Protein AF-0000000080770589 (afdb_homodimer)

Foldseek 3Di:
DPDDPVVVVPVVDPVVPPDPVPPPDPPPVPPVVVVCVCPPPCVVVLLVCLLLLLLLLLLLQLLCCVLVVDRLQPLVVLVVQLVVCVVVVVVLSNVLSVLSNVLLQLLLVVLVVQLVVCVVVVQQQSLLVLLLVLLVLLVVLLVCSVPVPPPVDDSHPVSSSSSNSSSSNSQNSSCVSVVNLGGSRCLVVLVVVLVVLVCLVVVCVPDPPPPDDCPPSPVVSNVSSVSSNVSSVNSNVCSNVQCVVVNSNSSNVSSVSSNVSSCVSSVVRVVVVVVVVVVVVVVVVVVVVVVVD/DPDPVVVVVVVVVVVVPPVPVPPVPPCVVPPVVVVCVVPVVQVVVLLVCLLLLLLLLLLLQLLLCVLPVDRLQPLVVLVVQLVVCVVVVVVLSNVLSVLSNVLLQLLLVVLVVQLVVCVVVVQQQSLLVLLLVLLVLLVVLLVCSVPVPPPVDDSHPVSSSSSSSSSSSSQNSSCVSVVNLGGSRCLVVLVVVLVVLVCLVVVCVPDPPPPDDCPPSPVVSNVSSVSSNVSSVNSNVCSNVQCVVPNSNSSNVSSVSSNVSSCVSSVVRVVVVVVVVVVVVVVVVVVVVVVVD

Secondary structure (DSSP, 8-state):
---THHHHHHSS-TTTTS-------S-TTHHHHHHHHTTSSTTHHHHHHHHHHHHHHHHHHHHHHHHHSS-SS-HHHHHHHHHHHHHTT-HHHHHHHHHHHHHHHHHHHHHHHHHHHHHHTT-TTHHHHHHHHHHHHHHHHHHHHHHS---TTSSS-HHHHHHHHHHHHHHHHHHHHTTTS--SS-HHHHHHHHHHHHHHHHHHHH---TTS------HHHHHHHHHHHHHHHHHHHHHHHHHHHHGGGGHHHHHHHHHHHHHHHHHHHHHHHHHHHHHHHHHHHHHHHHHT-/---THHHHHHHHHHHHHH-------TTGGGHHHHHTTS-SHHHHHHHHHHHHHHHHHHHHHHHHHHHHSS-SS-HHHHHHHHHHHHHHT-HHHHHHHHHHHHHHHHHHHHHHHHHHHHHHTT-TTHHHHHHHHHHHHHHHHHHHHHHS---TTSSS-HHHHHHHHHHHHHHHHHHHHTTTS--SS-HHHHHHHHHHHHHHHHHHHH---TTS------HHHHHHHHHHHHHHHHHHHHHHHHHHHHGGGGHHHHHHHHHHHHHHHHHHHHHHHHHHHHHHHHHHHHHHHHH--

Sequence (586 aa):
MPSAHAAAQYRQRRQQAAVSFVRFPMARHFHITRLLDRGRFNDRVLRQLGWAMAFIAGAINAGGFLAVHRYTSHVSGIVSGMADAWATGEIRLALSLLVMLCCFVGGAMHSTWLILWARRQRLRGGYGVSMMEEALLLLVFGLLGAGLSLHKGLFTPPTVMLLCFIMGMHNTIVTKLSGGLLRSTHMTGIATDLGIELAKMSYYNRQANPRVAAVRSNRKKFRVYALILLAFFLGGVVGALGFKHLGFGFTLPLALFLFLLGLRPAWYDVKLRWRWWRGRWSSRRARVVAQSGMPSAHAAAQYRQRRQQAAVSFVRFPMARHFHITRLLDRGRFNDRVLRQLGWAMAFIAGAINAGGFLAVHRYTSHVSGIVSGMADAWATGEIRLALSLLVMLCCFVGGAMHSTWLILWARRQRLRGGYGVSMMEEALLLLVFGLLGAGLSLHKGLFTPPTVMLLCFIMGMHNTIVTKLSGGLLRSTHMTGIATDLGIELAKMSYYNRQANPRVAAVRSNRKKFRVYALILLAFFLGGVVGALGFKHLGFGFTLPLALFLFLLGLRPAWYDVKLRWRWWRGRWSSRRARVVAQSG

pLDDT: mean 73.55, std 21.78, range [24.86, 97.31]

Structure (mmCIF, N/CA/C/O backbone):
data_AF-0000000080770589-model_v1
#
loop_
_entity.id
_entity.type
_entity.pdbx_description
1 polymer 'DUF1275 domain-containing protein'
#
loop_
_atom_site.group_PDB
_atom_site.id
_atom_site.type_symbol
_atom_site.label_atom_id
_atom_site.label_alt_id
_atom_site.label_comp_id
_atom_site.label_asym_id
_atom_site.label_entity_id
_atom_site.label_seq_id
_atom_site.pdbx_PDB_ins_code
_atom_site.Cartn_x
_atom_site.Cartn_y
_atom_site.Cartn_z
_atom_site.occupancy
_atom_site.B_iso_or_equiv
_atom_site.auth_seq_id
_atom_site.auth_comp_id
_atom_site.auth_asym_id
_atom_site.auth_atom_id
_atom_site.pdbx_PDB_model_num
ATOM 1 N N . MET A 1 1 ? -11.719 58.125 66.688 1 29.97 1 MET A N 1
ATOM 2 C CA . MET A 1 1 ? -12.531 57.094 66.062 1 29.97 1 MET A CA 1
ATOM 3 C C . MET A 1 1 ? -12.117 56.844 64.625 1 29.97 1 MET A C 1
ATOM 5 O O . MET A 1 1 ? -12.156 57.781 63.812 1 29.97 1 MET A O 1
ATOM 9 N N . PRO A 1 2 ? -11.008 56.125 64.375 1 43.25 2 PRO A N 1
ATOM 10 C CA . PRO A 1 2 ? -10.188 55.719 63.25 1 43.25 2 PRO A CA 1
ATOM 11 C C . PRO A 1 2 ? -11.016 55.156 62.094 1 43.25 2 PRO A C 1
ATOM 13 O O . PRO A 1 2 ? -11.719 54.156 62.25 1 43.25 2 PRO A O 1
ATOM 16 N N . SER A 1 3 ? -11.602 56.125 61.219 1 36 3 SER A N 1
ATOM 17 C CA . SER A 1 3 ? -12.789 55.906 60.406 1 36 3 SER A CA 1
ATOM 18 C C . SER A 1 3 ? -12.656 54.656 59.562 1 36 3 SER A C 1
ATOM 20 O O . SER A 1 3 ? -11.547 54.156 59.344 1 36 3 SER A O 1
ATOM 22 N N . ALA A 1 4 ? -13.812 54.156 58.969 1 47.97 4 ALA A N 1
ATOM 23 C CA . ALA A 1 4 ? -14.57 53.188 58.156 1 47.97 4 ALA A CA 1
ATOM 24 C C . ALA A 1 4 ? -13.891 52.938 56.812 1 47.97 4 ALA A C 1
ATOM 26 O O . ALA A 1 4 ? -13.977 51.844 56.281 1 47.97 4 ALA A O 1
ATOM 27 N N . HIS A 1 5 ? -13.406 54.062 56.156 1 42.09 5 HIS A N 1
ATOM 28 C CA . HIS A 1 5 ? -13.172 54.031 54.719 1 42.09 5 HIS A CA 1
ATOM 29 C C . HIS A 1 5 ? -11.922 53.25 54.375 1 42.09 5 HIS A C 1
ATOM 31 O O . HIS A 1 5 ? -11.641 53 53.219 1 42.09 5 HIS A O 1
ATOM 37 N N . ALA A 1 6 ? -10.953 53.031 55.312 1 49.88 6 ALA A N 1
ATOM 38 C CA . ALA A 1 6 ? -9.742 52.25 55.125 1 49.88 6 ALA A CA 1
ATOM 39 C C . ALA A 1 6 ? -10.086 50.781 54.844 1 49.88 6 ALA A C 1
ATOM 41 O O . ALA A 1 6 ? -9.375 50.094 54.094 1 49.88 6 ALA A O 1
ATOM 42 N N . ALA A 1 7 ? -11.18 50.438 55.562 1 47.59 7 ALA A N 1
ATOM 43 C CA . ALA A 1 7 ? -11.516 49.031 55.562 1 47.59 7 ALA A CA 1
ATOM 44 C C . ALA A 1 7 ? -12.125 48.625 54.219 1 47.59 7 ALA A C 1
ATOM 46 O O . ALA A 1 7 ? -12.18 47.438 53.875 1 47.59 7 ALA A O 1
ATOM 47 N N . ALA A 1 8 ? -12.82 49.688 53.562 1 44.75 8 ALA A N 1
ATOM 48 C CA . ALA A 1 8 ? -13.547 49.406 52.312 1 44.75 8 ALA A CA 1
ATOM 49 C C . ALA A 1 8 ? -12.602 48.906 51.25 1 44.75 8 ALA A C 1
ATOM 51 O O . ALA A 1 8 ? -12.898 47.938 50.562 1 44.75 8 ALA A O 1
ATOM 52 N N . GLN A 1 9 ? -11.562 49.844 50.875 1 39.09 9 GLN A N 1
ATOM 53 C CA . GLN A 1 9 ? -10.758 49.594 49.688 1 39.09 9 GLN A CA 1
ATOM 54 C C . GLN A 1 9 ? -9.719 48.5 49.938 1 39.09 9 GLN A C 1
ATOM 56 O O . GLN A 1 9 ? -9.039 48.062 49.031 1 39.09 9 GLN A O 1
ATOM 61 N N . TYR A 1 10 ? -9.445 48.219 51.25 1 41.12 10 TYR A N 1
ATOM 62 C CA . TYR A 1 10 ? -8.562 47.062 51.406 1 41.12 10 TYR A CA 1
ATOM 63 C C . TYR A 1 10 ? -9.203 45.812 50.844 1 41.12 10 TYR A C 1
ATOM 65 O O . TYR A 1 10 ? -8.5 44.906 50.344 1 41.12 10 TYR A O 1
ATOM 73 N N . ARG A 1 11 ? -10.586 45.781 51.188 1 37.44 11 ARG A N 1
ATOM 74 C CA . ARG A 1 11 ? -11.273 44.594 50.719 1 37.44 11 ARG A CA 1
ATOM 75 C C . ARG A 1 11 ? -11.375 44.562 49.188 1 37.44 11 ARG A C 1
ATOM 77 O O . ARG A 1 11 ? -11.836 43.594 48.594 1 37.44 11 ARG A O 1
ATOM 84 N N . GLN A 1 12 ? -11.492 46 48.594 1 35.59 12 GLN A N 1
ATOM 85 C CA . GLN A 1 12 ? -11.461 46.062 47.125 1 35.59 12 GLN A CA 1
ATOM 86 C C . GLN A 1 12 ? -10.164 45.438 46.594 1 35.59 12 GLN A C 1
ATOM 88 O O . GLN A 1 12 ? -9.086 46.031 46.75 1 35.59 12 GLN A O 1
ATOM 93 N N . ARG A 1 13 ? -9.625 44.25 47.094 1 29.89 13 ARG A N 1
ATOM 94 C CA . ARG A 1 13 ? -8.734 43.125 47.281 1 29.89 13 ARG A CA 1
ATOM 95 C C . ARG A 1 13 ? -7.926 42.812 46.031 1 29.89 13 ARG A C 1
ATOM 97 O O . ARG A 1 13 ? -8.32 43.188 44.938 1 29.89 13 ARG A O 1
ATOM 104 N N . ARG A 1 14 ? -7.234 41.531 46.188 1 30.58 14 ARG A N 1
ATOM 105 C CA . ARG A 1 14 ? -6.637 40.219 45.875 1 30.58 14 ARG A CA 1
ATOM 106 C C . ARG A 1 14 ? -7.316 39.594 44.656 1 30.58 14 ARG A C 1
ATOM 108 O O . ARG A 1 14 ? -6.875 38.531 44.188 1 30.58 14 ARG A O 1
ATOM 115 N N . GLN A 1 15 ? -8.703 40.062 44.438 1 32.06 15 GLN A N 1
ATOM 116 C CA . GLN A 1 15 ? -9.383 39.406 43.344 1 32.06 15 GLN A CA 1
ATOM 117 C C . GLN A 1 15 ? -8.734 39.75 42 1 32.06 15 GLN A C 1
ATOM 119 O O . GLN A 1 15 ? -8.789 38.938 41.062 1 32.06 15 GLN A O 1
ATOM 124 N N . GLN A 1 16 ? -8.516 41.062 41.812 1 31.14 16 GLN A N 1
ATOM 125 C CA . GLN A 1 16 ? -8.047 41.406 40.469 1 31.14 16 GLN A CA 1
ATOM 126 C C . GLN A 1 16 ? -6.676 40.812 40.188 1 31.14 16 GLN A C 1
ATOM 128 O O . GLN A 1 16 ? -6.137 40.938 39.094 1 31.14 16 GLN A O 1
ATOM 133 N N . ALA A 1 17 ? -5.852 40.594 41.219 1 30.53 17 ALA A N 1
ATOM 134 C CA . ALA A 1 17 ? -4.477 40.156 40.969 1 30.53 17 ALA A CA 1
ATOM 135 C C . ALA A 1 17 ? -4.438 38.812 40.219 1 30.53 17 ALA A C 1
ATOM 137 O O . ALA A 1 17 ? -3.365 38.344 39.812 1 30.53 17 ALA A O 1
ATOM 138 N N . ALA A 1 18 ? -5.426 37.938 40.531 1 26.84 18 ALA A N 1
ATOM 139 C CA . ALA A 1 18 ? -5.133 36.531 40.281 1 26.84 18 ALA A CA 1
ATOM 140 C C . ALA A 1 18 ? -4.949 36.281 38.781 1 26.84 18 ALA A C 1
ATOM 142 O O . ALA A 1 18 ? -4.07 35.5 38.375 1 26.84 18 ALA A O 1
ATOM 143 N N . VAL A 1 19 ? -5.988 36.375 37.969 1 27.5 19 VAL A N 1
ATOM 144 C CA . VAL A 1 19 ? -5.949 35.531 36.812 1 27.5 19 VAL A CA 1
ATOM 145 C C . VAL A 1 19 ? -5.012 36.125 35.75 1 27.5 19 VAL A C 1
ATOM 147 O O . VAL A 1 19 ? -5.418 36.969 34.969 1 27.5 19 VAL A O 1
ATOM 150 N N . SER A 1 20 ? -3.881 36.75 36.125 1 24.86 20 SER A N 1
ATOM 151 C CA . SER A 1 20 ? -2.984 37.125 35.031 1 24.86 20 SER A CA 1
ATOM 152 C C . SER A 1 20 ? -2.654 35.938 34.156 1 24.86 20 SER A C 1
ATOM 154 O O . SER A 1 20 ? -1.942 35.031 34.562 1 24.86 20 SER A O 1
ATOM 156 N N . PHE A 1 21 ? -3.625 35.406 33.25 1 26.61 21 PHE A N 1
ATOM 157 C CA . PHE A 1 21 ? -3.301 34.406 32.25 1 26.61 21 PHE A CA 1
ATOM 158 C C . PHE A 1 21 ? -2.008 34.75 31.531 1 26.61 21 PHE A C 1
ATOM 160 O O . PHE A 1 21 ? -1.944 35.75 30.812 1 26.61 21 PHE A O 1
ATOM 167 N N . VAL A 1 22 ? -0.823 34.562 32.125 1 26.31 22 VAL A N 1
ATOM 168 C CA . VAL A 1 22 ? 0.482 34.625 31.484 1 26.31 22 VAL A CA 1
ATOM 169 C C . VAL A 1 22 ? 0.39 34.031 30.078 1 26.31 22 VAL A C 1
ATOM 171 O O . VAL A 1 22 ? 0.052 32.875 29.906 1 26.31 22 VAL A O 1
ATOM 174 N N . ARG A 1 23 ? 0.164 34.812 29.031 1 25.95 23 ARG A N 1
ATOM 175 C CA . ARG A 1 23 ? 0.313 34.531 27.609 1 25.95 23 ARG A CA 1
ATOM 176 C C . ARG A 1 23 ? 1.648 33.844 27.312 1 25.95 23 ARG A C 1
ATOM 178 O O . ARG A 1 23 ? 2.705 34.469 27.438 1 25.95 23 ARG A O 1
ATOM 185 N N . PHE A 1 24 ? 1.818 32.594 27.703 1 26.81 24 PHE A N 1
ATOM 186 C CA . PHE A 1 24 ? 2.984 31.844 27.266 1 26.81 24 PHE A CA 1
ATOM 187 C C . PHE A 1 24 ? 3.236 32.062 25.766 1 26.81 24 PHE A C 1
ATOM 189 O O . PHE A 1 24 ? 2.34 31.859 24.953 1 26.81 24 PHE A O 1
ATOM 196 N N . PRO A 1 25 ? 4.191 32.812 25.25 1 29.06 25 PRO A N 1
ATOM 197 C CA . PRO A 1 25 ? 4.555 33.156 23.875 1 29.06 25 PRO A CA 1
ATOM 198 C C . PRO A 1 25 ? 4.672 31.906 22.984 1 29.06 25 PRO A C 1
ATOM 200 O O . PRO A 1 25 ? 5.008 30.828 23.469 1 29.06 25 PRO A O 1
ATOM 203 N N . MET A 1 26 ? 4.02 31.797 21.797 1 28.89 26 MET A N 1
ATOM 204 C CA . MET A 1 26 ? 4.008 30.891 20.656 1 28.89 26 MET A CA 1
ATOM 205 C C . MET A 1 26 ? 5.422 30.641 20.141 1 28.89 26 MET A C 1
ATOM 207 O O . MET A 1 26 ? 5.793 31.141 19.078 1 28.89 26 MET A O 1
ATOM 211 N N . ALA A 1 27 ? 6.562 30.719 20.766 1 28.89 27 ALA A N 1
ATOM 212 C CA . ALA A 1 27 ? 7.965 30.531 20.391 1 28.89 27 ALA A CA 1
ATOM 213 C C . ALA A 1 27 ? 8.195 29.172 19.766 1 28.89 27 ALA A C 1
ATOM 215 O O . ALA A 1 27 ? 9.008 29.031 18.844 1 28.89 27 ALA A O 1
ATOM 216 N N . ARG A 1 28 ? 7.836 28.125 20.406 1 30.5 28 ARG A N 1
ATOM 217 C CA . ARG A 1 28 ? 8.523 26.875 20.109 1 30.5 28 ARG A CA 1
ATOM 218 C C . ARG A 1 28 ? 8.039 26.266 18.797 1 30.5 28 ARG A C 1
ATOM 220 O O . ARG A 1 28 ? 8.328 25.109 18.5 1 30.5 28 ARG A O 1
ATOM 227 N N . HIS A 1 29 ? 7.02 26.953 18.141 1 30.78 29 HIS A N 1
ATOM 228 C CA . HIS A 1 29 ? 6.656 26.406 16.844 1 30.78 29 HIS A CA 1
ATOM 229 C C . HIS A 1 29 ? 7.754 26.656 15.812 1 30.78 29 HIS A C 1
ATOM 231 O O . HIS A 1 29 ? 7.609 26.281 14.641 1 30.78 29 HIS A O 1
ATOM 237 N N . PHE A 1 30 ? 8.695 27.562 16.094 1 28.81 30 PHE A N 1
ATOM 238 C CA . PHE A 1 30 ? 9.672 28.016 15.102 1 28.81 30 PHE A CA 1
ATOM 239 C C . PHE A 1 30 ? 10.609 26.875 14.719 1 28.81 30 PHE A C 1
ATOM 241 O O . PHE A 1 30 ? 11.062 26.781 13.57 1 28.81 30 PHE A O 1
ATOM 248 N N . HIS A 1 31 ? 11.062 26.109 15.727 1 29.73 31 HIS A N 1
ATOM 249 C CA . HIS A 1 31 ? 12.258 25.328 15.422 1 29.73 31 HIS A CA 1
ATOM 250 C C . HIS A 1 31 ? 11.938 24.172 14.469 1 29.73 31 HIS A C 1
ATOM 252 O O . HIS A 1 31 ? 12.797 23.75 13.703 1 29.73 31 HIS A O 1
ATOM 258 N N . ILE A 1 32 ? 10.688 23.641 14.695 1 29.53 32 ILE A N 1
ATOM 259 C CA . ILE A 1 32 ? 10.469 22.484 13.82 1 29.53 32 ILE A CA 1
ATOM 260 C C . ILE A 1 32 ? 10.367 22.953 12.367 1 29.53 32 ILE A C 1
ATOM 262 O O . ILE A 1 32 ? 10.703 22.203 11.453 1 29.53 32 ILE A O 1
ATOM 266 N N . THR A 1 33 ? 9.859 24.297 12.219 1 29.78 33 THR A N 1
ATOM 267 C CA . THR A 1 33 ? 9.758 24.859 10.883 1 29.78 33 THR A CA 1
ATOM 268 C C . THR A 1 33 ? 11.148 25.109 10.297 1 29.78 33 THR A C 1
ATOM 270 O O . THR A 1 33 ? 11.305 25.172 9.07 1 29.78 33 THR A O 1
ATOM 273 N N . ARG A 1 34 ? 11.961 25.656 11.211 1 29.7 34 ARG A N 1
ATOM 274 C CA . ARG A 1 34 ? 13.258 26 10.633 1 29.7 34 ARG A CA 1
ATOM 275 C C . ARG A 1 34 ? 13.93 24.766 10.031 1 29.7 34 ARG A C 1
ATOM 277 O O . ARG A 1 34 ? 14.664 24.875 9.047 1 29.7 34 ARG A O 1
ATOM 284 N N . LEU A 1 35 ? 13.828 23.719 10.906 1 30.52 35 LEU A N 1
ATOM 285 C CA . LEU A 1 35 ? 14.453 22.547 10.305 1 30.52 35 LEU A CA 1
ATOM 286 C C . LEU A 1 35 ? 13.727 22.141 9.031 1 30.52 35 LEU A C 1
ATOM 288 O O . LEU A 1 35 ? 14.312 21.5 8.148 1 30.52 35 LEU A O 1
ATOM 292 N N . LEU A 1 36 ? 12.344 22.531 9.055 1 30.88 36 LEU A N 1
ATOM 293 C CA . LEU A 1 36 ? 11.688 22.531 7.754 1 30.88 36 LEU A CA 1
ATOM 294 C C . LEU A 1 36 ? 12.188 23.672 6.887 1 30.88 36 LEU A C 1
ATOM 296 O O . LEU A 1 36 ? 11.906 23.734 5.688 1 30.88 36 LEU A O 1
ATOM 300 N N . ASP A 1 37 ? 12.359 24.922 7.531 1 32.12 37 ASP A N 1
ATOM 301 C CA . ASP A 1 37 ? 12.867 26.031 6.738 1 32.12 37 ASP A CA 1
ATOM 302 C C . ASP A 1 37 ? 14.102 25.609 5.938 1 32.12 37 ASP A C 1
ATOM 304 O O . ASP A 1 37 ? 14.477 26.281 4.977 1 32.12 37 ASP A O 1
ATOM 308 N N . ARG A 1 38 ? 15.133 25.188 6.785 1 38.19 38 ARG A N 1
ATOM 309 C CA . ARG A 1 38 ? 16.062 24.453 5.93 1 38.19 38 ARG A CA 1
ATOM 310 C C . ARG A 1 38 ? 15.32 23.516 4.977 1 38.19 38 ARG A C 1
ATOM 312 O O . ARG A 1 38 ? 15.625 22.328 4.902 1 38.19 38 ARG A O 1
ATOM 319 N N . GLY A 1 39 ? 13.961 23.703 4.465 1 34.25 39 GLY A N 1
ATOM 320 C CA . GLY A 1 39 ? 12.602 23.797 3.969 1 34.25 39 GLY A CA 1
ATOM 321 C C . GLY A 1 39 ? 12.469 23.406 2.512 1 34.25 39 GLY A C 1
ATOM 322 O O . GLY A 1 39 ? 11.664 22.531 2.176 1 34.25 39 GLY A O 1
ATOM 323 N N . ARG A 1 40 ? 12.492 24.578 1.72 1 37.53 40 ARG A N 1
ATOM 324 C CA . ARG A 1 40 ? 12.492 24.656 0.262 1 37.53 40 ARG A CA 1
ATOM 325 C C . ARG A 1 40 ? 13.43 23.625 -0.344 1 37.53 40 ARG A C 1
ATOM 327 O O . ARG A 1 40 ? 13.438 23.422 -1.56 1 37.53 40 ARG A O 1
ATOM 334 N N . PHE A 1 41 ? 14.539 23.781 0.177 1 41.53 41 PHE A N 1
ATOM 335 C CA . PHE A 1 41 ? 15.492 22.781 -0.282 1 41.53 41 PHE A CA 1
ATOM 336 C C . PHE A 1 41 ? 14.766 21.516 -0.717 1 41.53 41 PHE A C 1
ATOM 338 O O . PHE A 1 41 ? 14.492 21.312 -1.903 1 41.53 41 PHE A O 1
ATOM 345 N N . ASN A 1 42 ? 14.82 20.078 0.006 1 50.53 42 ASN A N 1
ATOM 346 C CA . ASN A 1 42 ? 15.125 18.812 -0.647 1 50.53 42 ASN A CA 1
ATOM 347 C C . ASN A 1 42 ? 13.875 18.172 -1.237 1 50.53 42 ASN A C 1
ATOM 349 O O . ASN A 1 42 ? 13.328 17.219 -0.668 1 50.53 42 ASN A O 1
ATOM 353 N N . ASP A 1 43 ? 13.094 19.094 -1.399 1 62.38 43 ASP A N 1
ATOM 354 C CA . ASP A 1 43 ? 12 18.484 -2.145 1 62.38 43 ASP A CA 1
ATOM 355 C C . ASP A 1 43 ? 12.508 17.828 -3.428 1 62.38 43 ASP A C 1
ATOM 357 O O . ASP A 1 43 ? 12.078 16.734 -3.783 1 62.38 43 ASP A O 1
ATOM 361 N N . ARG A 1 44 ? 13.297 18.844 -4.211 1 72.25 44 ARG A N 1
ATOM 362 C CA . ARG A 1 44 ? 13.859 18.25 -5.426 1 72.25 44 ARG A CA 1
ATOM 363 C C . ARG A 1 44 ? 14.68 17.016 -5.105 1 72.25 44 ARG A C 1
ATOM 365 O O . ARG A 1 44 ? 14.578 16 -5.801 1 72.25 44 ARG A O 1
ATOM 372 N N . VAL A 1 45 ? 15.539 17.156 -4.016 1 71.38 45 VAL A N 1
ATOM 373 C CA . VAL A 1 45 ? 16.359 16.031 -3.619 1 71.38 45 VAL A CA 1
ATOM 374 C C . VAL A 1 45 ? 15.477 14.875 -3.146 1 71.38 45 VAL A C 1
ATOM 376 O O . VAL A 1 45 ? 15.734 13.711 -3.473 1 71.38 45 VAL A O 1
ATOM 379 N N . LEU A 1 46 ? 14.453 15.289 -2.521 1 75.12 46 LEU A N 1
ATOM 380 C CA . LEU A 1 46 ? 13.516 14.273 -2.051 1 75.12 46 LEU A CA 1
ATOM 381 C C . LEU A 1 46 ? 12.797 13.609 -3.223 1 75.12 46 LEU A C 1
ATOM 383 O O . LEU A 1 46 ? 12.594 12.391 -3.219 1 75.12 46 LEU A O 1
ATOM 387 N N . ARG A 1 47 ? 12.508 14.445 -4.164 1 78.62 47 ARG A N 1
ATOM 388 C CA . ARG A 1 47 ? 11.852 13.898 -5.348 1 78.62 47 ARG A CA 1
ATOM 389 C C . ARG A 1 47 ? 12.805 12.992 -6.129 1 78.62 47 ARG A C 1
ATOM 391 O O . ARG A 1 47 ? 12.406 11.922 -6.586 1 78.62 47 ARG A O 1
ATOM 398 N N . GLN A 1 48 ? 14.055 13.453 -6.273 1 81.5 48 GLN A N 1
ATOM 399 C CA . GLN A 1 48 ? 15.055 12.664 -6.992 1 81.5 48 GLN A CA 1
ATOM 400 C C . GLN A 1 48 ? 15.359 11.359 -6.266 1 81.5 48 GLN A C 1
ATOM 402 O O . GLN A 1 48 ? 15.492 10.312 -6.895 1 81.5 48 GLN A O 1
ATOM 407 N N . LEU A 1 49 ? 15.438 11.477 -4.988 1 81.81 49 LEU A N 1
ATOM 408 C CA . LEU A 1 49 ? 15.664 10.273 -4.199 1 81.81 49 LEU A CA 1
ATOM 409 C C . LEU A 1 49 ? 14.453 9.344 -4.25 1 81.81 49 LEU A C 1
ATOM 411 O O . LEU A 1 49 ? 14.602 8.125 -4.328 1 81.81 49 LEU A O 1
ATOM 415 N N . GLY A 1 50 ? 13.391 10.008 -4.227 1 84.69 50 GLY A N 1
ATOM 416 C CA . GLY A 1 50 ? 12.164 9.227 -4.309 1 84.69 50 GLY A CA 1
ATOM 417 C C . GLY A 1 50 ? 12.07 8.398 -5.578 1 84.69 50 GLY A C 1
ATOM 418 O O . GLY A 1 50 ? 11.773 7.203 -5.527 1 84.69 50 GLY A O 1
ATOM 419 N N . TRP A 1 51 ? 12.32 9.047 -6.754 1 88.06 51 TRP A N 1
ATOM 420 C CA . TRP A 1 51 ? 12.188 8.297 -8 1 88.06 51 TRP A CA 1
ATOM 421 C C . TRP A 1 51 ? 13.328 7.297 -8.156 1 88.06 51 TRP A C 1
ATOM 423 O O . TRP A 1 51 ? 13.133 6.199 -8.68 1 88.06 51 TRP A O 1
ATOM 433 N N . ALA A 1 52 ? 14.578 7.633 -7.625 1 91.25 52 ALA A N 1
ATOM 434 C CA . ALA A 1 52 ? 15.695 6.688 -7.688 1 91.25 52 ALA A CA 1
ATOM 435 C C . ALA A 1 52 ? 15.414 5.453 -6.836 1 91.25 52 ALA A C 1
ATOM 437 O O . ALA A 1 52 ? 15.656 4.324 -7.266 1 91.25 52 ALA A O 1
ATOM 438 N N . MET A 1 53 ? 14.891 5.754 -5.703 1 92.38 53 MET A N 1
ATOM 439 C CA . MET A 1 53 ? 14.594 4.652 -4.789 1 92.38 53 MET A CA 1
ATOM 440 C C . MET A 1 53 ? 13.445 3.799 -5.316 1 92.38 53 MET A C 1
ATOM 442 O O . MET A 1 53 ? 13.453 2.576 -5.164 1 92.38 53 MET A O 1
ATOM 446 N N . ALA A 1 54 ? 12.477 4.438 -5.902 1 93.25 54 ALA A N 1
ATOM 447 C CA . ALA A 1 54 ? 11.391 3.688 -6.527 1 93.25 54 ALA A CA 1
ATOM 448 C C . ALA A 1 54 ? 11.906 2.824 -7.672 1 93.25 54 ALA A C 1
ATOM 450 O O . ALA A 1 54 ? 11.469 1.686 -7.848 1 93.25 54 ALA A O 1
ATOM 451 N N . PHE A 1 55 ? 12.797 3.432 -8.516 1 95 55 PHE A N 1
ATOM 452 C CA . PHE A 1 55 ? 13.43 2.697 -9.602 1 95 55 PHE A CA 1
ATOM 453 C C . PHE A 1 55 ? 14.148 1.462 -9.078 1 95 55 PHE A C 1
ATOM 455 O O . PHE A 1 55 ? 13.977 0.364 -9.609 1 95 55 PHE A O 1
ATOM 462 N N . ILE A 1 56 ? 14.93 1.593 -8.016 1 94.44 56 ILE A N 1
ATOM 463 C CA . ILE A 1 56 ? 15.688 0.492 -7.422 1 94.44 56 ILE A CA 1
ATOM 464 C C . ILE A 1 56 ? 14.719 -0.545 -6.848 1 94.44 56 ILE A C 1
ATOM 466 O O . ILE A 1 56 ? 14.938 -1.75 -6.988 1 94.44 56 ILE A O 1
ATOM 470 N N . ALA A 1 57 ? 13.68 -0.085 -6.18 1 93.44 57 ALA A N 1
ATOM 471 C CA . ALA A 1 57 ? 12.68 -0.998 -5.633 1 93.44 57 ALA A CA 1
ATOM 472 C C . ALA A 1 57 ? 12.055 -1.847 -6.738 1 93.44 57 ALA A C 1
ATOM 474 O O . ALA A 1 57 ? 11.914 -3.064 -6.59 1 93.44 57 ALA A O 1
ATOM 475 N N . GLY A 1 58 ? 11.664 -1.181 -7.816 1 93.62 58 GLY A N 1
ATOM 476 C CA . GLY A 1 58 ? 11.125 -1.915 -8.945 1 93.62 58 GLY A CA 1
ATOM 477 C C . GLY A 1 58 ? 12.094 -2.934 -9.516 1 93.62 58 GLY A C 1
ATOM 478 O O . GLY A 1 58 ? 11.703 -4.051 -9.859 1 93.62 58 GLY A O 1
ATOM 479 N N . ALA A 1 59 ? 13.336 -2.549 -9.648 1 94.25 59 ALA A N 1
ATOM 480 C CA . ALA A 1 59 ? 14.367 -3.434 -10.195 1 94.25 59 ALA A CA 1
ATOM 481 C C . ALA A 1 59 ? 14.586 -4.645 -9.289 1 94.25 59 ALA A C 1
ATOM 483 O O . ALA A 1 59 ? 14.633 -5.781 -9.758 1 94.25 59 ALA A O 1
ATOM 484 N N . ILE A 1 60 ? 14.688 -4.434 -7.98 1 91 60 ILE A N 1
ATOM 485 C CA . ILE A 1 60 ? 14.914 -5.512 -7.023 1 91 60 ILE A CA 1
ATOM 486 C C . ILE A 1 60 ? 13.703 -6.445 -7.004 1 91 60 ILE A C 1
ATOM 488 O O . ILE A 1 60 ? 13.859 -7.668 -6.988 1 91 60 ILE A O 1
ATOM 492 N N . ASN A 1 61 ? 12.57 -5.84 -7.027 1 88.81 61 ASN A N 1
ATOM 493 C CA . ASN A 1 61 ? 11.344 -6.633 -7.012 1 88.81 61 ASN A CA 1
ATOM 494 C C . ASN A 1 61 ? 11.242 -7.539 -8.234 1 88.81 61 ASN A C 1
ATOM 496 O O . ASN A 1 61 ? 10.93 -8.727 -8.109 1 88.81 61 ASN A O 1
ATOM 500 N N . ALA A 1 62 ? 11.375 -7.039 -9.406 1 84.44 62 ALA A N 1
ATOM 501 C CA . ALA A 1 62 ? 11.312 -7.812 -10.641 1 84.44 62 ALA A CA 1
ATOM 502 C C . ALA A 1 62 ? 12.398 -8.883 -10.672 1 84.44 62 ALA A C 1
ATOM 504 O O . ALA A 1 62 ? 12.156 -10.008 -11.125 1 84.44 62 ALA A O 1
ATOM 505 N N . GLY A 1 63 ? 13.602 -8.555 -10.227 1 77.44 63 GLY A N 1
ATOM 506 C CA . GLY A 1 63 ? 14.688 -9.516 -10.164 1 77.44 63 GLY A CA 1
ATOM 507 C C . GLY A 1 63 ? 14.43 -10.648 -9.18 1 77.44 63 GLY A C 1
ATOM 508 O O . GLY A 1 63 ? 14.727 -11.812 -9.477 1 77.44 63 GLY A O 1
ATOM 509 N N . GLY A 1 64 ? 13.883 -10.242 -7.988 1 74.38 64 GLY A N 1
ATOM 510 C CA . GLY A 1 64 ? 13.523 -11.289 -7.043 1 74.38 64 GLY A CA 1
ATOM 511 C C . GLY A 1 64 ? 12.523 -12.281 -7.605 1 74.38 64 GLY A C 1
ATOM 512 O O . GLY A 1 64 ? 12.656 -13.492 -7.395 1 74.38 64 GLY A O 1
ATOM 513 N N . PHE A 1 65 ? 11.602 -11.766 -8.32 1 74.12 65 PHE A N 1
ATOM 514 C CA . PHE A 1 65 ? 10.594 -12.633 -8.914 1 74.12 65 PHE A CA 1
ATOM 515 C C . PHE A 1 65 ? 11.227 -13.617 -9.883 1 74.12 65 PHE A C 1
ATOM 517 O O . PHE A 1 65 ? 10.875 -14.797 -9.906 1 74.12 65 PHE A O 1
ATOM 524 N N . LEU A 1 66 ? 12.109 -13.117 -10.805 1 68.5 66 LEU A N 1
ATOM 525 C CA . LEU A 1 66 ? 12.758 -13.992 -11.773 1 68.5 66 LEU A CA 1
ATOM 526 C C . LEU A 1 66 ? 13.672 -14.992 -11.078 1 68.5 66 LEU A C 1
ATOM 528 O O . LEU A 1 66 ? 13.758 -16.156 -11.492 1 68.5 66 LEU A O 1
ATOM 532 N N . ALA A 1 67 ? 14.273 -14.578 -9.953 1 67.31 67 ALA A N 1
ATOM 533 C CA . ALA A 1 67 ? 15.273 -15.422 -9.305 1 67.31 67 ALA A CA 1
ATOM 534 C C . ALA A 1 67 ? 14.617 -16.422 -8.352 1 67.31 67 ALA A C 1
ATOM 536 O O . ALA A 1 67 ? 15.047 -17.562 -8.25 1 67.31 67 ALA A O 1
ATOM 537 N N . VAL A 1 68 ? 13.492 -15.93 -7.73 1 67.44 68 VAL A N 1
ATOM 538 C CA . VAL A 1 68 ? 12.945 -16.812 -6.707 1 67.44 68 VAL A CA 1
ATOM 539 C C . VAL A 1 68 ? 11.43 -16.938 -6.895 1 67.44 68 VAL A C 1
ATOM 541 O O . VAL A 1 68 ? 10.75 -17.531 -6.062 1 67.44 68 VAL A O 1
ATOM 544 N N . HIS A 1 69 ? 10.883 -16.391 -7.98 1 66.81 69 HIS A N 1
ATOM 545 C CA . HIS A 1 69 ? 9.516 -16.562 -8.453 1 66.81 69 HIS A CA 1
ATOM 546 C C . HIS A 1 69 ? 8.508 -16.031 -7.43 1 66.81 69 HIS A C 1
ATOM 548 O O . HIS A 1 69 ? 7.453 -16.625 -7.223 1 66.81 69 HIS A O 1
ATOM 554 N N . ARG A 1 70 ? 9.039 -15.023 -6.676 1 69.75 70 ARG A N 1
ATOM 555 C CA . ARG A 1 70 ? 8.156 -14.398 -5.695 1 69.75 70 ARG A CA 1
ATOM 556 C C . ARG A 1 70 ? 8.391 -12.891 -5.625 1 69.75 70 ARG A C 1
ATOM 558 O O . ARG A 1 70 ? 9.531 -12.43 -5.664 1 69.75 70 ARG A O 1
ATOM 565 N N . TYR A 1 71 ? 7.254 -12.156 -5.684 1 72.12 71 TYR A N 1
ATOM 566 C CA . TYR A 1 71 ? 7.379 -10.734 -5.395 1 72.12 71 TYR A CA 1
ATOM 567 C C . TYR A 1 71 ? 7.535 -10.492 -3.898 1 72.12 71 TYR A C 1
ATOM 569 O O . TYR A 1 71 ? 6.711 -10.945 -3.102 1 72.12 71 TYR A O 1
ATOM 577 N N . THR A 1 72 ? 8.695 -9.789 -3.543 1 74.44 72 THR A N 1
ATOM 578 C CA . THR A 1 72 ? 9.07 -9.703 -2.135 1 74.44 72 THR A CA 1
ATOM 579 C C . THR A 1 72 ? 8.695 -8.344 -1.56 1 74.44 72 THR A C 1
ATOM 581 O O . THR A 1 72 ? 8.742 -8.141 -0.344 1 74.44 72 THR A O 1
ATOM 584 N N . SER A 1 73 ? 8.305 -7.441 -2.43 1 77.06 73 SER A N 1
ATOM 585 C CA . SER A 1 73 ? 8.008 -6.102 -1.926 1 77.06 73 SER A CA 1
ATOM 586 C C . SER A 1 73 ? 6.508 -5.887 -1.774 1 77.06 73 SER A C 1
ATOM 588 O O . SER A 1 73 ? 6.074 -4.906 -1.165 1 77.06 73 SER A O 1
ATOM 590 N N . HIS A 1 74 ? 5.746 -6.754 -2.355 1 82.88 74 HIS A N 1
ATOM 591 C CA . HIS A 1 74 ? 4.301 -6.555 -2.35 1 82.88 74 HIS A CA 1
ATOM 592 C C . HIS A 1 74 ? 3.65 -7.258 -1.164 1 82.88 74 HIS A C 1
ATOM 594 O O . HIS A 1 74 ? 3.197 -8.398 -1.287 1 82.88 74 HIS A O 1
ATOM 600 N N . VAL A 1 75 ? 3.621 -6.574 -0.006 1 87.5 75 VAL A N 1
ATOM 601 C CA . VAL A 1 75 ? 3.121 -7.152 1.235 1 87.5 75 VAL A CA 1
ATOM 602 C C . VAL A 1 75 ? 1.627 -7.441 1.107 1 87.5 75 VAL A C 1
ATOM 604 O O . VAL A 1 75 ? 1.129 -8.43 1.652 1 87.5 75 VAL A O 1
ATOM 607 N N . SER A 1 76 ? 0.913 -6.605 0.349 1 87.06 76 SER A N 1
ATOM 608 C CA . SER A 1 76 ? -0.497 -6.891 0.106 1 87.06 76 SER A CA 1
ATOM 609 C C . SER A 1 76 ? -0.677 -8.25 -0.56 1 87.06 76 SER A C 1
ATOM 611 O O . SER A 1 76 ? -1.566 -9.016 -0.186 1 87.06 76 SER A O 1
ATOM 613 N N . GLY A 1 77 ? 0.169 -8.539 -1.552 1 85.56 77 GLY A N 1
ATOM 614 C CA . GLY A 1 77 ? 0.143 -9.844 -2.195 1 85.56 77 GLY A CA 1
ATOM 615 C C . GLY A 1 77 ? 0.522 -10.977 -1.263 1 85.56 77 GLY A C 1
ATOM 616 O O . GLY A 1 77 ? -0.065 -12.062 -1.322 1 85.56 77 GLY A O 1
ATOM 617 N N . ILE A 1 78 ? 1.52 -10.789 -0.339 1 89 78 ILE A N 1
ATOM 618 C CA . ILE A 1 78 ? 1.96 -11.797 0.619 1 89 78 ILE A CA 1
ATOM 619 C C . ILE A 1 78 ? 0.813 -12.148 1.565 1 89 78 ILE A C 1
ATOM 621 O O . ILE A 1 78 ? 0.511 -13.32 1.777 1 89 78 ILE A O 1
ATOM 625 N N . VAL A 1 79 ? 0.172 -11.133 2.033 1 91.19 79 VAL A N 1
ATOM 626 C CA . VAL A 1 79 ? -0.896 -11.344 3.004 1 91.19 79 VAL A CA 1
ATOM 627 C C . VAL A 1 79 ? -2.1 -11.984 2.32 1 91.19 79 VAL A C 1
ATOM 629 O O . VAL A 1 79 ? -2.74 -12.875 2.885 1 91.19 79 VAL A O 1
ATOM 632 N N . SER A 1 80 ? -2.449 -11.516 1.104 1 89.38 80 SER A N 1
ATOM 633 C CA . SER A 1 80 ? -3.541 -12.133 0.357 1 89.38 80 SER A CA 1
ATOM 634 C C . SER A 1 80 ? -3.232 -13.594 0.033 1 89.38 80 SER A C 1
ATOM 636 O O . SER A 1 80 ? -4.109 -14.453 0.137 1 89.38 80 SER A O 1
ATOM 638 N N . GLY A 1 81 ? -1.963 -13.844 -0.416 1 88.81 81 GLY A N 1
ATOM 639 C CA . GLY A 1 81 ? -1.55 -15.219 -0.646 1 88.81 81 GLY A CA 1
ATOM 640 C C . GLY A 1 81 ? -1.622 -16.078 0.602 1 88.81 81 GLY A C 1
ATOM 641 O O . GLY A 1 81 ? -1.976 -17.25 0.53 1 88.81 81 GLY A O 1
ATOM 642 N N . MET A 1 82 ? -1.197 -15.484 1.7 1 91.75 82 MET A N 1
ATOM 643 C CA . MET A 1 82 ? -1.283 -16.172 2.984 1 91.75 82 MET A CA 1
ATOM 644 C C . MET A 1 82 ? -2.723 -16.562 3.293 1 91.75 82 MET A C 1
ATOM 646 O O . MET A 1 82 ? -2.982 -17.688 3.725 1 91.75 82 MET A O 1
ATOM 650 N N . ALA A 1 83 ? -3.635 -15.625 3.152 1 92 83 ALA A N 1
ATOM 651 C CA . ALA A 1 83 ? -5.051 -15.883 3.393 1 92 83 ALA A CA 1
ATOM 652 C C . ALA A 1 83 ? -5.57 -17 2.482 1 92 83 ALA A C 1
ATOM 654 O O . ALA A 1 83 ? -6.289 -17.891 2.934 1 92 83 ALA A O 1
ATOM 655 N N . ASP A 1 84 ? -5.227 -16.938 1.162 1 88.69 84 ASP A N 1
ATOM 656 C CA . ASP A 1 84 ? -5.629 -17.953 0.198 1 88.69 84 ASP A CA 1
ATOM 657 C C . ASP A 1 84 ? -5.082 -19.328 0.592 1 88.69 84 ASP A C 1
ATOM 659 O O . ASP A 1 84 ? -5.809 -20.328 0.568 1 88.69 84 ASP A O 1
ATOM 663 N N . ALA A 1 85 ? -3.746 -19.406 0.912 1 89.88 85 ALA A N 1
ATOM 664 C CA . ALA A 1 85 ? -3.1 -20.656 1.292 1 89.88 85 ALA A CA 1
ATOM 665 C C . ALA A 1 85 ? -3.727 -21.234 2.557 1 89.88 85 ALA A C 1
ATOM 667 O O . ALA A 1 85 ? -3.938 -22.453 2.652 1 89.88 85 ALA A O 1
ATOM 668 N N . TRP A 1 86 ? -4.027 -20.312 3.465 1 91.81 86 TRP A N 1
ATOM 669 C CA . TRP A 1 86 ? -4.668 -20.75 4.699 1 91.81 86 TRP A CA 1
ATOM 670 C C . TRP A 1 86 ? -6.059 -21.297 4.422 1 91.81 86 TRP A C 1
ATOM 672 O O . TRP A 1 86 ? -6.418 -22.375 4.93 1 91.81 86 TRP A O 1
ATOM 682 N N . ALA A 1 87 ? -6.836 -20.719 3.695 1 90.12 87 ALA A N 1
ATOM 683 C CA . ALA A 1 87 ? -8.203 -21.125 3.367 1 90.12 87 ALA A CA 1
ATOM 684 C C . ALA A 1 87 ? -8.211 -22.438 2.58 1 90.12 87 ALA A C 1
ATOM 686 O O . ALA A 1 87 ? -9.141 -23.234 2.703 1 90.12 87 ALA A O 1
ATOM 687 N N . THR A 1 88 ? -7.203 -22.719 1.663 1 88.31 88 THR A N 1
ATOM 688 C CA . THR A 1 88 ? -7.168 -23.891 0.812 1 88.31 88 THR A CA 1
ATOM 689 C C . THR A 1 88 ? -6.406 -25.031 1.495 1 88.31 88 THR A C 1
ATOM 691 O O . THR A 1 88 ? -6.254 -26.109 0.927 1 88.31 88 THR A O 1
ATOM 694 N N . GLY A 1 89 ? -5.91 -24.75 2.689 1 91.56 89 GLY A N 1
ATOM 695 C CA . GLY A 1 89 ? -5.277 -25.812 3.467 1 91.56 89 GLY A CA 1
ATOM 696 C C . GLY A 1 89 ? -3.797 -25.953 3.176 1 91.56 89 GLY A C 1
ATOM 697 O O . GLY A 1 89 ? -3.174 -26.938 3.594 1 91.56 89 GLY A O 1
ATOM 698 N N . GLU A 1 90 ? -3.279 -25.109 2.373 1 92.56 90 GLU A N 1
ATOM 699 C CA . GLU A 1 90 ? -1.845 -25.125 2.104 1 92.56 90 GLU A CA 1
ATOM 700 C C . GLU A 1 90 ? -1.067 -24.438 3.223 1 92.56 90 GLU A C 1
ATOM 702 O O . GLU A 1 90 ? -0.448 -23.391 3.004 1 92.56 90 GLU A O 1
ATOM 707 N N . ILE A 1 91 ? -0.929 -25.125 4.293 1 91.69 91 ILE A N 1
ATOM 708 C CA . ILE A 1 91 ? -0.405 -24.562 5.527 1 91.69 91 ILE A CA 1
ATOM 709 C C . ILE A 1 91 ? 1.075 -24.219 5.355 1 91.69 91 ILE A C 1
ATOM 711 O O . ILE A 1 91 ? 1.548 -23.203 5.848 1 91.69 91 ILE A O 1
ATOM 715 N N . ARG A 1 92 ? 1.778 -25.078 4.699 1 90.81 92 ARG A N 1
ATOM 716 C CA . ARG A 1 92 ? 3.201 -24.828 4.488 1 90.81 92 ARG A CA 1
ATOM 717 C C . ARG A 1 92 ? 3.42 -23.531 3.727 1 90.81 92 ARG A C 1
ATOM 719 O O . ARG A 1 92 ? 4.285 -22.734 4.086 1 90.81 92 ARG A O 1
ATOM 726 N N . LEU A 1 93 ? 2.658 -23.359 2.73 1 88.81 93 LEU A N 1
ATOM 727 C CA . LEU A 1 93 ? 2.74 -22.125 1.959 1 88.81 93 LEU A CA 1
ATOM 728 C C . LEU A 1 93 ? 2.336 -20.922 2.809 1 88.81 93 LEU A C 1
ATOM 730 O O . LEU A 1 93 ? 2.99 -19.875 2.766 1 88.81 93 LEU A O 1
ATOM 734 N N . ALA A 1 94 ? 1.185 -21.062 3.553 1 92.25 94 ALA A N 1
ATOM 735 C CA . ALA A 1 94 ? 0.731 -19.984 4.43 1 92.25 94 ALA A CA 1
ATOM 736 C C . ALA A 1 94 ? 1.829 -19.578 5.41 1 92.25 94 ALA A C 1
ATOM 738 O O . ALA A 1 94 ? 2.045 -18.391 5.645 1 92.25 94 ALA A O 1
ATOM 739 N N . LEU A 1 95 ? 2.609 -20.547 5.965 1 92 95 LEU A N 1
ATOM 740 C CA . LEU A 1 95 ? 3.676 -20.281 6.922 1 92 95 LEU A CA 1
ATOM 741 C C . LEU A 1 95 ? 4.867 -19.625 6.242 1 92 95 LEU A C 1
ATOM 743 O O . LEU A 1 95 ? 5.527 -18.766 6.828 1 92 95 LEU A O 1
ATOM 747 N N . SER A 1 96 ? 5.098 -20.062 5.07 1 91.31 96 SER A N 1
ATOM 748 C CA . SER A 1 96 ? 6.18 -19.438 4.312 1 91.31 96 SER A CA 1
ATOM 749 C C . SER A 1 96 ? 5.898 -17.953 4.066 1 91.31 96 SER A C 1
ATOM 751 O O . SER A 1 96 ? 6.789 -17.125 4.215 1 91.31 96 SER A O 1
ATOM 753 N N . LEU A 1 97 ? 4.73 -17.656 3.691 1 92.12 97 LEU A N 1
ATOM 754 C CA . LEU A 1 97 ? 4.328 -16.281 3.447 1 92.12 97 LEU A CA 1
ATOM 755 C C . LEU A 1 97 ? 4.352 -15.469 4.742 1 92.12 97 LEU A C 1
ATOM 757 O O . LEU A 1 97 ? 4.676 -14.281 4.73 1 92.12 97 LEU A O 1
ATOM 761 N N . LEU A 1 98 ? 3.957 -16.156 5.875 1 93.88 98 LEU A N 1
ATOM 762 C CA . LEU A 1 98 ? 4.062 -15.5 7.176 1 93.88 98 LEU A CA 1
ATOM 763 C C . LEU A 1 98 ? 5.512 -15.141 7.488 1 93.88 98 LEU A C 1
ATOM 765 O O . LEU A 1 98 ? 5.789 -14.055 8 1 93.88 98 LEU A O 1
ATOM 769 N N . VAL A 1 99 ? 6.434 -16.031 7.191 1 94 99 VAL A N 1
ATOM 770 C CA . VAL A 1 99 ? 7.852 -15.773 7.414 1 94 99 VAL A CA 1
ATOM 771 C C . VAL A 1 99 ? 8.305 -14.594 6.562 1 94 99 VAL A C 1
ATOM 773 O O . VAL A 1 99 ? 9.062 -13.734 7.031 1 94 99 VAL A O 1
ATOM 776 N N . MET A 1 100 ? 7.828 -14.539 5.34 1 93.25 100 MET A N 1
ATOM 777 C CA . MET A 1 100 ? 8.156 -13.422 4.457 1 93.25 100 MET A CA 1
ATOM 778 C C . MET A 1 100 ? 7.68 -12.102 5.051 1 93.25 100 MET A C 1
ATOM 780 O O . MET A 1 100 ? 8.422 -11.117 5.07 1 93.25 100 MET A O 1
ATOM 784 N N . LEU A 1 101 ? 6.477 -12.133 5.527 1 95.25 101 LEU A N 1
ATOM 785 C CA . LEU A 1 101 ? 5.91 -10.953 6.156 1 95.25 101 LEU A CA 1
ATOM 786 C C . LEU A 1 101 ? 6.742 -10.523 7.359 1 95.25 101 LEU A C 1
ATOM 788 O O . LEU A 1 101 ? 7.062 -9.344 7.512 1 95.25 101 LEU A O 1
ATOM 792 N N . CYS A 1 102 ? 7.109 -11.5 8.219 1 96.56 102 CYS A N 1
ATOM 793 C CA . CYS A 1 102 ? 7.902 -11.219 9.414 1 96.56 102 CYS A CA 1
ATOM 794 C C . CYS A 1 102 ? 9.273 -10.664 9.039 1 96.56 102 CYS A C 1
ATOM 796 O O . CYS A 1 102 ? 9.789 -9.766 9.719 1 96.56 102 CYS A O 1
ATOM 798 N N . CYS A 1 103 ? 9.844 -11.172 7.98 1 96.19 103 CYS A N 1
ATOM 799 C CA . CYS A 1 103 ? 11.141 -10.664 7.527 1 96.19 103 CYS A CA 1
ATOM 800 C C . CYS A 1 103 ? 11.016 -9.234 7.023 1 96.19 103 CYS A C 1
ATOM 802 O O . CYS A 1 103 ? 11.875 -8.391 7.309 1 96.19 103 CYS A O 1
ATOM 804 N N . PHE A 1 104 ? 10.023 -8.961 6.293 1 96 104 PHE A N 1
ATOM 805 C CA . PHE A 1 104 ? 9.773 -7.602 5.828 1 96 104 PHE A CA 1
ATOM 806 C C . PHE A 1 104 ? 9.625 -6.645 7.008 1 96 104 PHE A C 1
ATOM 808 O O . PHE A 1 104 ? 10.281 -5.602 7.051 1 96 104 PHE A O 1
ATOM 815 N N . VAL A 1 105 ? 8.805 -7.012 7.984 1 97.12 105 VAL A N 1
ATOM 816 C CA . VAL A 1 105 ? 8.594 -6.199 9.172 1 97.12 105 VAL A CA 1
ATOM 817 C C . VAL A 1 105 ? 9.898 -6.055 9.945 1 97.12 105 VAL A C 1
ATOM 819 O O . VAL A 1 105 ? 10.211 -4.977 10.461 1 97.12 105 VAL A O 1
ATOM 822 N N . GLY A 1 106 ? 10.594 -7.168 10.047 1 97.31 106 GLY A N 1
ATOM 823 C CA . GLY A 1 106 ? 11.898 -7.125 10.695 1 97.31 106 GLY A CA 1
ATOM 824 C C . GLY A 1 106 ? 12.859 -6.16 10.031 1 97.31 106 GLY A C 1
ATOM 825 O O . GLY A 1 106 ? 13.625 -5.477 10.711 1 97.31 106 GLY A O 1
ATOM 826 N N . GLY A 1 107 ? 12.836 -6.156 8.688 1 97.06 107 GLY A N 1
ATOM 827 C CA . GLY A 1 107 ? 13.664 -5.199 7.969 1 97.06 107 GLY A CA 1
ATOM 828 C C . GLY A 1 107 ? 13.273 -3.758 8.227 1 97.06 107 GLY A C 1
ATOM 829 O O . GLY A 1 107 ? 14.133 -2.895 8.398 1 97.06 107 GLY A O 1
ATOM 830 N N . ALA A 1 108 ? 12.047 -3.504 8.211 1 95.69 108 ALA A N 1
ATOM 831 C CA . ALA A 1 108 ? 11.539 -2.166 8.523 1 95.69 108 ALA A CA 1
ATOM 832 C C . ALA A 1 108 ? 11.938 -1.748 9.938 1 95.69 108 ALA A C 1
ATOM 834 O O . ALA A 1 108 ? 12.367 -0.612 10.156 1 95.69 108 ALA A O 1
ATOM 835 N N . MET A 1 109 ? 11.734 -2.727 10.922 1 95.5 109 MET A N 1
ATOM 836 C CA . MET A 1 109 ? 12.125 -2.473 12.305 1 95.5 109 MET A CA 1
ATOM 837 C C . MET A 1 109 ? 13.609 -2.17 12.406 1 95.5 109 MET A C 1
ATOM 839 O O . MET A 1 109 ? 14.016 -1.206 13.062 1 95.5 109 MET A O 1
ATOM 843 N N . HIS A 1 110 ? 14.422 -2.918 11.711 1 96.12 110 HIS A N 1
ATOM 844 C CA . HIS A 1 110 ? 15.875 -2.781 11.758 1 96.12 110 HIS A CA 1
ATOM 845 C C . HIS A 1 110 ? 16.328 -1.442 11.18 1 96.12 110 HIS A C 1
ATOM 847 O O . HIS A 1 110 ? 17.141 -0.747 11.773 1 96.12 110 HIS A O 1
ATOM 853 N N . SER A 1 111 ? 15.789 -1.117 10.055 1 95.56 111 SER A N 1
ATOM 854 C CA . SER A 1 111 ? 16.141 0.153 9.438 1 95.56 111 SER A CA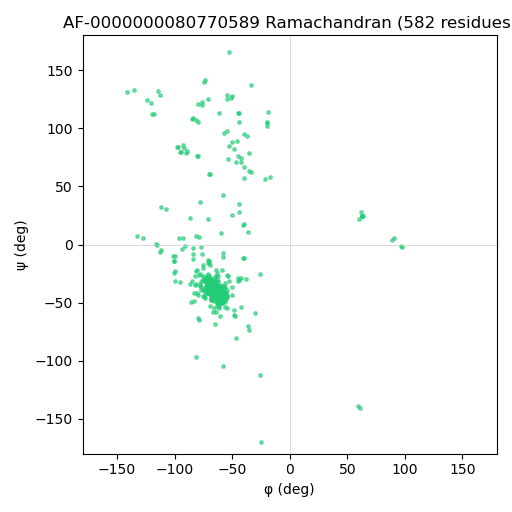 1
ATOM 855 C C . SER A 1 111 ? 15.773 1.331 10.328 1 95.56 111 SER A C 1
ATOM 857 O O . SER A 1 111 ? 16.547 2.281 10.469 1 95.56 111 SER A O 1
ATOM 859 N N . THR A 1 112 ? 14.641 1.254 10.898 1 92.94 112 THR A N 1
ATOM 860 C CA . THR A 1 112 ? 14.227 2.301 11.82 1 92.94 112 THR A CA 1
ATOM 861 C C . THR A 1 112 ? 15.172 2.375 13.016 1 92.94 112 THR A C 1
ATOM 863 O O . THR A 1 112 ? 15.57 3.467 13.43 1 92.94 112 THR A O 1
ATOM 866 N N . TRP A 1 113 ? 15.445 1.21 13.578 1 91.75 113 TRP A N 1
ATOM 867 C CA . TRP A 1 113 ? 16.391 1.149 14.688 1 91.75 113 TRP A CA 1
ATOM 868 C C . TRP A 1 113 ? 17.719 1.795 14.305 1 91.75 113 TRP A C 1
ATOM 870 O O . TRP A 1 113 ? 18.281 2.57 15.078 1 91.75 113 TRP A O 1
ATOM 880 N N . LEU A 1 114 ? 18.234 1.529 13.133 1 91 114 LEU A N 1
ATOM 881 C CA . LEU A 1 114 ? 19.5 2.066 12.664 1 91 114 LEU A CA 1
ATOM 882 C C . LEU A 1 114 ? 19.422 3.578 12.484 1 91 114 LEU A C 1
ATOM 884 O O . LEU A 1 114 ? 20.359 4.301 12.859 1 91 114 LEU A O 1
ATOM 888 N N . ILE A 1 115 ? 18.359 4.047 11.945 1 88.44 115 ILE A N 1
ATOM 889 C CA . ILE A 1 115 ? 18.188 5.48 11.727 1 88.44 115 ILE A CA 1
ATOM 890 C C . ILE A 1 115 ? 18.094 6.203 13.07 1 88.44 115 ILE A C 1
ATOM 892 O O . ILE A 1 115 ? 18.703 7.266 13.25 1 88.44 115 ILE A O 1
ATOM 896 N N . LEU A 1 116 ? 17.422 5.582 13.984 1 84.81 116 LEU A N 1
ATOM 897 C CA . LEU A 1 116 ? 17.312 6.16 15.328 1 84.81 116 LEU A CA 1
ATOM 898 C C . LEU A 1 116 ? 18.672 6.141 16.031 1 84.81 116 LEU A C 1
ATOM 900 O O . LEU A 1 116 ? 19.031 7.102 16.719 1 84.81 116 LEU A O 1
ATOM 904 N N . TRP A 1 117 ? 19.25 5.051 15.945 1 84.44 117 TRP A N 1
ATOM 905 C CA . TRP A 1 117 ? 20.578 4.922 16.531 1 84.44 117 TRP A CA 1
ATOM 906 C C . TRP A 1 117 ? 21.531 5.957 15.938 1 84.44 117 TRP A C 1
ATOM 908 O O . TRP A 1 117 ? 22.281 6.605 16.672 1 84.44 117 TRP A O 1
ATOM 918 N N . ALA A 1 118 ? 21.562 6.102 14.602 1 81.5 118 ALA A N 1
ATOM 919 C CA . ALA A 1 118 ? 22.438 7.078 13.945 1 81.5 118 ALA A CA 1
ATOM 920 C C . ALA A 1 118 ? 22.094 8.5 14.383 1 81.5 118 ALA A C 1
ATOM 922 O O . ALA A 1 118 ? 22.969 9.336 14.562 1 81.5 118 ALA A O 1
ATOM 923 N N . ARG A 1 119 ? 20.812 8.742 14.57 1 76.38 119 ARG A N 1
ATOM 924 C CA . ARG A 1 119 ? 20.391 10.047 15.055 1 76.38 119 ARG A CA 1
ATOM 925 C C . ARG A 1 119 ? 20.891 10.312 16.469 1 76.38 119 ARG A C 1
ATOM 927 O O . ARG A 1 119 ? 21.297 11.43 16.781 1 76.38 119 ARG A O 1
ATOM 934 N N . ARG A 1 120 ? 20.891 9.328 17.203 1 76.19 120 ARG A N 1
ATOM 935 C CA . ARG A 1 120 ? 21.391 9.453 18.562 1 76.19 120 ARG A CA 1
ATOM 936 C C . ARG A 1 120 ? 22.891 9.727 18.578 1 76.19 120 ARG A C 1
ATOM 938 O O . ARG A 1 120 ? 23.391 10.422 19.469 1 76.19 120 ARG A O 1
ATOM 945 N N . GLN A 1 121 ? 23.469 9.141 17.75 1 75.19 121 GLN A N 1
ATOM 946 C CA . GLN A 1 121 ? 24.906 9.359 17.672 1 75.19 121 GLN A CA 1
ATOM 947 C C . GLN A 1 121 ? 25.234 10.672 16.969 1 75.19 121 GLN A C 1
ATOM 949 O O . GLN A 1 121 ? 26.406 10.984 16.719 1 75.19 121 GLN A O 1
ATOM 954 N N . ARG A 1 122 ? 24.219 11.492 16.641 1 63.69 122 ARG A N 1
ATOM 955 C CA . ARG A 1 122 ? 24.328 12.805 16 1 63.69 122 ARG A CA 1
ATOM 956 C C . ARG A 1 122 ? 24.922 12.68 14.602 1 63.69 122 ARG A C 1
ATOM 958 O O . ARG A 1 122 ? 25.656 13.555 14.156 1 63.69 122 ARG A O 1
ATOM 965 N N . LEU A 1 123 ? 24.688 11.469 14.18 1 63.28 123 LEU A N 1
ATOM 966 C CA . LEU A 1 123 ? 25.094 11.312 12.789 1 63.28 123 LEU A CA 1
ATOM 967 C C . LEU A 1 123 ? 24 11.789 11.844 1 63.28 123 LEU A C 1
ATOM 969 O O . LEU A 1 123 ? 22.812 11.477 12.047 1 63.28 123 LEU A O 1
ATOM 973 N N . ARG A 1 124 ? 24.125 12.953 11.102 1 57.09 124 ARG A N 1
ATOM 974 C CA . ARG A 1 124 ? 23.156 13.531 10.188 1 57.09 124 ARG A CA 1
ATOM 975 C C . ARG A 1 124 ? 22.797 12.555 9.078 1 57.09 124 ARG A C 1
ATOM 977 O O . ARG A 1 124 ? 21.734 12.68 8.445 1 57.09 124 ARG A O 1
ATOM 984 N N . GLY A 1 125 ? 23.531 11.352 8.984 1 69.5 125 GLY A N 1
ATOM 985 C CA . GLY A 1 125 ? 23.406 10.484 7.828 1 69.5 125 GLY A CA 1
ATOM 986 C C . GLY A 1 125 ? 22.719 9.164 8.148 1 69.5 125 GLY A C 1
ATOM 987 O O . GLY A 1 125 ? 23.094 8.125 7.617 1 69.5 125 GLY A O 1
ATOM 988 N N . GLY A 1 126 ? 21.828 9.172 9.047 1 77.44 126 GLY A N 1
ATOM 989 C CA . GLY A 1 126 ? 21.203 7.91 9.414 1 77.44 126 GLY A CA 1
ATOM 990 C C . GLY A 1 126 ? 20.547 7.211 8.242 1 77.44 126 GLY A C 1
ATOM 991 O O . GLY A 1 126 ? 20.609 5.984 8.125 1 77.44 126 GLY A O 1
ATOM 992 N N . TYR A 1 127 ? 20 7.918 7.387 1 83 127 TYR A N 1
ATOM 993 C CA . TYR A 1 127 ? 19.391 7.359 6.184 1 83 127 TYR A CA 1
ATOM 994 C C . TYR A 1 127 ? 20.453 6.777 5.254 1 83 127 TYR A C 1
ATOM 996 O O . TYR A 1 127 ? 20.234 5.723 4.648 1 83 127 TYR A O 1
ATOM 1004 N N . GLY A 1 128 ? 21.578 7.508 5.164 1 85.88 128 GLY A N 1
ATOM 1005 C CA . GLY A 1 128 ? 22.672 7.023 4.336 1 85.88 128 GLY A CA 1
ATOM 1006 C C . GLY A 1 128 ? 23.234 5.695 4.805 1 85.88 128 GLY A C 1
ATOM 1007 O O . GLY A 1 128 ? 23.516 4.805 3.996 1 85.88 128 GLY A O 1
ATOM 1008 N N . VAL A 1 129 ? 23.375 5.531 6.125 1 87.75 129 VAL A N 1
ATOM 1009 C CA . VAL A 1 129 ? 23.922 4.297 6.695 1 87.75 129 VAL A CA 1
ATOM 1010 C C . VAL A 1 129 ? 22.969 3.137 6.398 1 87.75 129 VAL A C 1
ATOM 1012 O O . VAL A 1 129 ? 23.422 2.041 6.051 1 87.75 129 VAL A O 1
ATOM 1015 N N . SER A 1 130 ? 21.75 3.416 6.527 1 92.31 130 SER A N 1
ATOM 1016 C CA . SER A 1 130 ? 20.766 2.377 6.227 1 92.31 130 SER A CA 1
ATOM 1017 C C . SER A 1 130 ? 20.812 1.986 4.754 1 92.31 130 SER A C 1
ATOM 1019 O O . SER A 1 130 ? 20.703 0.805 4.418 1 92.31 130 SER A O 1
ATOM 1021 N N . MET A 1 131 ? 20.953 2.914 3.889 1 93.31 131 MET A N 1
ATOM 1022 C CA . MET A 1 131 ? 21.062 2.641 2.459 1 93.31 131 MET A CA 1
ATOM 1023 C C . MET A 1 131 ? 22.297 1.806 2.15 1 93.31 131 MET A C 1
ATOM 1025 O O . MET A 1 131 ? 22.25 0.893 1.324 1 93.31 131 MET A O 1
ATOM 1029 N N . MET A 1 132 ? 23.406 2.191 2.785 1 93.44 132 MET A N 1
ATOM 1030 C CA . MET A 1 132 ? 24.656 1.445 2.576 1 93.44 132 MET A CA 1
ATOM 1031 C C . MET A 1 132 ? 24.516 0.013 3.078 1 93.44 132 MET A C 1
ATOM 1033 O O . MET A 1 132 ? 25.016 -0.921 2.453 1 93.44 132 MET A O 1
ATOM 1037 N N . GLU A 1 133 ? 23.906 -0.165 4.219 1 95.19 133 GLU A N 1
ATOM 1038 C CA . GLU A 1 133 ? 23.656 -1.519 4.711 1 95.19 133 GLU A CA 1
ATOM 1039 C C . GLU A 1 133 ? 22.75 -2.297 3.76 1 95.19 133 GLU A C 1
ATOM 1041 O O . GLU A 1 133 ? 22.984 -3.48 3.502 1 95.19 133 GLU A O 1
ATOM 1046 N N . GLU A 1 134 ? 21.719 -1.647 3.273 1 95.38 134 GLU A N 1
ATOM 1047 C CA . GLU A 1 134 ? 20.859 -2.277 2.285 1 95.38 134 GLU A CA 1
ATOM 1048 C C . GLU A 1 134 ? 21.641 -2.729 1.061 1 95.38 134 GLU A C 1
ATOM 1050 O O . GLU A 1 134 ? 21.422 -3.826 0.542 1 95.38 134 GLU A O 1
ATOM 1055 N N . ALA A 1 135 ? 22.531 -1.86 0.604 1 96.5 135 ALA A N 1
ATOM 1056 C CA . ALA A 1 135 ? 23.391 -2.205 -0.525 1 96.5 135 ALA A CA 1
ATOM 1057 C C . ALA A 1 135 ? 24.219 -3.449 -0.223 1 96.5 135 ALA A C 1
ATOM 1059 O O . ALA A 1 135 ? 24.359 -4.34 -1.068 1 96.5 135 ALA A O 1
ATOM 1060 N N . LEU A 1 136 ? 24.781 -3.527 0.961 1 96.62 136 LEU A N 1
ATOM 1061 C CA . LEU A 1 136 ? 25.578 -4.68 1.364 1 96.62 136 LEU A CA 1
ATOM 1062 C C . LEU A 1 136 ? 24.719 -5.941 1.427 1 96.62 136 LEU A C 1
ATOM 1064 O O . LEU A 1 136 ? 25.141 -7 0.951 1 96.62 136 LEU A O 1
ATOM 1068 N N . LEU A 1 137 ? 23.609 -5.84 2.016 1 96.81 137 LEU A N 1
ATOM 1069 C CA . LEU A 1 137 ? 22.719 -6.988 2.104 1 96.81 137 LEU A CA 1
ATOM 1070 C C . LEU A 1 137 ? 22.281 -7.445 0.716 1 96.81 137 LEU A C 1
ATOM 1072 O O . LEU A 1 137 ? 22.094 -8.641 0.48 1 96.81 137 LEU A O 1
ATOM 1076 N N . LEU A 1 138 ? 22.047 -6.512 -0.197 1 95 138 LEU A N 1
ATOM 1077 C CA . LEU A 1 138 ? 21.719 -6.855 -1.576 1 95 138 LEU A CA 1
ATOM 1078 C C . LEU A 1 138 ? 22.844 -7.645 -2.223 1 95 138 LEU A C 1
ATOM 1080 O O . LEU A 1 138 ? 22.594 -8.57 -2.998 1 95 138 LEU A O 1
ATOM 1084 N N . LEU A 1 139 ? 24.125 -7.234 -1.937 1 94.38 139 LEU A N 1
ATOM 1085 C CA . LEU A 1 139 ? 25.281 -7.996 -2.42 1 94.38 139 LEU A CA 1
ATOM 1086 C C . LEU A 1 139 ? 25.281 -9.406 -1.839 1 94.38 139 LEU A C 1
ATOM 1088 O O . LEU A 1 139 ? 25.562 -10.375 -2.547 1 94.38 139 LEU A O 1
ATOM 1092 N N . VAL A 1 140 ? 24.953 -9.508 -0.563 1 93.38 140 VAL A N 1
ATOM 1093 C CA . VAL A 1 140 ? 24.875 -10.82 0.075 1 93.38 140 VAL A CA 1
ATOM 1094 C C . VAL A 1 140 ? 23.781 -11.648 -0.591 1 93.38 140 VAL A C 1
ATOM 1096 O O . VAL A 1 140 ? 23.953 -12.844 -0.828 1 93.38 140 VAL A O 1
ATOM 1099 N N . PHE A 1 141 ? 22.703 -11 -0.912 1 90.06 141 PHE A N 1
ATOM 1100 C CA . PHE A 1 141 ? 21.641 -11.672 -1.644 1 90.06 141 PHE A CA 1
ATOM 1101 C C . PHE A 1 141 ? 22.141 -12.203 -2.977 1 90.06 141 PHE A C 1
ATOM 1103 O O . PHE A 1 141 ? 21.859 -13.344 -3.342 1 90.06 141 PHE A O 1
ATOM 1110 N N . GLY A 1 142 ? 22.781 -11.383 -3.732 1 87.38 142 GLY A N 1
ATOM 1111 C CA . GLY A 1 142 ? 23.344 -11.82 -4.996 1 87.38 142 GLY A CA 1
ATOM 1112 C C . GLY A 1 142 ? 24.281 -13.008 -4.855 1 87.38 142 GLY A C 1
ATOM 1113 O O . GLY A 1 142 ? 24.25 -13.938 -5.668 1 87.38 142 GLY A O 1
ATOM 1114 N N . LEU A 1 143 ? 25.141 -13 -3.834 1 87.31 143 LEU A N 1
ATOM 1115 C CA . LEU A 1 143 ? 26.094 -14.07 -3.602 1 87.31 143 LEU A CA 1
ATOM 1116 C C . LEU A 1 143 ? 25.391 -15.359 -3.205 1 87.31 143 LEU A C 1
ATOM 1118 O O . LEU A 1 143 ? 25.734 -16.438 -3.68 1 87.31 143 LEU A O 1
ATOM 1122 N N . LEU A 1 144 ? 24.406 -15.227 -2.357 1 83.38 144 LEU A N 1
ATOM 1123 C CA . LEU A 1 144 ? 23.625 -16.391 -1.948 1 83.38 144 LEU A CA 1
ATOM 1124 C C . LEU A 1 144 ? 22.859 -16.969 -3.127 1 83.38 144 LEU A C 1
ATOM 1126 O O . LEU A 1 144 ? 22.719 -18.188 -3.248 1 83.38 144 LEU A O 1
ATOM 1130 N N . GLY A 1 145 ? 22.312 -16.094 -3.881 1 79.56 145 GLY A N 1
ATOM 1131 C CA . GLY A 1 145 ? 21.578 -16.547 -5.055 1 79.56 145 GLY A CA 1
ATOM 1132 C C . GLY A 1 145 ? 22.453 -17.25 -6.07 1 79.56 145 GLY A C 1
ATOM 1133 O O . GLY A 1 145 ? 22.016 -18.234 -6.684 1 79.56 145 GLY A O 1
ATOM 1134 N N . ALA A 1 146 ? 23.688 -16.719 -6.293 1 75.38 146 ALA A N 1
ATOM 1135 C CA . ALA A 1 146 ? 24.625 -17.359 -7.215 1 75.38 146 ALA A CA 1
ATOM 1136 C C . ALA A 1 146 ? 25.078 -18.719 -6.68 1 75.38 146 ALA A C 1
ATOM 1138 O O . ALA A 1 146 ? 25.328 -19.641 -7.453 1 75.38 146 ALA A O 1
ATOM 1139 N N . GLY A 1 147 ? 25.297 -18.703 -5.426 1 70.62 147 GLY A N 1
ATOM 1140 C CA . GLY A 1 147 ? 25.797 -19.938 -4.836 1 70.62 147 GLY A CA 1
ATOM 1141 C C . GLY A 1 147 ? 24.703 -20.938 -4.508 1 70.62 147 GLY A C 1
ATOM 1142 O O . GLY A 1 147 ? 24.922 -22.141 -4.574 1 70.62 147 GLY A O 1
ATOM 1143 N N . LEU A 1 148 ? 23.797 -20.25 -3.854 1 57.22 148 LEU A N 1
ATOM 1144 C CA . LEU A 1 148 ? 22.766 -21.188 -3.389 1 57.22 148 LEU A CA 1
ATOM 1145 C C . LEU A 1 148 ? 21.953 -21.719 -4.559 1 57.22 148 LEU A C 1
ATOM 1147 O O . LEU A 1 148 ? 21.219 -20.969 -5.199 1 57.22 148 LEU A O 1
ATOM 1151 N N . SER A 1 149 ? 22.656 -22.375 -5.457 1 51.47 149 SER A N 1
ATOM 1152 C CA . SER A 1 149 ? 21.797 -23.156 -6.344 1 51.47 149 SER A CA 1
ATOM 1153 C C . SER A 1 149 ? 20.422 -23.375 -5.727 1 51.47 149 SER A C 1
ATOM 1155 O O . SER A 1 149 ? 20.297 -23.469 -4.504 1 51.47 149 SER A O 1
ATOM 1157 N N . LEU A 1 150 ? 19.391 -22.781 -6.348 1 48.75 150 LEU A N 1
ATOM 1158 C CA . LEU A 1 150 ? 17.984 -22.875 -5.992 1 48.75 150 LEU A CA 1
ATOM 1159 C C . LEU A 1 150 ? 17.719 -24.125 -5.168 1 48.75 150 LEU A C 1
ATOM 1161 O O . LEU A 1 150 ? 17.656 -25.234 -5.719 1 48.75 150 LEU A O 1
ATOM 1165 N N . HIS A 1 151 ? 18.344 -24.344 -4.082 1 47.94 151 HIS A N 1
ATOM 1166 C CA . HIS A 1 151 ? 17.891 -25.531 -3.377 1 47.94 151 HIS A CA 1
ATOM 1167 C C . HIS A 1 151 ? 16.359 -25.531 -3.223 1 47.94 151 HIS A C 1
ATOM 1169 O O . HIS A 1 151 ? 15.805 -24.641 -2.576 1 47.94 151 HIS A O 1
ATOM 1175 N N . LYS A 1 152 ? 15.695 -26.031 -4.145 1 50.75 152 LYS A N 1
ATOM 1176 C CA . LYS A 1 152 ? 14.281 -26.266 -4.395 1 50.75 152 LYS A CA 1
ATOM 1177 C C . LYS A 1 152 ? 13.57 -26.734 -3.127 1 50.75 152 LYS A C 1
ATOM 1179 O O . LYS A 1 152 ? 12.336 -26.766 -3.074 1 50.75 152 LYS A O 1
ATOM 1184 N N . GLY A 1 153 ? 14.367 -27.125 -1.97 1 49.38 153 GLY A N 1
ATOM 1185 C CA . GLY A 1 153 ? 13.648 -27.859 -0.938 1 49.38 153 GLY A CA 1
ATOM 1186 C C . GLY A 1 153 ? 13.25 -26.984 0.241 1 49.38 153 GLY A C 1
ATOM 1187 O O . GLY A 1 153 ? 12.633 -27.469 1.19 1 49.38 153 GLY A O 1
ATOM 1188 N N . LEU A 1 154 ? 13.969 -25.906 0.445 1 53.12 154 LEU A N 1
ATOM 1189 C CA . LEU A 1 154 ? 13.68 -25.281 1.727 1 53.12 154 LEU A CA 1
ATOM 1190 C C . LEU A 1 154 ? 12.32 -24.578 1.689 1 53.12 154 LEU A C 1
ATOM 1192 O O . LEU A 1 154 ? 11.852 -24.188 0.62 1 53.12 154 LEU A O 1
ATOM 1196 N N . PHE A 1 155 ? 11.586 -24.672 2.797 1 58.34 155 PHE A N 1
ATOM 1197 C CA . PHE A 1 155 ? 10.297 -24.062 3.123 1 58.34 155 PHE A CA 1
ATOM 1198 C C . PHE A 1 155 ? 10.188 -22.672 2.529 1 58.34 155 PHE A C 1
ATOM 1200 O O . PHE A 1 155 ? 9.281 -22.391 1.737 1 58.34 155 PHE A O 1
ATOM 1207 N N . THR A 1 156 ? 10.93 -21.719 3.148 1 66 156 THR A N 1
ATOM 1208 C CA . THR A 1 156 ? 11.133 -20.406 2.555 1 66 156 THR A CA 1
ATOM 1209 C C . THR A 1 156 ? 12.609 -20.156 2.277 1 66 156 THR A C 1
ATOM 1211 O O . THR A 1 156 ? 13.414 -20.078 3.205 1 66 156 THR A O 1
ATOM 1214 N N . PRO A 1 157 ? 12.992 -20.078 0.873 1 78.19 157 PRO A N 1
ATOM 1215 C CA . PRO A 1 157 ? 14.406 -19.859 0.553 1 78.19 157 PRO A CA 1
ATOM 1216 C C . PRO A 1 157 ? 14.984 -18.625 1.235 1 78.19 157 PRO A C 1
ATOM 1218 O O . PRO A 1 157 ? 14.312 -17.594 1.33 1 78.19 157 PRO A O 1
ATOM 1221 N N . PRO A 1 158 ? 16.141 -18.766 2.029 1 84.38 158 PRO A N 1
ATOM 1222 C CA . PRO A 1 158 ? 16.812 -17.641 2.693 1 84.38 158 PRO A CA 1
ATOM 1223 C C . PRO A 1 158 ? 16.922 -16.406 1.804 1 84.38 158 PRO A C 1
ATOM 1225 O O . PRO A 1 158 ? 16.906 -15.281 2.305 1 84.38 158 PRO A O 1
ATOM 1228 N N . THR A 1 159 ? 16.984 -16.672 0.522 1 85.75 159 THR A N 1
ATOM 1229 C CA . THR A 1 159 ? 17.078 -15.562 -0.413 1 85.75 159 THR A CA 1
ATOM 1230 C C . THR A 1 159 ? 15.789 -14.75 -0.41 1 85.75 159 THR A C 1
ATOM 1232 O O . THR A 1 159 ? 15.828 -13.516 -0.446 1 85.75 159 THR A O 1
ATOM 1235 N N . VAL A 1 160 ? 14.75 -15.445 -0.283 1 87.69 160 VAL A N 1
ATOM 1236 C CA . VAL A 1 160 ? 13.453 -14.766 -0.26 1 87.69 160 VAL A CA 1
ATOM 1237 C C . VAL A 1 160 ? 13.297 -14 1.051 1 87.69 160 VAL A C 1
ATOM 1239 O O . VAL A 1 160 ? 12.836 -12.852 1.055 1 87.69 160 VAL A O 1
ATOM 1242 N N . MET A 1 161 ? 13.719 -14.648 2.152 1 90.56 161 MET A N 1
ATOM 1243 C CA . MET A 1 161 ? 13.672 -13.992 3.459 1 90.56 161 MET A CA 1
ATOM 1244 C C . MET A 1 161 ? 14.523 -12.734 3.473 1 90.56 161 MET A C 1
ATOM 1246 O O . MET A 1 161 ? 14.094 -11.688 3.963 1 90.56 161 MET A O 1
ATOM 1250 N N . LEU A 1 162 ? 15.719 -12.844 2.906 1 92.06 162 LEU A N 1
ATOM 1251 C CA . LEU A 1 162 ? 16.641 -11.719 2.865 1 92.06 162 LEU A CA 1
ATOM 1252 C C . LEU A 1 162 ? 16.094 -10.594 2 1 92.06 162 LEU A C 1
ATOM 1254 O O . LEU A 1 162 ? 16.172 -9.422 2.373 1 92.06 162 LEU A O 1
ATOM 1258 N N . LEU A 1 163 ? 15.516 -10.961 0.889 1 92.06 163 LEU A N 1
ATOM 1259 C CA . LEU A 1 163 ? 14.961 -9.945 0.003 1 92.06 163 LEU A CA 1
ATOM 1260 C C . LEU A 1 163 ? 13.781 -9.234 0.666 1 92.06 163 LEU A C 1
ATOM 1262 O O . LEU A 1 163 ? 13.633 -8.016 0.528 1 92.06 163 LEU A O 1
ATOM 1266 N N . CYS A 1 164 ? 12.938 -9.992 1.3 1 93.94 164 CYS A N 1
ATOM 1267 C CA . CYS A 1 164 ? 11.844 -9.375 2.041 1 93.94 164 CYS A CA 1
ATOM 1268 C C . CYS A 1 164 ? 12.375 -8.414 3.096 1 93.94 164 CYS A C 1
ATOM 1270 O O . CYS A 1 164 ? 11.844 -7.316 3.264 1 93.94 164 CYS A O 1
ATOM 1272 N N . PHE A 1 165 ? 13.398 -8.852 3.873 1 96 165 PHE A N 1
ATOM 1273 C CA . PHE A 1 165 ? 14.055 -8.023 4.879 1 96 165 PHE A CA 1
ATOM 1274 C C . PHE A 1 165 ? 14.602 -6.746 4.254 1 96 165 PHE A C 1
ATOM 1276 O O . PHE A 1 165 ? 14.367 -5.652 4.766 1 96 165 PHE A O 1
ATOM 1283 N N . ILE A 1 166 ? 15.281 -6.852 3.086 1 95.31 166 ILE A N 1
ATOM 1284 C CA . ILE A 1 166 ? 15.867 -5.723 2.381 1 95.31 166 ILE A CA 1
ATOM 1285 C C . ILE A 1 166 ? 14.773 -4.762 1.929 1 95.31 166 ILE A C 1
ATOM 1287 O O . ILE A 1 166 ? 14.906 -3.545 2.059 1 95.31 166 ILE A O 1
ATOM 1291 N N . MET A 1 167 ? 13.719 -5.324 1.394 1 93.81 167 MET A N 1
ATOM 1292 C CA . MET A 1 167 ? 12.625 -4.488 0.908 1 93.81 167 MET A CA 1
ATOM 1293 C C . MET A 1 167 ? 11.953 -3.74 2.059 1 93.81 167 MET A C 1
ATOM 1295 O O . MET A 1 167 ? 11.523 -2.6 1.895 1 93.81 167 MET A O 1
ATOM 1299 N N . GLY A 1 168 ? 11.82 -4.414 3.262 1 94.31 168 GLY A N 1
ATOM 1300 C CA . GLY A 1 168 ? 11.344 -3.721 4.449 1 94.31 168 GLY A CA 1
ATOM 1301 C C . GLY A 1 168 ? 12.219 -2.545 4.84 1 94.31 168 GLY A C 1
ATOM 1302 O O . GLY A 1 168 ? 11.711 -1.467 5.156 1 94.31 168 GLY A O 1
ATOM 1303 N N . MET A 1 169 ? 13.547 -2.756 4.797 1 95.38 169 MET A N 1
ATOM 1304 C CA . MET A 1 169 ? 14.492 -1.678 5.055 1 95.38 169 MET A CA 1
ATOM 1305 C C . MET A 1 169 ? 14.328 -0.551 4.043 1 95.38 169 MET A C 1
ATOM 1307 O O . MET A 1 169 ? 14.266 0.622 4.414 1 95.38 169 MET A O 1
ATOM 1311 N N . HIS A 1 170 ? 14.227 -0.964 2.789 1 93.62 170 HIS A N 1
ATOM 1312 C CA . HIS A 1 170 ? 14.164 -0.022 1.677 1 93.62 170 HIS A CA 1
ATOM 1313 C C . HIS A 1 170 ? 12.945 0.89 1.802 1 93.62 170 HIS A C 1
ATOM 1315 O O . HIS A 1 170 ? 13.07 2.111 1.688 1 93.62 170 HIS A O 1
ATOM 1321 N N . ASN A 1 171 ? 11.875 0.405 2.078 1 91.5 171 ASN A N 1
ATOM 1322 C CA . ASN A 1 171 ? 10.648 1.177 2.227 1 91.5 171 ASN A CA 1
ATOM 1323 C C . ASN A 1 171 ? 10.727 2.135 3.412 1 91.5 171 ASN A C 1
ATOM 1325 O O . ASN A 1 171 ? 10.203 3.246 3.355 1 91.5 171 ASN A O 1
ATOM 1329 N N . THR A 1 172 ? 11.266 1.663 4.516 1 91.5 172 THR A N 1
ATOM 1330 C CA . THR A 1 172 ? 11.383 2.465 5.73 1 91.5 172 THR A CA 1
ATOM 1331 C C . THR A 1 172 ? 12.266 3.689 5.488 1 91.5 172 THR A C 1
ATOM 1333 O O . THR A 1 172 ? 11.945 4.789 5.949 1 91.5 172 THR A O 1
ATOM 1336 N N . ILE A 1 173 ? 13.359 3.564 4.672 1 88.5 173 ILE A N 1
ATOM 1337 C CA . ILE A 1 173 ? 14.258 4.668 4.375 1 88.5 173 ILE A CA 1
ATOM 1338 C C . ILE A 1 173 ? 13.508 5.766 3.623 1 88.5 173 ILE A C 1
ATOM 1340 O O . ILE A 1 173 ? 13.562 6.938 4.004 1 88.5 173 ILE A O 1
ATOM 1344 N N . VAL A 1 174 ? 12.711 5.355 2.666 1 85.25 174 VAL A N 1
ATOM 1345 C CA . VAL A 1 174 ? 12.008 6.328 1.84 1 85.25 174 VAL A CA 1
ATOM 1346 C C . VAL A 1 174 ? 10.867 6.949 2.639 1 85.25 174 VAL A C 1
ATOM 1348 O O . VAL A 1 174 ? 10.625 8.156 2.551 1 85.25 174 VAL A O 1
ATOM 1351 N N . THR A 1 175 ? 10.219 6.133 3.404 1 84.25 175 THR A N 1
ATOM 1352 C CA . THR A 1 175 ? 9.125 6.613 4.25 1 84.25 175 THR A CA 1
ATOM 1353 C C . THR A 1 175 ? 9.633 7.656 5.242 1 84.25 175 THR A C 1
ATOM 1355 O O . THR A 1 175 ? 9.039 8.727 5.379 1 84.25 175 THR A O 1
ATOM 1358 N N . LYS A 1 176 ? 10.68 7.371 5.918 1 82.94 176 LYS A N 1
ATOM 1359 C CA . LYS A 1 176 ? 11.227 8.281 6.922 1 82.94 176 LYS A CA 1
ATOM 1360 C C . LYS A 1 176 ? 11.836 9.516 6.273 1 82.94 176 LYS A C 1
ATOM 1362 O O . LYS A 1 176 ? 11.719 10.625 6.797 1 82.94 176 LYS A O 1
ATOM 1367 N N . LEU A 1 177 ? 12.461 9.375 5.113 1 76.94 177 LEU A N 1
ATOM 1368 C CA . LEU A 1 177 ? 13.07 10.492 4.398 1 76.94 177 LEU A CA 1
ATOM 1369 C C . LEU A 1 177 ? 12.008 11.469 3.914 1 76.94 177 LEU A C 1
ATOM 1371 O O . LEU A 1 177 ? 12.242 12.68 3.877 1 76.94 177 LEU A O 1
ATOM 1375 N N . SER A 1 178 ? 10.867 10.945 3.578 1 75.5 178 SER A N 1
ATOM 1376 C CA . SER A 1 178 ? 9.812 11.789 3.016 1 75.5 178 SER A CA 1
ATOM 1377 C C . SER A 1 178 ? 8.82 12.227 4.09 1 75.5 178 SER A C 1
ATOM 1379 O O . SER A 1 178 ? 7.855 12.938 3.795 1 75.5 178 SER A O 1
ATOM 1381 N N . GLY A 1 179 ? 9.062 11.93 5.352 1 71.56 179 GLY A N 1
ATOM 1382 C CA . GLY A 1 179 ? 8.125 12.258 6.414 1 71.56 179 GLY A CA 1
ATOM 1383 C C . GLY A 1 179 ? 6.789 11.555 6.277 1 71.56 179 GLY A C 1
ATOM 1384 O O . GLY A 1 179 ? 5.754 12.102 6.672 1 71.56 179 GLY A O 1
ATOM 1385 N N . GLY A 1 180 ? 6.832 10.406 5.578 1 68.31 180 GLY A N 1
ATOM 1386 C CA . GLY A 1 180 ? 5.617 9.609 5.449 1 68.31 180 GLY A CA 1
ATOM 1387 C C . GLY A 1 180 ? 4.875 9.867 4.152 1 68.31 180 GLY A C 1
ATOM 1388 O O . GLY A 1 180 ? 3.9 9.172 3.844 1 68.31 180 GLY A O 1
ATOM 1389 N N . LEU A 1 181 ? 5.402 10.812 3.287 1 61.34 181 LEU A N 1
ATOM 1390 C CA . LEU A 1 181 ? 4.699 11.219 2.076 1 61.34 181 LEU A CA 1
ATOM 1391 C C . LEU A 1 181 ? 4.906 10.203 0.958 1 61.34 181 LEU A C 1
ATOM 1393 O O . LEU A 1 181 ? 3.975 9.906 0.205 1 61.34 181 LEU A O 1
ATOM 1397 N N . LEU A 1 182 ? 6.152 9.727 0.848 1 68.62 182 LEU A N 1
ATOM 1398 C CA . LEU A 1 182 ? 6.488 8.852 -0.269 1 68.62 182 LEU A CA 1
ATOM 1399 C C . LEU A 1 182 ? 6.844 7.453 0.226 1 68.62 182 LEU A C 1
ATOM 1401 O O . LEU A 1 182 ? 7.422 7.301 1.306 1 68.62 182 LEU A O 1
ATOM 1405 N N . ARG A 1 183 ? 6.25 6.523 -0.422 1 70.56 183 ARG A N 1
ATOM 1406 C CA . ARG A 1 183 ? 6.664 5.137 -0.24 1 70.56 183 ARG A CA 1
ATOM 1407 C C . ARG A 1 183 ? 7.047 4.496 -1.572 1 70.56 183 ARG A C 1
ATOM 1409 O O . ARG A 1 183 ? 6.316 4.621 -2.557 1 70.56 183 ARG A O 1
ATOM 1416 N N . SER A 1 184 ? 8.32 3.945 -1.657 1 72.06 184 SER A N 1
ATOM 1417 C CA . SER A 1 184 ? 8.953 3.535 -2.906 1 72.06 184 SER A CA 1
ATOM 1418 C C . SER A 1 184 ? 8.312 2.271 -3.467 1 72.06 184 SER A C 1
ATOM 1420 O O . SER A 1 184 ? 8.383 2.012 -4.668 1 72.06 184 SER A O 1
ATOM 1422 N N . THR A 1 185 ? 7.75 1.461 -2.598 1 74.88 185 THR A N 1
ATOM 1423 C CA . THR A 1 185 ? 7.254 0.177 -3.082 1 74.88 185 THR A CA 1
ATOM 1424 C C . THR A 1 185 ? 5.738 0.09 -2.93 1 74.88 185 THR A C 1
ATOM 1426 O O . THR A 1 185 ? 5.141 -0.954 -3.203 1 74.88 185 THR A O 1
ATOM 1429 N N . HIS A 1 186 ? 5.184 1.086 -2.447 1 80.12 186 HIS A N 1
ATOM 1430 C CA . HIS A 1 186 ? 3.746 1.084 -2.205 1 80.12 186 HIS A CA 1
ATOM 1431 C C . HIS A 1 186 ? 2.99 1.709 -3.373 1 80.12 186 HIS A C 1
ATOM 1433 O O . HIS A 1 186 ? 2.5 2.836 -3.27 1 80.12 186 HIS A O 1
ATOM 1439 N N . MET A 1 187 ? 2.77 0.987 -4.441 1 85.56 187 MET A N 1
ATOM 1440 C CA . MET A 1 187 ? 2.205 1.529 -5.672 1 85.56 187 MET A CA 1
ATOM 1441 C C . MET A 1 187 ? 0.687 1.628 -5.582 1 85.56 187 MET A C 1
ATOM 1443 O O . MET A 1 187 ? 0.071 2.447 -6.266 1 85.56 187 MET A O 1
ATOM 1447 N N . THR A 1 188 ? 0.197 0.812 -4.699 1 87.94 188 THR A N 1
ATOM 1448 C CA . THR A 1 188 ? -1.245 0.92 -4.508 1 87.94 188 THR A CA 1
ATOM 1449 C C . THR A 1 188 ? -1.619 2.305 -3.984 1 87.94 188 THR A C 1
ATOM 1451 O O . THR A 1 188 ? -2.547 2.936 -4.492 1 87.94 188 THR A O 1
ATOM 1454 N N . GLY A 1 189 ? -0.879 2.756 -2.977 1 86.88 189 GLY A N 1
ATOM 1455 C CA . GLY A 1 189 ? -1.104 4.102 -2.475 1 86.88 189 GLY A CA 1
ATOM 1456 C C . GLY A 1 189 ? -0.862 5.176 -3.518 1 86.88 189 GLY A C 1
ATOM 1457 O O . GLY A 1 189 ? -1.635 6.129 -3.623 1 86.88 189 GLY A O 1
ATOM 1458 N N . ILE A 1 190 ? 0.15 5.043 -4.371 1 87.81 190 ILE A N 1
ATOM 1459 C CA . ILE A 1 190 ? 0.502 6.008 -5.406 1 87.81 190 ILE A CA 1
ATOM 1460 C C . ILE A 1 190 ? -0.598 6.059 -6.465 1 87.81 190 ILE A C 1
ATOM 1462 O O . ILE A 1 190 ? -0.993 7.137 -6.91 1 87.81 190 ILE A O 1
ATOM 1466 N N . ALA A 1 191 ? -1.058 4.891 -6.844 1 92.19 191 ALA A N 1
ATOM 1467 C CA . ALA A 1 191 ? -2.131 4.832 -7.832 1 92.19 191 ALA A CA 1
ATOM 1468 C C . ALA A 1 191 ? -3.396 5.504 -7.309 1 92.19 191 ALA A C 1
ATOM 1470 O O . ALA A 1 191 ? -4.094 6.195 -8.055 1 92.19 191 ALA A O 1
ATOM 1471 N N . THR A 1 192 ? -3.682 5.223 -6.055 1 91.69 192 THR A N 1
ATOM 1472 C CA . THR A 1 192 ? -4.832 5.883 -5.445 1 91.69 192 THR A CA 1
ATOM 1473 C C . THR A 1 192 ? -4.656 7.398 -5.457 1 91.69 192 THR A C 1
ATOM 1475 O O . THR A 1 192 ? -5.566 8.133 -5.855 1 91.69 192 THR A O 1
ATOM 1478 N N . ASP A 1 193 ? -3.516 7.883 -5.082 1 89.94 193 ASP A N 1
ATOM 1479 C CA . ASP A 1 193 ? -3.242 9.312 -5.027 1 89.94 193 ASP A CA 1
ATOM 1480 C C . ASP A 1 193 ? -3.279 9.938 -6.422 1 89.94 193 ASP A C 1
ATOM 1482 O O . ASP A 1 193 ? -3.68 11.094 -6.582 1 89.94 193 ASP A O 1
ATOM 1486 N N . LEU A 1 194 ? -2.781 9.195 -7.379 1 92.12 194 LEU A N 1
ATOM 1487 C CA . LEU A 1 194 ? -2.887 9.656 -8.758 1 92.12 194 LEU A CA 1
ATOM 1488 C C . LEU A 1 194 ? -4.344 9.891 -9.148 1 92.12 194 LEU A C 1
ATOM 1490 O O . LEU A 1 194 ? -4.676 10.922 -9.742 1 92.12 194 LEU A O 1
ATOM 1494 N N . GLY A 1 195 ? -5.184 8.93 -8.828 1 94.19 195 GLY A N 1
ATOM 1495 C CA . GLY A 1 195 ? -6.605 9.094 -9.094 1 94.19 195 GLY A CA 1
ATOM 1496 C C . GLY A 1 195 ? -7.207 10.289 -8.375 1 94.19 195 GLY A C 1
ATOM 1497 O O . GLY A 1 195 ? -8 11.031 -8.953 1 94.19 195 GLY A O 1
ATOM 1498 N N . ILE A 1 196 ? -6.84 10.43 -7.137 1 91.56 196 ILE A N 1
ATOM 1499 C CA . ILE A 1 196 ? -7.348 11.539 -6.336 1 91.56 196 ILE A CA 1
ATOM 1500 C C . ILE A 1 196 ? -6.934 12.867 -6.969 1 91.56 196 ILE A C 1
ATOM 1502 O O . ILE A 1 196 ? -7.766 13.758 -7.156 1 91.56 196 ILE A O 1
ATOM 1506 N N . GLU A 1 197 ? -5.656 13.016 -7.332 1 90.69 197 GLU A N 1
ATOM 1507 C CA . GLU A 1 197 ? -5.168 14.266 -7.906 1 90.69 197 GLU A CA 1
ATOM 1508 C C . GLU A 1 197 ? -5.77 14.516 -9.289 1 90.69 197 GLU A C 1
ATOM 1510 O O . GLU A 1 197 ? -6.02 15.664 -9.664 1 90.69 197 GLU A O 1
ATOM 1515 N N . LEU A 1 198 ? -5.957 13.453 -10.055 1 91.5 198 LEU A N 1
ATOM 1516 C CA . LEU A 1 198 ? -6.609 13.586 -11.352 1 91.5 198 LEU A CA 1
ATOM 1517 C C . LEU A 1 198 ? -8.031 14.125 -11.195 1 91.5 198 LEU A C 1
ATOM 1519 O O . LEU A 1 198 ? -8.461 14.969 -11.984 1 91.5 198 LEU A O 1
ATOM 1523 N N . ALA A 1 199 ? -8.734 13.594 -10.273 1 92.12 199 ALA A N 1
ATOM 1524 C CA . ALA A 1 199 ? -10.094 14.062 -10.016 1 92.12 199 ALA A CA 1
ATOM 1525 C C . ALA A 1 199 ? -10.102 15.539 -9.617 1 92.12 199 ALA A C 1
ATOM 1527 O O . ALA A 1 199 ? -10.922 16.312 -10.109 1 92.12 199 ALA A O 1
ATOM 1528 N N . LYS A 1 200 ? -9.188 15.891 -8.688 1 88.25 200 LYS A N 1
ATOM 1529 C CA . LYS A 1 200 ? -9.109 17.281 -8.242 1 88.25 200 LYS A CA 1
ATOM 1530 C C . LYS A 1 200 ? -8.812 18.219 -9.406 1 88.25 200 LYS A C 1
ATOM 1532 O O . LYS A 1 200 ? -9.359 19.312 -9.484 1 88.25 200 LYS A O 1
ATOM 1537 N N . MET A 1 201 ? -7.879 17.812 -10.289 1 85.44 201 MET A N 1
ATOM 1538 C CA . MET A 1 201 ? -7.531 18.625 -11.453 1 85.44 201 MET A CA 1
ATOM 1539 C C . MET A 1 201 ? -8.727 18.781 -12.391 1 85.44 201 MET A C 1
ATOM 1541 O O . MET A 1 201 ? -8.914 19.828 -13 1 85.44 201 MET A O 1
ATOM 1545 N N . SER A 1 202 ? -9.469 17.688 -12.5 1 83.62 202 SER A N 1
ATOM 1546 C CA . SER A 1 202 ? -10.617 17.719 -13.398 1 83.62 202 SER A CA 1
ATOM 1547 C C . SER A 1 202 ? -11.789 18.484 -12.773 1 83.62 202 SER A C 1
ATOM 1549 O O . SER A 1 202 ? -12.602 19.062 -13.484 1 83.62 202 SER A O 1
ATOM 1551 N N . TYR A 1 203 ? -11.93 18.281 -11.594 1 74.75 203 TYR A N 1
ATOM 1552 C CA . TYR A 1 203 ? -13.055 18.922 -10.914 1 74.75 203 TYR A CA 1
ATOM 1553 C C . TYR A 1 203 ? -12.852 20.438 -10.836 1 74.75 203 TYR A C 1
ATOM 1555 O O . TYR A 1 203 ? -13.797 21.203 -11.031 1 74.75 203 TYR A O 1
ATOM 1563 N N . TYR A 1 204 ? -11.695 20.875 -10.438 1 61.25 204 TYR A N 1
ATOM 1564 C CA . TYR A 1 204 ? -11.453 22.297 -10.297 1 61.25 204 TYR A CA 1
ATOM 1565 C C . TYR A 1 204 ? -11.367 22.969 -11.664 1 61.25 204 TYR A C 1
ATOM 1567 O O . TYR A 1 204 ? -11.711 24.141 -11.805 1 61.25 204 TYR A O 1
ATOM 1575 N N . ASN A 1 205 ? -10.633 22.234 -12.625 1 57.16 205 ASN A N 1
ATOM 1576 C CA . ASN A 1 205 ? -10.609 22.906 -13.914 1 57.16 205 ASN A CA 1
ATOM 1577 C C . ASN A 1 205 ? -12.023 23.219 -14.398 1 57.16 205 ASN A C 1
ATOM 1579 O O . ASN A 1 205 ? -12.227 24.141 -15.195 1 57.16 205 ASN A O 1
ATOM 1583 N N . ARG A 1 206 ? -12.93 22.406 -13.906 1 52.66 206 ARG A N 1
ATOM 1584 C CA . ARG A 1 206 ? -14.258 22.672 -14.461 1 52.66 206 ARG A CA 1
ATOM 1585 C C . ARG A 1 206 ? -14.914 23.859 -13.781 1 52.66 206 ARG A C 1
ATOM 1587 O O . ARG A 1 206 ? -15.555 24.688 -14.445 1 52.66 206 ARG A O 1
ATOM 1594 N N . GLN A 1 207 ? -15.25 23.859 -12.398 1 50.5 207 GLN A N 1
ATOM 1595 C CA . GLN A 1 207 ? -16.156 24.859 -11.859 1 50.5 207 GLN A CA 1
ATOM 1596 C C . GLN A 1 207 ? -15.398 26.016 -11.195 1 50.5 207 GLN A C 1
ATOM 1598 O O . GLN A 1 207 ? -14.75 25.812 -10.164 1 50.5 207 GLN A O 1
ATOM 1603 N N . ALA A 1 208 ? -14.984 26.969 -11.984 1 44.84 208 ALA A N 1
ATOM 1604 C CA . ALA A 1 208 ? -14.531 28.312 -11.602 1 44.84 208 ALA A CA 1
ATOM 1605 C C . ALA A 1 208 ? -15.406 28.875 -10.492 1 44.84 208 ALA A C 1
ATOM 1607 O O . ALA A 1 208 ? -15.766 30.062 -10.523 1 44.84 208 ALA A O 1
ATOM 1608 N N . ASN A 1 209 ? -16.219 28.062 -9.75 1 47 209 ASN A N 1
ATOM 1609 C CA . ASN A 1 209 ? -17.016 28.812 -8.789 1 47 209 ASN A CA 1
ATOM 1610 C C . ASN A 1 209 ? -16.203 29.172 -7.547 1 47 209 ASN A C 1
ATOM 1612 O O . ASN A 1 209 ? -15.562 28.312 -6.945 1 47 209 ASN A O 1
ATOM 1616 N N . PRO A 1 210 ? -15.984 30.5 -7.113 1 43.81 210 PRO A N 1
ATOM 1617 C CA . PRO A 1 210 ? -15.18 31.141 -6.074 1 43.81 210 PRO A CA 1
ATOM 1618 C C . PRO A 1 210 ? -15.414 30.547 -4.688 1 43.81 210 PRO A C 1
ATOM 1620 O O . PRO A 1 210 ? -14.641 30.812 -3.76 1 43.81 210 PRO A O 1
ATOM 1623 N N . ARG A 1 211 ? -16.578 30.047 -4.324 1 43.69 211 ARG A N 1
ATOM 1624 C CA . ARG A 1 211 ? -16.906 29.891 -2.91 1 43.69 211 ARG A CA 1
ATOM 1625 C C . ARG A 1 211 ? -16.297 28.609 -2.355 1 43.69 211 ARG A C 1
ATOM 1627 O O . ARG A 1 211 ? -16.391 28.344 -1.155 1 43.69 211 ARG A O 1
ATOM 1634 N N . VAL A 1 212 ? -16.25 27.641 -3.127 1 47.22 212 VAL A N 1
ATOM 1635 C CA . VAL A 1 212 ? -15.852 26.391 -2.486 1 47.22 212 VAL A CA 1
ATOM 1636 C C . VAL A 1 212 ? -14.336 26.359 -2.311 1 47.22 212 VAL A C 1
ATOM 1638 O O . VAL A 1 212 ? -13.594 26.734 -3.221 1 47.22 212 VAL A O 1
ATOM 1641 N N . ALA A 1 213 ? -13.844 26.531 -1.167 1 46.78 213 ALA A N 1
ATOM 1642 C CA . ALA A 1 213 ? -12.461 26.438 -0.696 1 46.78 213 ALA A CA 1
ATOM 1643 C C . ALA A 1 213 ? -11.602 25.625 -1.666 1 46.78 213 ALA A C 1
ATOM 1645 O O . ALA A 1 213 ? -12.031 24.578 -2.148 1 46.78 213 ALA A O 1
ATOM 1646 N N . ALA A 1 214 ? -10.727 26.297 -2.48 1 47.72 214 ALA A N 1
ATOM 1647 C CA . ALA A 1 214 ? -9.781 25.922 -3.521 1 47.72 214 ALA A CA 1
ATOM 1648 C C . ALA A 1 214 ? -9.117 24.578 -3.199 1 47.72 214 ALA A C 1
ATOM 1650 O O . ALA A 1 214 ? -8.242 24.5 -2.34 1 47.72 214 ALA A O 1
ATOM 1651 N N . VAL A 1 215 ? -9.992 23.547 -3.152 1 54.53 215 VAL A N 1
ATOM 1652 C CA . VAL A 1 215 ? -9.273 22.266 -3.186 1 54.53 215 VAL A CA 1
ATOM 1653 C C . VAL A 1 215 ? -8.148 22.344 -4.215 1 54.53 215 VAL A C 1
ATOM 1655 O O . VAL A 1 215 ? -8.406 22.484 -5.41 1 54.53 215 VAL A O 1
ATOM 1658 N N . ARG A 1 216 ? -7.027 23.031 -3.986 1 54.53 216 ARG A N 1
ATOM 1659 C CA . ARG A 1 216 ? -5.922 23.281 -4.906 1 54.53 216 ARG A CA 1
ATOM 1660 C C . ARG A 1 216 ? -5.34 21.969 -5.422 1 54.53 216 ARG A C 1
ATOM 1662 O O . ARG A 1 216 ? -4.988 21.078 -4.633 1 54.53 216 ARG A O 1
ATOM 1669 N N . SER A 1 217 ? -5.926 21.672 -6.668 1 60.78 217 SER A N 1
ATOM 1670 C CA . SER A 1 217 ? -5.184 20.641 -7.383 1 60.78 217 SER A CA 1
ATOM 1671 C C . SER A 1 217 ? -3.68 20.875 -7.309 1 60.78 217 SER A C 1
ATOM 1673 O O . SER A 1 217 ? -3.225 22.016 -7.434 1 60.78 217 SER A O 1
ATOM 1675 N N . ASN A 1 218 ? -2.947 19.969 -6.613 1 73.94 218 ASN A N 1
ATOM 1676 C CA . ASN A 1 218 ? -1.493 20.078 -6.562 1 73.94 218 ASN A CA 1
ATOM 1677 C C . ASN A 1 218 ? -0.832 19.312 -7.711 1 73.94 218 ASN A C 1
ATOM 1679 O O . ASN A 1 218 ? -0.564 18.125 -7.598 1 73.94 218 ASN A O 1
ATOM 1683 N N . ARG A 1 219 ? -0.795 19.922 -9.039 1 82.75 219 ARG A N 1
ATOM 1684 C CA . ARG A 1 219 ? -0.112 19.359 -10.203 1 82.75 219 ARG A CA 1
ATOM 1685 C C . ARG A 1 219 ? 1.274 18.844 -9.828 1 82.75 219 ARG A C 1
ATOM 1687 O O . ARG A 1 219 ? 1.761 17.875 -10.414 1 82.75 219 ARG A O 1
ATOM 1694 N N . LYS A 1 220 ? 1.788 19.469 -8.906 1 83.62 220 LYS A N 1
ATOM 1695 C CA . LYS A 1 220 ? 3.111 19.047 -8.453 1 83.62 220 LYS A CA 1
ATOM 1696 C C . LYS A 1 220 ? 3.057 17.672 -7.781 1 83.62 220 LYS A C 1
ATOM 1698 O O . LYS A 1 220 ? 3.912 16.828 -8.023 1 83.62 220 LYS A O 1
ATOM 1703 N N . LYS A 1 221 ? 2 17.484 -6.996 1 84.12 221 LYS A N 1
ATOM 1704 C CA . LYS A 1 221 ? 1.839 16.203 -6.344 1 84.12 221 LYS A CA 1
ATOM 1705 C C . LYS A 1 221 ? 1.559 15.094 -7.363 1 84.12 221 LYS A C 1
ATOM 1707 O O . LYS A 1 221 ? 2.107 14 -7.266 1 84.12 221 LYS A O 1
ATOM 1712 N N . PHE A 1 222 ? 0.721 15.461 -8.398 1 89 222 PHE A N 1
ATOM 1713 C CA . PHE A 1 222 ? 0.413 14.508 -9.453 1 89 222 PHE A CA 1
ATOM 1714 C C . PHE A 1 222 ? 1.682 14.078 -10.18 1 89 222 PHE A C 1
ATOM 1716 O O . PHE A 1 222 ? 1.896 12.891 -10.414 1 89 222 PHE A O 1
ATOM 1723 N N . ARG A 1 223 ? 2.5 15.055 -10.562 1 88.56 223 ARG A N 1
ATOM 1724 C CA . ARG A 1 223 ? 3.734 14.781 -11.289 1 88.56 223 ARG A CA 1
ATOM 1725 C C . ARG A 1 223 ? 4.676 13.914 -10.461 1 88.56 223 ARG A C 1
ATOM 1727 O O . ARG A 1 223 ? 5.328 13.016 -10.992 1 88.56 223 ARG A O 1
ATOM 1734 N N . VAL A 1 224 ? 4.695 14.148 -9.164 1 86.81 224 VAL A N 1
ATOM 1735 C CA . VAL A 1 224 ? 5.566 13.375 -8.273 1 86.81 224 VAL A CA 1
ATOM 1736 C C . VAL A 1 224 ? 5.09 11.93 -8.219 1 86.81 224 VAL A C 1
ATOM 1738 O O . VAL A 1 224 ? 5.887 11 -8.375 1 86.81 224 VAL A O 1
ATOM 1741 N N . TYR A 1 225 ? 3.809 11.719 -8.031 1 89.81 225 TYR A N 1
ATOM 1742 C CA . TYR A 1 225 ? 3.258 10.375 -7.961 1 89.81 225 TYR A CA 1
ATOM 1743 C C . TYR A 1 225 ? 3.445 9.633 -9.281 1 89.81 225 TYR A C 1
ATOM 1745 O O . TYR A 1 225 ? 3.82 8.461 -9.297 1 89.81 225 TYR A O 1
ATOM 1753 N N . ALA A 1 226 ? 3.164 10.359 -10.406 1 92.56 226 ALA A N 1
ATOM 1754 C CA . ALA A 1 226 ? 3.314 9.758 -11.727 1 92.56 226 ALA A CA 1
ATOM 1755 C C . ALA A 1 226 ? 4.766 9.352 -11.992 1 92.56 226 ALA A C 1
ATOM 1757 O O . ALA A 1 226 ? 5.031 8.289 -12.547 1 92.56 226 ALA A O 1
ATOM 1758 N N . LEU A 1 227 ? 5.68 10.195 -11.547 1 91.5 227 LEU A N 1
ATOM 1759 C CA . LEU A 1 227 ? 7.094 9.922 -11.773 1 91.5 227 LEU A CA 1
ATOM 1760 C C . LEU A 1 227 ? 7.559 8.742 -10.922 1 91.5 227 LEU A C 1
ATOM 1762 O O . LEU A 1 227 ? 8.383 7.938 -11.359 1 91.5 227 LEU A O 1
ATOM 1766 N N . ILE A 1 228 ? 7.023 8.641 -9.695 1 91 228 ILE A N 1
ATOM 1767 C CA . ILE A 1 228 ? 7.375 7.523 -8.82 1 91 228 ILE A CA 1
ATOM 1768 C C . ILE A 1 228 ? 6.855 6.219 -9.414 1 91 228 ILE A C 1
ATOM 1770 O O . ILE A 1 228 ? 7.578 5.219 -9.469 1 91 228 ILE A O 1
ATOM 1774 N N . LEU A 1 229 ? 5.645 6.262 -9.906 1 93.5 229 LEU A N 1
ATOM 1775 C CA . LEU A 1 229 ? 5.051 5.09 -10.547 1 93.5 229 LEU A CA 1
ATOM 1776 C C . LEU A 1 229 ? 5.848 4.684 -11.781 1 93.5 229 LEU A C 1
ATOM 1778 O O . LEU A 1 229 ? 6.148 3.5 -11.969 1 93.5 229 LEU A O 1
ATOM 1782 N N . LEU A 1 230 ? 6.164 5.629 -12.625 1 95.06 230 LEU A N 1
ATOM 1783 C CA . LEU A 1 230 ? 6.93 5.379 -13.844 1 95.06 230 LEU A CA 1
ATOM 1784 C C . LEU A 1 230 ? 8.32 4.852 -13.508 1 95.06 230 LEU A C 1
ATOM 1786 O O . LEU A 1 230 ? 8.828 3.945 -14.18 1 95.06 230 LEU A O 1
ATOM 1790 N N . ALA A 1 231 ? 8.953 5.457 -12.5 1 95.12 231 ALA A N 1
ATOM 1791 C CA . ALA A 1 231 ? 10.281 5.008 -12.078 1 95.12 231 ALA A CA 1
ATOM 1792 C C . ALA A 1 231 ? 10.234 3.564 -11.578 1 95.12 231 ALA A C 1
ATOM 1794 O O . ALA A 1 231 ? 11.117 2.766 -11.898 1 95.12 231 ALA A O 1
ATOM 1795 N N . PHE A 1 232 ? 9.281 3.234 -10.781 1 94.75 232 PHE A N 1
ATOM 1796 C CA . PHE A 1 232 ? 9.102 1.87 -10.305 1 94.75 232 PHE A CA 1
ATOM 1797 C C . PHE A 1 232 ? 8.914 0.905 -11.469 1 94.75 232 PHE A C 1
ATOM 1799 O O . PHE A 1 232 ? 9.531 -0.165 -11.5 1 94.75 232 PHE A O 1
ATOM 1806 N N . PHE A 1 233 ? 8.07 1.297 -12.438 1 95.81 233 PHE A N 1
ATOM 1807 C CA . PHE A 1 233 ? 7.816 0.482 -13.617 1 95.81 233 PHE A CA 1
ATOM 1808 C C . PHE A 1 233 ? 9.094 0.297 -14.438 1 95.81 233 PHE A C 1
ATOM 1810 O O . PHE A 1 233 ? 9.453 -0.828 -14.789 1 95.81 233 PHE A O 1
ATOM 1817 N N . LEU A 1 234 ? 9.75 1.402 -14.789 1 96.38 234 LEU A N 1
ATOM 1818 C CA . LEU A 1 234 ? 10.984 1.35 -15.562 1 96.38 234 LEU A CA 1
ATOM 1819 C C . LEU A 1 234 ? 12.047 0.543 -14.828 1 96.38 234 LEU A C 1
ATOM 1821 O O . LEU A 1 234 ? 12.805 -0.212 -15.453 1 96.38 234 LEU A O 1
ATOM 1825 N N . GLY A 1 235 ? 12.172 0.752 -13.492 1 95.81 235 GLY A N 1
ATOM 1826 C CA . GLY A 1 235 ? 13.062 -0.086 -12.703 1 95.81 235 GLY A CA 1
ATOM 1827 C C . GLY A 1 235 ? 12.734 -1.564 -12.812 1 95.81 235 GLY A C 1
ATOM 1828 O O . GLY A 1 235 ? 13.641 -2.396 -12.914 1 95.81 235 GLY A O 1
ATOM 1829 N N . GLY A 1 236 ? 11.43 -1.85 -12.703 1 94 236 GLY A N 1
ATOM 1830 C CA . GLY A 1 236 ? 11.008 -3.23 -12.883 1 94 236 GLY A CA 1
ATOM 1831 C C . GLY A 1 236 ? 11.414 -3.811 -14.227 1 94 236 GLY A C 1
ATOM 1832 O O . GLY A 1 236 ? 11.875 -4.953 -14.305 1 94 236 GLY A O 1
ATOM 1833 N N . VAL A 1 237 ? 11.234 -3.076 -15.297 1 95.12 237 VAL A N 1
ATOM 1834 C CA . VAL A 1 237 ? 11.609 -3.521 -16.625 1 95.12 237 VAL A CA 1
ATOM 1835 C C . VAL A 1 237 ? 13.117 -3.754 -16.688 1 95.12 237 VAL A C 1
ATOM 1837 O O . VAL A 1 237 ? 13.578 -4.809 -17.141 1 95.12 237 VAL A O 1
ATOM 1840 N N . VAL A 1 238 ? 13.883 -2.775 -16.203 1 95.38 238 VAL A N 1
ATOM 1841 C CA . VAL A 1 238 ? 15.344 -2.879 -16.203 1 95.38 238 VAL A CA 1
ATOM 1842 C C . VAL A 1 238 ? 15.773 -4.055 -15.328 1 95.38 238 VAL A C 1
ATOM 1844 O O . VAL A 1 238 ? 16.688 -4.801 -15.688 1 95.38 238 VAL A O 1
ATOM 1847 N N . GLY A 1 239 ? 15.133 -4.172 -14.164 1 93.69 239 GLY A N 1
ATOM 1848 C CA . GLY A 1 239 ? 15.438 -5.297 -13.297 1 93.69 239 GLY A CA 1
ATOM 1849 C C . GLY A 1 239 ? 15.133 -6.641 -13.93 1 93.69 239 GLY A C 1
ATOM 1850 O O . GLY A 1 239 ? 15.961 -7.555 -13.883 1 93.69 239 GLY A O 1
ATOM 1851 N N . ALA A 1 240 ? 13.961 -6.812 -14.516 1 92.38 240 ALA A N 1
ATOM 1852 C CA . ALA A 1 240 ? 13.586 -8.055 -15.172 1 92.38 240 ALA A CA 1
ATOM 1853 C C . ALA A 1 240 ? 14.578 -8.414 -16.281 1 92.38 240 ALA A C 1
ATOM 1855 O O . ALA A 1 240 ? 15.031 -9.555 -16.375 1 92.38 240 ALA A O 1
ATOM 1856 N N . LEU A 1 241 ? 14.914 -7.426 -17.125 1 93 241 LEU A N 1
ATOM 1857 C CA . LEU A 1 241 ? 15.867 -7.652 -18.203 1 93 241 LEU A CA 1
ATOM 1858 C C . LEU A 1 241 ? 17.266 -7.926 -17.641 1 93 241 LEU A C 1
ATOM 1860 O O . LEU A 1 241 ? 17.984 -8.781 -18.156 1 93 241 LEU A O 1
ATOM 1864 N N . GLY A 1 242 ? 17.656 -7.176 -16.625 1 92.75 242 GLY A N 1
ATOM 1865 C CA . GLY A 1 242 ? 18.969 -7.375 -16.016 1 92.75 242 GLY A CA 1
ATOM 1866 C C . GLY A 1 242 ? 19.141 -8.758 -15.43 1 92.75 242 GLY A C 1
ATOM 1867 O O . GLY A 1 242 ? 20.156 -9.422 -15.672 1 92.75 242 GLY A O 1
ATOM 1868 N N . PHE A 1 243 ? 18.234 -9.195 -14.695 1 88.25 243 PHE A N 1
ATOM 1869 C CA . PHE A 1 243 ? 18.344 -10.508 -14.062 1 88.25 243 PHE A CA 1
ATOM 1870 C C . PHE A 1 243 ? 18.172 -11.617 -15.102 1 88.25 243 PHE A C 1
ATOM 1872 O O . PHE A 1 243 ? 18.719 -12.703 -14.938 1 88.25 243 PHE A O 1
ATOM 1879 N N . LYS A 1 244 ? 17.359 -11.367 -16.125 1 87.12 244 LYS A N 1
ATOM 1880 C CA . LYS A 1 244 ? 17.219 -12.336 -17.203 1 87.12 244 LYS A CA 1
ATOM 1881 C C . LYS A 1 244 ? 18.547 -12.555 -17.906 1 87.12 244 LYS A C 1
ATOM 1883 O O . LYS A 1 244 ? 18.906 -13.695 -18.234 1 87.12 244 LYS A O 1
ATOM 1888 N N . HIS A 1 245 ? 19.328 -11.531 -18.156 1 90.56 245 HIS A N 1
ATOM 1889 C CA . HIS A 1 245 ? 20.547 -11.625 -18.953 1 90.56 245 HIS A CA 1
ATOM 1890 C C . HIS A 1 245 ? 21.781 -11.805 -18.078 1 90.56 245 HIS A C 1
ATOM 1892 O O . HIS A 1 245 ? 22.734 -12.477 -18.469 1 90.56 245 HIS A O 1
ATOM 1898 N N . LEU A 1 246 ? 21.781 -11.227 -16.859 1 88.69 246 LEU A N 1
ATOM 1899 C CA . LEU A 1 246 ? 22.984 -11.258 -16.016 1 88.69 246 LEU A CA 1
ATOM 1900 C C . LEU A 1 246 ? 22.766 -12.125 -14.789 1 88.69 246 LEU A C 1
ATOM 1902 O O . LEU A 1 246 ? 23.703 -12.375 -14.023 1 88.69 246 LEU A O 1
ATOM 1906 N N . GLY A 1 247 ? 21.516 -12.617 -14.648 1 85.5 247 GLY A N 1
ATOM 1907 C CA . GLY A 1 247 ? 21.219 -13.398 -13.453 1 85.5 247 GLY A CA 1
ATOM 1908 C C . GLY A 1 247 ? 21.438 -12.625 -12.172 1 85.5 247 GLY A C 1
ATOM 1909 O O . GLY A 1 247 ? 21.062 -11.453 -12.07 1 85.5 247 GLY A O 1
ATOM 1910 N N . PHE A 1 248 ? 22.016 -13.281 -11.148 1 85.75 248 PHE A N 1
ATOM 1911 C CA . PHE A 1 248 ? 22.219 -12.68 -9.836 1 85.75 248 PHE A CA 1
ATOM 1912 C C . PHE A 1 248 ? 23.312 -11.617 -9.883 1 85.75 248 PHE A C 1
ATOM 1914 O O . PHE A 1 248 ? 23.438 -10.805 -8.969 1 85.75 248 PHE A O 1
ATOM 1921 N N . GLY A 1 249 ? 24.078 -11.617 -11.016 1 88.62 249 GLY A N 1
ATOM 1922 C CA . GLY A 1 249 ? 25.094 -10.594 -11.18 1 88.62 249 GLY A CA 1
ATOM 1923 C C . GLY A 1 249 ? 24.531 -9.195 -11.281 1 88.62 249 GLY A C 1
ATOM 1924 O O . GLY A 1 249 ? 25.219 -8.211 -10.984 1 88.62 249 GLY A O 1
ATOM 1925 N N . PHE A 1 250 ? 23.328 -9.031 -11.633 1 92.38 250 PHE A N 1
ATOM 1926 C CA . PHE A 1 250 ? 22.688 -7.727 -11.789 1 92.38 250 PHE A CA 1
ATOM 1927 C C . PHE A 1 250 ? 22.484 -7.059 -10.438 1 92.38 250 PHE A C 1
ATOM 1929 O O . PHE A 1 250 ? 22.234 -5.855 -10.359 1 92.38 250 PHE A O 1
ATOM 1936 N N . THR A 1 251 ? 22.609 -7.84 -9.336 1 91.81 251 THR A N 1
ATOM 1937 C CA . THR A 1 251 ? 22.547 -7.246 -8 1 91.81 251 THR A CA 1
ATOM 1938 C C . THR A 1 251 ? 23.703 -6.273 -7.793 1 91.81 251 THR A C 1
ATOM 1940 O O . THR A 1 251 ? 23.594 -5.332 -7.004 1 91.81 251 THR A O 1
ATOM 1943 N N . LEU A 1 252 ? 24.781 -6.441 -8.516 1 92.94 252 LEU A N 1
ATOM 1944 C CA . LEU A 1 252 ? 25.984 -5.629 -8.328 1 92.94 252 LEU A CA 1
ATOM 1945 C C . LEU A 1 252 ? 25.719 -4.18 -8.719 1 92.94 252 LEU A C 1
ATOM 1947 O O . LEU A 1 252 ? 25.906 -3.268 -7.91 1 92.94 252 LEU A O 1
ATOM 1951 N N . PRO A 1 253 ? 25.312 -3.957 -9.969 1 94.44 253 PRO A N 1
ATOM 1952 C CA . PRO A 1 253 ? 25.078 -2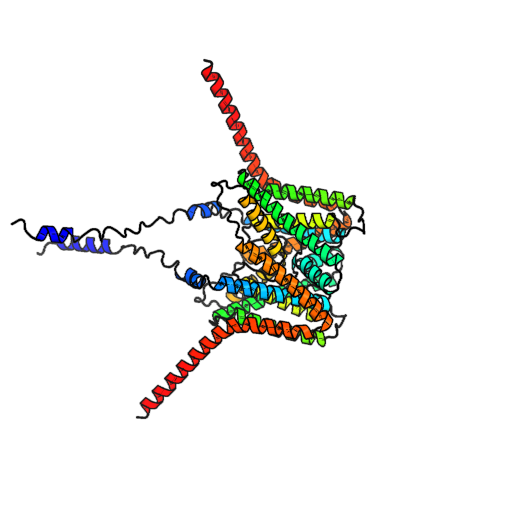.553 -10.305 1 94.44 253 PRO A CA 1
ATOM 1953 C C . PRO A 1 253 ? 23.969 -1.928 -9.469 1 94.44 253 PRO A C 1
ATOM 1955 O O . PRO A 1 253 ? 24 -0.731 -9.172 1 94.44 253 PRO A O 1
ATOM 1958 N N . LEU A 1 254 ? 22.969 -2.662 -9.125 1 95.25 254 LEU A N 1
ATOM 1959 C CA . LEU A 1 254 ? 21.906 -2.143 -8.266 1 95.25 254 LEU A CA 1
ATOM 1960 C C . LEU A 1 254 ? 22.469 -1.77 -6.891 1 95.25 254 LEU A C 1
ATOM 1962 O O . LEU A 1 254 ? 22.141 -0.706 -6.359 1 95.25 254 LEU A O 1
ATOM 1966 N N . ALA A 1 255 ? 23.234 -2.721 -6.273 1 95.81 255 ALA A N 1
ATOM 1967 C CA . ALA A 1 255 ? 23.844 -2.465 -4.98 1 95.81 255 ALA A CA 1
ATOM 1968 C C . ALA A 1 255 ? 24.766 -1.249 -5.043 1 95.81 255 ALA A C 1
ATOM 1970 O O . ALA A 1 255 ? 24.797 -0.432 -4.117 1 95.81 255 ALA A O 1
ATOM 1971 N N . LEU A 1 256 ? 25.5 -1.159 -6.18 1 94.94 256 LEU A N 1
ATOM 1972 C CA . LEU A 1 256 ? 26.391 -0.018 -6.348 1 94.94 256 LEU A CA 1
ATOM 1973 C C . LEU A 1 256 ? 25.594 1.285 -6.418 1 94.94 256 LEU A C 1
ATOM 1975 O O . LEU A 1 256 ? 25.969 2.277 -5.789 1 94.94 256 LEU A O 1
ATOM 1979 N N . PHE A 1 257 ? 24.562 1.258 -7.191 1 94.88 257 PHE A N 1
ATOM 1980 C CA . PHE A 1 257 ? 23.703 2.43 -7.316 1 94.88 257 PHE A CA 1
ATOM 1981 C C . PHE A 1 257 ? 23.156 2.842 -5.957 1 94.88 257 PHE A C 1
ATOM 1983 O O . PHE A 1 257 ? 23.203 4.016 -5.59 1 94.88 257 PHE A O 1
ATOM 1990 N N . LEU A 1 258 ? 22.672 1.919 -5.168 1 93.88 258 LEU A N 1
ATOM 1991 C CA . LEU A 1 258 ? 22.125 2.166 -3.834 1 93.88 258 LEU A CA 1
ATOM 1992 C C . LEU A 1 258 ? 23.219 2.664 -2.895 1 93.88 258 LEU A C 1
ATOM 1994 O O . LEU A 1 258 ? 23 3.584 -2.104 1 93.88 258 LEU A O 1
ATOM 1998 N N . PHE A 1 259 ? 24.406 2.068 -2.961 1 93.38 259 PHE A N 1
ATOM 1999 C CA . PHE A 1 259 ? 25.547 2.475 -2.143 1 93.38 259 PHE A CA 1
ATOM 2000 C C . PHE A 1 259 ? 25.922 3.926 -2.42 1 93.38 259 PHE A C 1
ATOM 2002 O O . PHE A 1 259 ? 26.156 4.699 -1.489 1 93.38 259 PHE A O 1
ATOM 2009 N N . LEU A 1 260 ? 25.891 4.312 -3.635 1 92.06 260 LEU A N 1
ATOM 2010 C CA . LEU A 1 260 ? 26.281 5.664 -4.023 1 92.06 260 LEU A CA 1
ATOM 2011 C C . LEU A 1 260 ? 25.219 6.672 -3.576 1 92.06 260 LEU A C 1
ATOM 2013 O O . LEU A 1 260 ? 25.547 7.793 -3.182 1 92.06 260 LEU A O 1
ATOM 2017 N N . LEU A 1 261 ? 23.984 6.297 -3.662 1 87.94 261 LEU A N 1
ATOM 2018 C CA . LEU A 1 261 ? 22.922 7.152 -3.16 1 87.94 261 LEU A CA 1
ATOM 2019 C C . LEU A 1 261 ? 23.062 7.387 -1.661 1 87.94 261 LEU A C 1
ATOM 2021 O O . LEU A 1 261 ? 22.766 8.469 -1.164 1 87.94 261 LEU A O 1
ATOM 2025 N N . GLY A 1 262 ? 23.406 6.328 -0.86 1 86.62 262 GLY A N 1
ATOM 2026 C CA . GLY A 1 262 ? 23.578 6.434 0.581 1 86.62 262 GLY A CA 1
ATOM 2027 C C . GLY A 1 262 ? 24.812 7.203 0.984 1 86.62 262 GLY A C 1
ATOM 2028 O O . GLY A 1 262 ? 24.891 7.727 2.098 1 86.62 262 GLY A O 1
ATOM 2029 N N . LEU A 1 263 ? 25.875 7.238 0.076 1 81.62 263 LEU A N 1
ATOM 2030 C CA . LEU A 1 263 ? 27.141 7.906 0.374 1 81.62 263 LEU A CA 1
ATOM 2031 C C . LEU A 1 263 ? 26.969 9.422 0.402 1 81.62 263 LEU A C 1
ATOM 2033 O O . LEU A 1 263 ? 27.625 10.117 1.176 1 81.62 263 LEU A O 1
ATOM 2037 N N . ARG A 1 264 ? 25.984 9.867 -0.41 1 70.75 264 ARG A N 1
ATOM 2038 C CA . ARG A 1 264 ? 25.859 11.32 -0.51 1 70.75 264 ARG A CA 1
ATOM 2039 C C . ARG A 1 264 ? 25.359 11.914 0.803 1 70.75 264 ARG A C 1
ATOM 2041 O O . ARG A 1 264 ? 25.984 12.828 1.351 1 70.75 264 ARG A O 1
ATOM 2048 N N . PRO A 1 265 ? 24.406 11.484 1.266 1 61.91 265 PRO A N 1
ATOM 2049 C CA . PRO A 1 265 ? 24 12.047 2.559 1 61.91 265 PRO A CA 1
ATOM 2050 C C . PRO A 1 265 ? 24.953 11.664 3.689 1 61.91 265 PRO A C 1
ATOM 2052 O O . PRO A 1 265 ? 25.188 12.461 4.602 1 61.91 265 PRO A O 1
ATOM 2055 N N . ALA A 1 266 ? 25.438 10.398 3.686 1 57.59 266 ALA A N 1
ATOM 2056 C CA . ALA A 1 266 ? 26.391 9.945 4.703 1 57.59 266 ALA A CA 1
ATOM 2057 C C . ALA A 1 266 ? 27.703 10.703 4.594 1 57.59 266 ALA A C 1
ATOM 2059 O O . ALA A 1 266 ? 28.375 10.938 5.602 1 57.59 266 ALA A O 1
ATOM 2060 N N . TRP A 1 267 ? 28.062 10.953 3.277 1 56.88 267 TRP A N 1
ATOM 2061 C CA . TRP A 1 267 ? 29.328 11.656 3.055 1 56.88 267 TRP A CA 1
ATOM 2062 C C . TRP A 1 267 ? 29.266 13.07 3.615 1 56.88 267 TRP A C 1
ATOM 2064 O O . TRP A 1 267 ? 30.25 13.555 4.18 1 56.88 267 TRP A O 1
ATOM 2074 N N . TYR A 1 268 ? 28.078 13.664 3.488 1 54.09 268 TYR A N 1
ATOM 2075 C CA . TYR A 1 268 ? 28.016 15.016 4.031 1 54.09 268 TYR A CA 1
ATOM 2076 C C . TYR A 1 268 ? 28.234 15.008 5.539 1 54.09 268 TYR A C 1
ATOM 2078 O O . TYR A 1 268 ? 28.938 15.867 6.066 1 54.09 268 TYR A O 1
ATOM 2086 N N . ASP A 1 269 ? 27.781 14.031 6.133 1 54.25 269 ASP A N 1
ATOM 2087 C CA . ASP A 1 269 ? 27.969 13.961 7.578 1 54.25 269 ASP A CA 1
ATOM 2088 C C . ASP A 1 269 ? 29.406 13.594 7.938 1 54.25 269 ASP A C 1
ATOM 2090 O O . ASP A 1 269 ? 29.969 14.148 8.883 1 54.25 269 ASP A O 1
ATOM 2094 N N . VAL A 1 270 ? 30.047 12.609 7.312 1 53.16 270 VAL A N 1
ATOM 2095 C CA . VAL A 1 270 ? 31.406 12.18 7.566 1 53.16 270 VAL A CA 1
ATOM 2096 C C . VAL A 1 270 ? 32.375 13.344 7.336 1 53.16 270 VAL A C 1
ATOM 2098 O O . VAL A 1 270 ? 33.312 13.531 8.102 1 53.16 270 VAL A O 1
ATOM 2101 N N . LYS A 1 271 ? 32.188 14.094 6.23 1 53.19 271 LYS A N 1
ATOM 2102 C CA . LYS A 1 271 ? 33.062 15.234 5.965 1 53.19 271 LYS A CA 1
ATOM 2103 C C . LYS A 1 271 ? 33 16.25 7.105 1 53.19 271 LYS A C 1
ATOM 2105 O O . LYS A 1 271 ? 34.031 16.812 7.496 1 53.19 271 LYS A O 1
ATOM 2110 N N . LEU A 1 272 ? 31.828 16.391 7.59 1 52.69 272 LEU A N 1
ATOM 2111 C CA . LEU A 1 272 ? 31.688 17.375 8.656 1 52.69 272 LEU A CA 1
ATOM 2112 C C . LEU A 1 272 ? 32.406 16.906 9.922 1 52.69 272 LEU A C 1
ATOM 2114 O O . LEU A 1 272 ? 33.062 17.703 10.609 1 52.69 272 LEU A O 1
ATOM 2118 N N . ARG A 1 273 ? 32.312 15.711 10.273 1 53.06 273 ARG A N 1
ATOM 2119 C CA . ARG A 1 273 ? 32.938 15.164 11.469 1 53.06 273 ARG A CA 1
ATOM 2120 C C . ARG A 1 273 ? 34.469 15.133 11.305 1 53.06 273 ARG A C 1
ATOM 2122 O O . ARG A 1 273 ? 35.188 15.391 12.258 1 53.06 273 ARG A O 1
ATOM 2129 N N . TRP A 1 274 ? 34.969 14.758 10.156 1 53.22 274 TRP A N 1
ATOM 2130 C CA . TRP A 1 274 ? 36.406 14.742 9.875 1 53.22 274 TRP A CA 1
ATOM 2131 C C . TRP A 1 274 ? 37 16.125 10.031 1 53.22 274 TRP A C 1
ATOM 2133 O O . TRP A 1 274 ? 38.094 16.281 10.609 1 53.22 274 TRP A O 1
ATOM 2143 N N . ARG A 1 275 ? 36.375 17.172 9.547 1 53.88 275 ARG A N 1
ATOM 2144 C CA . ARG A 1 275 ? 36.844 18.547 9.672 1 53.88 275 ARG A CA 1
ATOM 2145 C C . ARG A 1 275 ? 36.906 18.969 11.133 1 53.88 275 ARG A C 1
ATOM 2147 O O . ARG A 1 275 ? 37.812 19.688 11.539 1 53.88 275 ARG A O 1
ATOM 2154 N N . TRP A 1 276 ? 35.969 18.5 11.867 1 54.47 276 TRP A N 1
ATOM 2155 C CA . TRP A 1 276 ? 35.938 18.844 13.281 1 54.47 276 TRP A CA 1
ATOM 2156 C C . TRP A 1 276 ? 37.062 18.172 14.039 1 54.47 276 TRP A C 1
ATOM 2158 O O . TRP A 1 276 ? 37.719 18.812 14.859 1 54.47 276 TRP A O 1
ATOM 2168 N N . TRP A 1 277 ? 37.406 16.953 13.781 1 52.78 277 TRP A N 1
ATOM 2169 C CA . TRP A 1 277 ? 38.5 16.219 14.406 1 52.78 277 TRP A CA 1
ATOM 2170 C C . TRP A 1 277 ? 39.844 16.828 14.047 1 52.78 277 TRP A C 1
ATOM 2172 O O . TRP A 1 277 ? 40.719 16.953 14.898 1 52.78 277 TRP A O 1
ATOM 2182 N N . ARG A 1 278 ? 40.188 17.297 12.812 1 55.19 278 ARG A N 1
ATOM 2183 C CA . ARG A 1 278 ? 41.438 17.922 12.359 1 55.19 278 ARG A CA 1
ATOM 2184 C C . ARG A 1 278 ? 41.656 19.266 13.062 1 55.19 278 ARG A C 1
ATOM 2186 O O . ARG A 1 278 ? 42.781 19.625 13.398 1 55.19 278 ARG A O 1
ATOM 2193 N N . GLY A 1 279 ? 40.625 20 13.258 1 54.47 279 GLY A N 1
ATOM 2194 C CA . GLY A 1 279 ? 40.719 21.281 13.953 1 54.47 279 GLY A CA 1
ATOM 2195 C C . GLY A 1 279 ? 41.094 21.141 15.414 1 54.47 279 GLY A C 1
ATOM 2196 O O . GLY A 1 279 ? 41.875 21.953 15.945 1 54.47 279 GLY A O 1
ATOM 2197 N N . ARG A 1 280 ? 40.594 20.156 16.109 1 58.19 280 ARG A N 1
ATOM 2198 C CA . ARG A 1 280 ? 40.875 19.938 17.531 1 58.19 280 ARG A CA 1
ATOM 2199 C C . ARG A 1 280 ? 42.312 19.469 17.734 1 58.19 280 ARG A C 1
ATOM 2201 O O . ARG A 1 280 ? 42.969 19.828 18.719 1 58.19 280 ARG A O 1
ATOM 2208 N N . TRP A 1 281 ? 42.906 18.719 16.922 1 56.53 281 TRP A N 1
ATOM 2209 C CA . TRP A 1 281 ? 44.281 18.234 17.016 1 56.53 281 TRP A CA 1
ATOM 2210 C C . TRP A 1 281 ? 45.281 19.375 16.875 1 56.53 281 TRP A C 1
ATOM 2212 O O . TRP A 1 281 ? 46.25 19.453 17.609 1 56.53 281 TRP A O 1
ATOM 2222 N N . SER A 1 282 ? 45.094 20.469 15.977 1 57.19 282 SER A N 1
ATOM 2223 C CA . SER A 1 282 ? 45.969 21.625 15.758 1 57.19 282 SER A CA 1
ATOM 2224 C C . SER A 1 282 ? 45.969 22.547 16.969 1 57.19 282 SER A C 1
ATOM 2226 O O . SER A 1 282 ? 47 23.078 17.359 1 57.19 282 SER A O 1
ATOM 2228 N N . SER A 1 283 ? 44.875 22.609 17.703 1 58.66 283 SER A N 1
ATOM 2229 C CA . SER A 1 283 ? 44.75 23.469 18.875 1 58.66 283 SER A CA 1
ATOM 2230 C C . SER A 1 283 ? 45.469 22.859 20.078 1 58.66 283 SER A C 1
ATOM 2232 O O . SER A 1 283 ? 46.062 23.562 20.891 1 58.66 283 SER A O 1
ATOM 2234 N N . ARG A 1 284 ? 45.5 21.625 20.297 1 61.25 284 ARG A N 1
ATOM 2235 C CA . ARG A 1 284 ? 46.156 20.953 21.406 1 61.25 284 ARG A CA 1
ATOM 2236 C C . ARG A 1 284 ? 47.656 21.062 21.297 1 61.25 284 ARG A C 1
ATOM 2238 O O . ARG A 1 284 ? 48.344 21.234 22.312 1 61.25 284 ARG A O 1
ATOM 2245 N N . ARG A 1 285 ? 48.344 21.062 20.141 1 58 285 ARG A N 1
ATOM 2246 C CA . ARG A 1 285 ? 49.781 21.188 19.906 1 58 285 ARG A CA 1
ATOM 2247 C C . ARG A 1 285 ? 50.25 22.594 20.266 1 58 285 ARG A C 1
ATOM 2249 O O . ARG A 1 285 ? 51.344 22.75 20.859 1 58 285 ARG A O 1
ATOM 2256 N N . ALA A 1 286 ? 49.469 23.609 20.125 1 62.12 286 ALA A N 1
ATOM 2257 C CA . ALA A 1 286 ? 49.812 25 20.406 1 62.12 286 ALA A CA 1
ATOM 2258 C C . ALA A 1 286 ? 49.844 25.25 21.922 1 62.12 286 ALA A C 1
ATOM 2260 O O . ALA A 1 286 ? 50.719 25.984 22.406 1 62.12 286 ALA A O 1
ATOM 2261 N N . ARG A 1 287 ? 49.062 24.594 22.719 1 64.44 287 ARG A N 1
ATOM 2262 C CA . ARG A 1 287 ? 48.969 24.781 24.156 1 64.44 287 ARG A CA 1
ATOM 2263 C C . ARG A 1 287 ? 50.156 24.109 24.859 1 64.44 287 ARG A C 1
ATOM 2265 O O . ARG A 1 287 ? 50.656 24.625 25.859 1 64.44 287 ARG A O 1
ATOM 2272 N N . VAL A 1 288 ? 50.625 23.078 24.484 1 65.44 288 VAL A N 1
ATOM 2273 C CA . VAL A 1 288 ? 51.719 22.359 25.094 1 65.44 288 VAL A CA 1
ATOM 2274 C C . VAL A 1 288 ? 53 23.172 24.969 1 65.44 288 VAL A C 1
ATOM 2276 O O . VAL A 1 288 ? 53.812 23.25 25.906 1 65.44 288 VAL A O 1
ATOM 2279 N N . VAL A 1 289 ? 53.188 23.969 23.906 1 63.94 289 VAL A N 1
ATOM 2280 C CA . VAL A 1 289 ? 54.375 24.781 23.609 1 63.94 289 VAL A CA 1
ATOM 2281 C C . VAL A 1 289 ? 54.375 26 24.531 1 63.94 289 VAL A C 1
ATOM 2283 O O . VAL A 1 289 ? 55.438 26.406 25.016 1 63.94 289 VAL A O 1
ATOM 2286 N N . ALA A 1 290 ? 53.219 26.422 24.953 1 65 290 ALA A N 1
ATOM 2287 C CA . ALA A 1 290 ? 53.094 27.641 25.75 1 65 290 ALA A CA 1
ATOM 2288 C C . ALA A 1 290 ? 53.406 27.359 27.219 1 65 290 ALA A C 1
ATOM 2290 O O . ALA A 1 290 ? 53.938 28.219 27.938 1 65 290 ALA A O 1
ATOM 2291 N N . GLN A 1 291 ? 53.094 26.188 27.797 1 66 291 GLN A N 1
ATOM 2292 C CA . GLN A 1 291 ? 53.281 25.828 29.203 1 66 291 GLN A CA 1
ATOM 2293 C C . GLN A 1 291 ? 54.75 25.469 29.469 1 66 291 GLN A C 1
ATOM 2295 O O . GLN A 1 291 ? 55.188 25.531 30.609 1 66 291 GLN A O 1
ATOM 2300 N N . SER A 1 292 ? 55.375 25.062 28.516 1 64 292 SER A N 1
ATOM 2301 C CA . SER A 1 292 ? 56.75 24.641 28.734 1 64 292 SER A CA 1
ATOM 2302 C C . SER A 1 292 ? 57.688 25.844 28.688 1 64 292 SER A C 1
ATOM 2304 O O . SER A 1 292 ? 58.906 25.703 28.969 1 64 292 SER A O 1
ATOM 2306 N N . GLY A 1 293 ? 57.188 27.016 28.422 1 53.62 293 GLY A N 1
ATOM 2307 C CA . GLY A 1 293 ? 58.031 28.203 28.516 1 53.62 293 GLY A CA 1
ATOM 2308 C C . GLY A 1 293 ? 57.719 29.047 29.75 1 53.62 293 GLY A C 1
ATOM 2309 O O . GLY A 1 293 ? 56.656 28.922 30.344 1 53.62 293 GLY A O 1
ATOM 2310 N N . MET B 1 1 ? -12.844 85.125 19.828 1 29.89 1 MET B N 1
ATOM 2311 C CA . MET B 1 1 ? -12.133 84.25 18.891 1 29.89 1 MET B CA 1
ATOM 2312 C C . MET B 1 1 ? -11.664 82.938 19.594 1 29.89 1 MET B C 1
ATOM 2314 O O . MET B 1 1 ? -10.875 83 20.531 1 29.89 1 MET B O 1
ATOM 2318 N N . PRO B 1 2 ? -12.547 81.938 19.828 1 38.97 2 PRO B N 1
ATOM 2319 C CA . PRO B 1 2 ? -12.367 80.688 20.594 1 38.97 2 PRO B CA 1
ATOM 2320 C C . PRO B 1 2 ? -11.141 79.938 20.156 1 38.97 2 PRO B C 1
ATOM 2322 O O . PRO B 1 2 ? -10.703 80.062 19 1 38.97 2 PRO B O 1
ATOM 2325 N N . SER B 1 3 ? -10.164 79.562 21.078 1 38.72 3 SER B N 1
ATOM 2326 C CA . SER B 1 3 ? -8.773 79.125 21.078 1 38.72 3 SER B CA 1
ATOM 2327 C C . SER B 1 3 ? -8.609 77.812 20.312 1 38.72 3 SER B C 1
ATOM 2329 O O . SER B 1 3 ? -9.453 76.938 20.406 1 38.72 3 SER B O 1
ATOM 2331 N N . ALA B 1 4 ? -7.848 77.938 19.109 1 48.09 4 ALA B N 1
ATOM 2332 C CA . ALA B 1 4 ? -7.227 77 18.125 1 48.09 4 ALA B CA 1
ATOM 2333 C C . ALA B 1 4 ? -6.641 75.812 18.797 1 48.09 4 ALA B C 1
ATOM 2335 O O . ALA B 1 4 ? -6.324 74.812 18.141 1 48.09 4 ALA B O 1
ATOM 2336 N N . HIS B 1 5 ? -6.18 76.062 20.094 1 44.25 5 HIS B N 1
ATOM 2337 C CA . HIS B 1 5 ? -5.422 75 20.766 1 44.25 5 HIS B CA 1
ATOM 2338 C C . HIS B 1 5 ? -6.285 73.75 20.984 1 44.25 5 HIS B C 1
ATOM 2340 O O . HIS B 1 5 ? -5.758 72.625 21.188 1 44.25 5 HIS B O 1
ATOM 2346 N N . ALA B 1 6 ? -7.664 73.938 21.172 1 47.47 6 ALA B N 1
ATOM 2347 C CA . ALA B 1 6 ? -8.547 72.812 21.484 1 47.47 6 ALA B CA 1
ATOM 2348 C C . ALA B 1 6 ? -8.672 71.875 20.297 1 47.47 6 ALA B C 1
ATOM 2350 O O . ALA B 1 6 ? -8.875 70.688 20.484 1 47.47 6 ALA B O 1
ATOM 2351 N N . ALA B 1 7 ? -8.562 72.438 19.094 1 45.75 7 ALA B N 1
ATOM 2352 C CA . ALA B 1 7 ? -8.789 71.625 17.906 1 45.75 7 ALA B CA 1
ATOM 2353 C C . ALA B 1 7 ? -7.629 70.625 17.672 1 45.75 7 ALA B C 1
ATOM 2355 O O . ALA B 1 7 ? -7.816 69.562 17.125 1 45.75 7 ALA B O 1
ATOM 2356 N N . ALA B 1 8 ? -6.418 71.188 17.953 1 46.19 8 ALA B N 1
ATOM 2357 C CA . ALA B 1 8 ? -5.246 70.375 17.641 1 46.19 8 ALA B CA 1
ATOM 2358 C C . ALA B 1 8 ? -5.207 69.125 18.516 1 46.19 8 ALA B C 1
ATOM 2360 O O . ALA B 1 8 ? -4.785 68.062 18.078 1 46.19 8 ALA B O 1
ATOM 2361 N N . GLN B 1 9 ? -5.633 69.375 19.859 1 41.81 9 GLN B N 1
ATOM 2362 C CA . GLN B 1 9 ? -5.566 68.188 20.766 1 41.81 9 GLN B CA 1
ATOM 2363 C C . GLN B 1 9 ? -6.543 67.125 20.328 1 41.81 9 GLN B C 1
ATOM 2365 O O . GLN B 1 9 ? -6.305 65.938 20.578 1 41.81 9 GLN B O 1
ATOM 2370 N N . TYR B 1 10 ? -7.797 67.562 19.797 1 40.06 10 TYR B N 1
ATOM 2371 C CA . TYR B 1 10 ? -8.797 66.562 19.469 1 40.06 10 TYR B CA 1
ATOM 2372 C C . TYR B 1 10 ? -8.352 65.688 18.297 1 40.06 10 TYR B C 1
ATOM 2374 O O . TYR B 1 10 ? -8.805 64.562 18.141 1 40.06 10 TYR B O 1
ATOM 2382 N N . ARG B 1 11 ? -7.625 66.312 17.266 1 39.19 11 ARG B N 1
ATOM 2383 C CA . ARG B 1 11 ? -7.211 65.562 16.109 1 39.19 11 ARG B CA 1
ATOM 2384 C C . ARG B 1 11 ? -6.199 64.5 16.5 1 39.19 11 ARG B C 1
ATOM 2386 O O . ARG B 1 11 ? -6.109 63.438 15.859 1 39.19 11 ARG B O 1
ATOM 2393 N N . GLN B 1 12 ? -5.273 64.938 17.516 1 38.88 12 GLN B N 1
ATOM 2394 C CA . GLN B 1 12 ? -4.27 63.969 17.875 1 38.88 12 GLN B CA 1
ATOM 2395 C C . GLN B 1 12 ? -4.918 62.719 18.484 1 38.88 12 GLN B C 1
ATOM 2397 O O . GLN B 1 12 ? -4.422 61.594 18.297 1 38.88 12 GLN B O 1
ATOM 2402 N N . ARG B 1 13 ? -6.016 62.938 19.328 1 35.34 13 ARG B N 1
ATOM 2403 C CA . ARG B 1 13 ? -6.609 61.781 19.969 1 35.34 13 ARG B CA 1
ATOM 2404 C C . ARG B 1 13 ? -7.234 60.844 18.938 1 35.34 13 ARG B C 1
ATOM 2406 O O . ARG B 1 13 ? -7.277 59.625 19.125 1 35.34 13 ARG B O 1
ATOM 2413 N N . ARG B 1 14 ? -7.867 61.438 17.844 1 32.72 14 ARG B N 1
ATOM 2414 C CA . ARG B 1 14 ? -8.547 60.562 16.906 1 32.72 14 ARG B CA 1
ATOM 2415 C C . ARG B 1 14 ? -7.551 59.688 16.141 1 32.72 14 ARG B C 1
ATOM 2417 O O . ARG B 1 14 ? -7.895 58.594 15.688 1 32.72 14 ARG B O 1
ATOM 2424 N N . GLN B 1 15 ? -6.379 60.406 15.766 1 32 15 GLN B N 1
ATOM 2425 C CA . GLN B 1 15 ? -5.496 59.562 14.945 1 32 15 GLN B CA 1
ATOM 2426 C C . GLN B 1 15 ? -4.992 58.375 15.734 1 32 15 GLN B C 1
ATOM 2428 O O . GLN B 1 15 ? -4.656 57.344 15.148 1 32 15 GLN B O 1
ATOM 2433 N N . GLN B 1 16 ? -4.656 58.719 17.031 1 30.8 16 GLN B N 1
ATOM 2434 C CA . GLN B 1 16 ? -4.023 57.625 17.734 1 30.8 16 GLN B CA 1
ATOM 2435 C C . GLN B 1 16 ? -5 56.469 17.938 1 30.8 16 GLN B C 1
ATOM 2437 O O . GLN B 1 16 ? -4.602 55.375 18.328 1 30.8 16 GLN B O 1
ATOM 2442 N N . ALA B 1 17 ? -6.305 56.781 18.078 1 29.67 17 ALA B N 1
ATOM 2443 C CA . ALA B 1 17 ? -7.219 55.719 18.469 1 29.67 17 ALA B CA 1
ATOM 2444 C C . ALA B 1 17 ? -7.266 54.625 17.406 1 29.67 17 ALA B C 1
ATOM 2446 O O . ALA B 1 17 ? -7.719 53.5 17.688 1 29.67 17 ALA B O 1
ATOM 2447 N N . ALA B 1 18 ? -7.191 55.062 16.188 1 26.97 18 ALA B N 1
ATOM 2448 C CA . ALA B 1 18 ? -7.723 54.125 15.203 1 26.97 18 ALA B CA 1
ATOM 2449 C C . ALA B 1 18 ? -6.832 52.875 15.086 1 26.97 18 ALA B C 1
ATOM 2451 O O . ALA B 1 18 ? -7.258 51.844 14.578 1 26.97 18 ALA B O 1
ATOM 2452 N N . VAL B 1 19 ? -5.566 53.25 15.109 1 27.42 19 VAL B N 1
ATOM 2453 C CA . VAL B 1 19 ? -4.902 52.062 14.602 1 27.42 19 VAL B CA 1
ATOM 2454 C C . VAL B 1 19 ? -4.953 50.938 15.656 1 27.42 19 VAL B C 1
ATOM 2456 O O . VAL B 1 19 ? -4.043 50.844 16.484 1 27.42 19 VAL B O 1
ATOM 2459 N N . SER B 1 20 ? -5.941 51.062 16.594 1 25.34 20 SER B N 1
ATOM 2460 C CA . SER B 1 20 ? -5.84 49.938 17.516 1 25.34 20 SER B CA 1
ATOM 2461 C C . SER B 1 20 ? -5.82 48.594 16.781 1 25.34 20 SER B C 1
ATOM 2463 O O . SER B 1 20 ? -6.766 48.281 16.062 1 25.34 20 SER B O 1
ATOM 2465 N N . PHE B 1 21 ? -4.562 48.188 16.328 1 26.17 21 PHE B N 1
ATOM 2466 C CA . PHE B 1 21 ? -4.383 46.844 15.812 1 26.17 21 PHE B CA 1
ATOM 2467 C C . PHE B 1 21 ? -5.164 45.844 16.641 1 26.17 21 PHE B C 1
ATOM 2469 O O . PHE B 1 21 ? -4.824 45.594 17.797 1 26.17 21 PHE B O 1
ATOM 2476 N N . VAL B 1 22 ? -6.473 45.906 16.609 1 25.84 22 VAL B N 1
ATOM 2477 C CA . VAL B 1 22 ? -7.277 44.844 17.188 1 25.84 22 VAL B CA 1
ATOM 2478 C C . VAL B 1 22 ? -6.59 43.5 16.984 1 25.84 22 VAL B C 1
ATOM 2480 O O . VAL B 1 22 ? -6.398 43.062 15.852 1 25.84 22 VAL B O 1
ATOM 2483 N N . ARG B 1 23 ? -5.578 43.25 17.844 1 26.81 23 ARG B N 1
ATOM 2484 C CA . ARG B 1 23 ? -5.043 41.875 17.969 1 26.81 23 ARG B CA 1
ATOM 2485 C C . ARG B 1 23 ? -6.16 40.844 17.922 1 26.81 23 ARG B C 1
ATOM 2487 O O . ARG B 1 23 ? -6.906 40.688 18.906 1 26.81 23 ARG B O 1
ATOM 2494 N N . PHE B 1 24 ? -6.844 40.906 16.906 1 25.42 24 PHE B N 1
ATOM 2495 C CA . PHE B 1 24 ? -7.789 39.781 16.875 1 25.42 24 PHE B CA 1
ATOM 2496 C C . PHE B 1 24 ? -7.129 38.5 17.375 1 25.42 24 PHE B C 1
ATOM 2498 O O . PHE B 1 24 ? -6.055 38.125 16.906 1 25.42 24 PHE B O 1
ATOM 2505 N N . PRO B 1 25 ? -7.25 38.125 18.656 1 28 25 PRO B N 1
ATOM 2506 C CA . PRO B 1 25 ? -6.719 36.875 19.172 1 28 25 PRO B CA 1
ATOM 2507 C C . PRO B 1 25 ? -6.773 35.75 18.156 1 28 25 PRO B C 1
ATOM 2509 O O . PRO B 1 25 ? -7.555 35.812 17.203 1 28 25 PRO B O 1
ATOM 2512 N N . MET B 1 26 ? -5.668 34.969 18.094 1 27.06 26 MET B N 1
ATOM 2513 C CA . MET B 1 26 ? -5.426 33.688 17.422 1 27.06 26 MET B CA 1
ATOM 2514 C C . MET B 1 26 ? -6.629 32.781 17.547 1 27.06 26 MET B C 1
ATOM 2516 O O . MET B 1 26 ? -6.527 31.688 18.109 1 27.06 26 MET B O 1
ATOM 2520 N N . ALA B 1 27 ? -7.715 33.219 17.844 1 28.42 27 ALA B N 1
ATOM 2521 C CA . ALA B 1 27 ? -8.906 32.406 18.016 1 28.42 27 ALA B CA 1
ATOM 2522 C C . ALA B 1 27 ? -9.203 31.594 16.766 1 28.42 27 ALA B C 1
ATOM 2524 O O . ALA B 1 27 ? -9.906 30.578 16.812 1 28.42 27 ALA B O 1
ATOM 2525 N N . ARG B 1 28 ? -8.914 32.25 15.656 1 29.91 28 ARG B N 1
ATOM 2526 C CA . ARG B 1 28 ? -9.664 31.625 14.57 1 29.91 28 ARG B CA 1
ATOM 2527 C C . ARG B 1 28 ? -9.023 30.312 14.141 1 29.91 28 ARG B C 1
ATOM 2529 O O . ARG B 1 28 ? -9.305 29.797 13.055 1 29.91 28 ARG B O 1
ATOM 2536 N N . HIS B 1 29 ? -7.727 30.062 14.766 1 29.06 29 HIS B N 1
ATOM 2537 C CA . HIS B 1 29 ? -7.363 28.672 14.547 1 29.06 29 HIS B CA 1
ATOM 2538 C C . HIS B 1 29 ? -8.406 27.734 15.141 1 29.06 29 HIS B C 1
ATOM 2540 O O . HIS B 1 29 ? -8.117 26.562 15.422 1 29.06 29 HIS B O 1
ATOM 2546 N N . PHE B 1 30 ? -9.562 28.281 15.57 1 26.08 30 PHE B N 1
ATOM 2547 C CA . PHE B 1 30 ? -10.797 27.75 16.156 1 26.08 30 PHE B CA 1
ATOM 2548 C C . PHE B 1 30 ? -11.281 26.547 15.367 1 26.08 30 PHE B C 1
ATOM 2550 O O . PHE B 1 30 ? -11.547 25.484 15.953 1 26.08 30 PHE B O 1
ATOM 2557 N N . HIS B 1 31 ? -11.977 26.797 14.203 1 28.09 31 HIS B N 1
ATOM 2558 C CA . HIS B 1 31 ? -13.039 25.891 13.781 1 28.09 31 HIS B CA 1
ATOM 2559 C C . HIS B 1 31 ? -12.469 24.703 13 1 28.09 31 HIS B C 1
ATOM 2561 O O . HIS B 1 31 ? -13.148 23.688 12.828 1 28.09 31 HIS B O 1
ATOM 2567 N N . ILE B 1 32 ? -11.336 25.078 12.297 1 28.2 32 ILE B N 1
ATOM 2568 C CA . ILE B 1 32 ? -10.953 23.891 11.539 1 28.2 32 ILE B CA 1
ATOM 2569 C C . ILE B 1 32 ? -10.547 22.766 12.5 1 28.2 32 ILE B C 1
ATOM 2571 O O . ILE B 1 32 ? -10.609 21.594 12.148 1 28.2 32 ILE B O 1
ATOM 2575 N N . THR B 1 33 ? -9.961 23.219 13.719 1 28.95 33 THR B N 1
ATOM 2576 C CA . THR B 1 33 ? -9.75 22.328 14.844 1 28.95 33 THR B CA 1
ATOM 2577 C C . THR B 1 33 ? -11.078 21.766 15.352 1 28.95 33 THR B C 1
ATOM 2579 O O . THR B 1 33 ? -11.109 20.75 16.047 1 28.95 33 THR B O 1
ATOM 2582 N N . ARG B 1 34 ? -12.055 22.672 15.32 1 29.81 34 ARG B N 1
ATOM 2583 C CA . ARG B 1 34 ? -13.352 22.25 15.859 1 29.81 34 ARG B CA 1
ATOM 2584 C C . ARG B 1 34 ? -13.906 21.062 15.102 1 29.81 34 ARG B C 1
ATOM 2586 O O . ARG B 1 34 ? -14.531 20.172 15.695 1 29.81 34 ARG B O 1
ATOM 2593 N N . LEU B 1 35 ? -13.867 21.234 13.742 1 30.23 35 LEU B N 1
ATOM 2594 C CA . LEU B 1 35 ? -14.438 20.094 13.031 1 30.23 35 LEU B CA 1
ATOM 2595 C C . LEU B 1 35 ? -13.586 18.844 13.242 1 30.23 35 LEU B C 1
ATOM 2597 O O . LEU B 1 35 ? -14.102 17.734 13.203 1 30.23 35 LEU B O 1
ATOM 2601 N N . LEU B 1 36 ? -12.25 18.984 13.375 1 31.41 36 LEU B N 1
ATOM 2602 C CA . LEU B 1 36 ? -11.383 17.984 13.992 1 31.41 36 LEU B CA 1
ATOM 2603 C C . LEU B 1 36 ? -11.672 17.859 15.484 1 31.41 36 LEU B C 1
ATOM 2605 O O . LEU B 1 36 ? -11.062 17.031 16.172 1 31.41 36 LEU B O 1
ATOM 2609 N N . ASP B 1 37 ? -12.133 18.938 16.25 1 31.64 37 ASP B N 1
ATOM 2610 C CA . ASP B 1 37 ? -12.711 18.812 17.594 1 31.64 37 ASP B CA 1
ATOM 2611 C C . ASP B 1 37 ? -13.781 17.719 17.625 1 31.64 37 ASP B C 1
ATOM 2613 O O . ASP B 1 37 ? -14.234 17.328 18.703 1 31.64 37 ASP B O 1
ATOM 2617 N N . ARG B 1 38 ? -14.742 18 16.672 1 38.94 38 ARG B N 1
ATOM 2618 C CA . ARG B 1 38 ? -15.586 16.812 16.609 1 38.94 38 ARG B CA 1
ATOM 2619 C C . ARG B 1 38 ? -14.75 15.547 16.594 1 38.94 38 ARG B C 1
ATOM 2621 O O . ARG B 1 38 ? -14.312 15.102 15.539 1 38.94 38 ARG B O 1
ATOM 2628 N N . GLY B 1 39 ? -13.547 15.359 17.266 1 35.66 39 GLY B N 1
ATOM 2629 C CA . GLY B 1 39 ? -12.258 15.086 17.875 1 35.66 39 GLY B CA 1
ATOM 2630 C C . GLY B 1 39 ? -12.031 13.609 18.156 1 35.66 39 GLY B C 1
ATOM 2631 O O . GLY B 1 39 ? -11.438 12.898 17.344 1 35.66 39 GLY B O 1
ATOM 2632 N N . ARG B 1 40 ? -12.164 13.289 19.531 1 37.56 40 ARG B N 1
ATOM 2633 C CA . ARG B 1 40 ? -12.109 12.023 20.25 1 37.56 40 ARG B CA 1
ATOM 2634 C C . ARG B 1 40 ? -12.961 10.961 19.562 1 37.56 40 ARG B C 1
ATOM 2636 O O . ARG B 1 40 ? -12.781 9.766 19.797 1 37.56 40 ARG B O 1
ATOM 2643 N N . PHE B 1 41 ? -14.219 11.352 19.547 1 42.12 41 PHE B N 1
ATOM 2644 C CA . PHE B 1 41 ? -15.117 10.406 18.891 1 42.12 41 PHE B CA 1
ATOM 2645 C C . PHE B 1 41 ? -14.391 9.641 17.797 1 42.12 41 PHE B C 1
ATOM 2647 O O . PHE B 1 41 ? -14.516 8.422 17.688 1 42.12 41 PHE B O 1
ATOM 2654 N N . ASN B 1 42 ? -13.727 10.375 16.594 1 52.81 42 ASN B N 1
ATOM 2655 C CA . ASN B 1 42 ? -13.688 9.945 15.203 1 52.81 42 ASN B CA 1
ATOM 2656 C C . ASN B 1 42 ? -12.539 8.977 14.945 1 52.81 42 ASN B C 1
ATOM 2658 O O . ASN B 1 42 ? -12.352 8.508 13.82 1 52.81 42 ASN B O 1
ATOM 2662 N N . ASP B 1 43 ? -11.828 8.969 16.031 1 65.88 43 ASP B N 1
ATOM 2663 C CA . ASP B 1 43 ? -10.719 8.031 15.883 1 65.88 43 ASP B CA 1
ATOM 2664 C C . ASP B 1 43 ? -11.203 6.586 15.969 1 65.88 43 ASP B C 1
ATOM 2666 O O . ASP B 1 43 ? -10.758 5.723 15.211 1 65.88 43 ASP B O 1
ATOM 2670 N N . ARG B 1 44 ? -12.094 6.395 17.047 1 72.25 44 ARG B N 1
ATOM 2671 C CA . ARG B 1 44 ? -12.609 5.035 17.188 1 72.25 44 ARG B CA 1
ATOM 2672 C C . ARG B 1 44 ? -13.391 4.617 15.938 1 72.25 44 ARG B C 1
ATOM 2674 O O . ARG B 1 44 ? -13.234 3.496 15.453 1 72.25 44 ARG B O 1
ATOM 2681 N N . VAL B 1 45 ? -14.281 5.5 15.547 1 71.19 45 VAL B N 1
ATOM 2682 C CA . VAL B 1 45 ? -15.078 5.215 14.359 1 71.19 45 VAL B CA 1
ATOM 2683 C C . VAL B 1 45 ? -14.164 5.043 13.148 1 71.19 45 VAL B C 1
ATOM 2685 O O . VAL B 1 45 ? -14.375 4.148 12.328 1 71.19 45 VAL B O 1
ATOM 2688 N N . LEU B 1 46 ? -13.156 5.84 13.141 1 75 46 LEU B N 1
ATOM 2689 C CA . LEU B 1 46 ? -12.195 5.746 12.055 1 75 46 LEU B CA 1
ATOM 2690 C C . LEU B 1 46 ? -11.438 4.422 12.109 1 75 46 LEU B C 1
ATOM 2692 O O . LEU B 1 46 ? -11.18 3.805 11.07 1 75 46 LEU B O 1
ATOM 2696 N N . ARG B 1 47 ? -11.172 4.023 13.367 1 78.38 47 ARG B N 1
ATOM 2697 C CA . ARG B 1 47 ? -10.469 2.75 13.531 1 78.38 47 ARG B CA 1
ATOM 2698 C C . ARG B 1 47 ? -11.375 1.58 13.148 1 78.38 47 ARG B C 1
ATOM 2700 O O . ARG B 1 47 ? -10.93 0.646 12.477 1 78.38 47 ARG B O 1
ATOM 2707 N N . GLN B 1 48 ? -12.633 1.668 13.539 1 81.56 48 GLN B N 1
ATOM 2708 C CA . GLN B 1 48 ? -13.586 0.606 13.234 1 81.56 48 GLN B CA 1
ATOM 2709 C C . GLN B 1 48 ? -13.859 0.534 11.734 1 81.56 48 GLN B C 1
ATOM 2711 O O . GLN B 1 48 ? -13.945 -0.556 11.164 1 81.56 48 GLN B O 1
ATOM 2716 N N . LEU B 1 49 ? -13.992 1.67 11.164 1 81.81 49 LEU B N 1
ATOM 2717 C CA . LEU B 1 49 ? -14.195 1.705 9.727 1 81.81 49 LEU B CA 1
ATOM 2718 C C . LEU B 1 49 ? -12.953 1.222 8.984 1 81.81 49 LEU B C 1
ATOM 2720 O O . LEU B 1 49 ? -13.062 0.514 7.98 1 81.81 49 LEU B O 1
ATOM 2724 N N . GLY B 1 50 ? -11.867 1.642 9.562 1 84.69 50 GLY B N 1
ATOM 2725 C CA . GLY B 1 50 ? -10.617 1.207 8.961 1 84.69 50 GLY B CA 1
ATOM 2726 C C . GLY B 1 50 ? -10.461 -0.302 8.922 1 84.69 50 GLY B C 1
ATOM 2727 O O . GLY B 1 50 ? -10.125 -0.87 7.883 1 84.69 50 GLY B O 1
ATOM 2728 N N . TRP B 1 51 ? -10.75 -1.006 10.086 1 88.12 51 TRP B N 1
ATOM 2729 C CA . TRP B 1 51 ? -10.57 -2.453 10.094 1 88.12 51 TRP B CA 1
ATOM 2730 C C . TRP B 1 51 ? -11.672 -3.148 9.305 1 88.12 51 TRP B C 1
ATOM 2732 O O . TRP B 1 51 ? -11.422 -4.164 8.648 1 88.12 51 TRP B O 1
ATOM 2742 N N . ALA B 1 52 ? -12.93 -2.555 9.273 1 91.19 52 ALA B N 1
ATOM 2743 C CA . ALA B 1 52 ? -14.008 -3.139 8.477 1 91.19 52 ALA B CA 1
ATOM 2744 C C . ALA B 1 52 ? -13.695 -3.047 6.984 1 91.19 52 ALA B C 1
ATOM 2746 O O . ALA B 1 52 ? -13.898 -4.012 6.242 1 91.19 52 ALA B O 1
ATOM 2747 N N . MET B 1 53 ? -13.219 -1.931 6.688 1 92.31 53 MET B N 1
ATOM 2748 C CA . MET B 1 53 ? -12.906 -1.715 5.277 1 92.31 53 MET B CA 1
ATOM 2749 C C . MET B 1 53 ? -11.719 -2.57 4.844 1 92.31 53 MET B C 1
ATOM 2751 O O . MET B 1 53 ? -11.688 -3.076 3.721 1 92.31 53 MET B O 1
ATOM 2755 N N . ALA B 1 54 ? -10.773 -2.656 5.684 1 93.25 54 ALA B N 1
ATOM 2756 C CA . ALA B 1 54 ? -9.656 -3.545 5.395 1 93.25 54 ALA B CA 1
ATOM 2757 C C . ALA B 1 54 ? -10.117 -4.992 5.25 1 93.25 54 ALA B C 1
ATOM 2759 O O . ALA B 1 54 ? -9.633 -5.723 4.383 1 93.25 54 ALA B O 1
ATOM 2760 N N . PHE B 1 55 ? -11.023 -5.453 6.188 1 94.62 55 PHE B N 1
ATOM 2761 C CA . PHE B 1 55 ? -11.609 -6.789 6.121 1 94.62 55 PHE B CA 1
ATOM 2762 C C . PHE B 1 55 ? -12.297 -7.012 4.781 1 94.62 55 PHE B C 1
ATOM 2764 O O . PHE B 1 55 ? -12.07 -8.031 4.125 1 94.62 55 PHE B O 1
ATOM 2771 N N . ILE B 1 56 ? -13.078 -6.023 4.301 1 94.31 56 ILE B N 1
ATOM 2772 C CA . ILE B 1 56 ? -13.805 -6.129 3.043 1 94.31 56 ILE B CA 1
ATOM 2773 C C . ILE B 1 56 ? -12.82 -6.152 1.876 1 94.31 56 ILE B C 1
ATOM 2775 O O . ILE B 1 56 ? -13 -6.914 0.922 1 94.31 56 ILE B O 1
ATOM 2779 N N . ALA B 1 57 ? -11.82 -5.312 1.933 1 93.5 57 ALA B N 1
ATOM 2780 C CA . ALA B 1 57 ? -10.797 -5.289 0.894 1 93.5 57 ALA B CA 1
ATOM 2781 C C . ALA B 1 57 ? -10.125 -6.652 0.753 1 93.5 57 ALA B C 1
ATOM 2783 O O . ALA B 1 57 ? -9.938 -7.148 -0.36 1 93.5 57 ALA B O 1
ATOM 2784 N N . GLY B 1 58 ? -9.727 -7.227 1.902 1 93.31 58 GLY B N 1
ATOM 2785 C CA . GLY B 1 58 ? -9.148 -8.562 1.879 1 93.31 58 GLY B CA 1
ATOM 2786 C C . GLY B 1 58 ? -10.078 -9.602 1.278 1 93.31 58 GLY B C 1
ATOM 2787 O O . GLY B 1 58 ? -9.641 -10.461 0.511 1 93.31 58 GLY B O 1
ATOM 2788 N N . ALA B 1 59 ? -11.312 -9.555 1.63 1 93.62 59 ALA B N 1
ATOM 2789 C CA . ALA B 1 59 ? -12.305 -10.516 1.14 1 93.62 59 ALA B CA 1
ATOM 2790 C C . ALA B 1 59 ? -12.516 -10.367 -0.365 1 93.62 59 ALA B C 1
ATOM 2792 O O . ALA B 1 59 ? -12.57 -11.367 -1.09 1 93.62 59 ALA B O 1
ATOM 2793 N N . ILE B 1 60 ? -12.625 -9.125 -0.867 1 90.38 60 ILE B N 1
ATOM 2794 C CA . ILE B 1 60 ? -12.828 -8.867 -2.289 1 90.38 60 ILE B CA 1
ATOM 2795 C C . ILE B 1 60 ? -11.586 -9.289 -3.07 1 90.38 60 ILE B C 1
ATOM 2797 O O . ILE B 1 60 ? -11.695 -9.867 -4.156 1 90.38 60 ILE B O 1
ATOM 2801 N N . ASN B 1 61 ? -10.445 -9.023 -2.467 1 88 61 ASN B N 1
ATOM 2802 C CA . ASN B 1 61 ? -9.195 -9.398 -3.119 1 88 61 ASN B CA 1
ATOM 2803 C C . ASN B 1 61 ? -9.102 -10.906 -3.309 1 88 61 ASN B C 1
ATOM 2805 O O . ASN B 1 61 ? -8.695 -11.383 -4.371 1 88 61 ASN B O 1
ATOM 2809 N N . ALA B 1 62 ? -9.398 -11.703 -2.348 1 81.88 62 ALA B N 1
ATOM 2810 C CA . ALA B 1 62 ? -9.391 -13.156 -2.428 1 81.88 62 ALA B CA 1
ATOM 2811 C C . ALA B 1 62 ? -10.391 -13.656 -3.471 1 81.88 62 ALA B C 1
ATOM 2813 O O . ALA B 1 62 ? -10.117 -14.602 -4.203 1 81.88 62 ALA B O 1
ATOM 2814 N N . GLY B 1 63 ? -11.586 -13.055 -3.445 1 73.19 63 GLY B N 1
ATOM 2815 C CA . GLY B 1 63 ? -12.586 -13.406 -4.445 1 73.19 63 GLY B CA 1
ATOM 2816 C C . GLY B 1 63 ? -12.125 -13.133 -5.867 1 73.19 63 GLY B C 1
ATOM 2817 O O . GLY B 1 63 ? -12.344 -13.945 -6.766 1 73.19 63 GLY B O 1
ATOM 2818 N N . GLY B 1 64 ? -11.508 -11.914 -6.047 1 71.56 64 GLY B N 1
ATOM 2819 C CA . GLY B 1 64 ? -10.945 -11.609 -7.352 1 71.56 64 GLY B CA 1
ATOM 2820 C C . GLY B 1 64 ? -9.922 -12.633 -7.812 1 71.56 64 GLY B C 1
ATOM 2821 O O . GLY B 1 64 ? -9.914 -13.023 -8.977 1 71.56 64 GLY B O 1
ATOM 2822 N N . PHE B 1 65 ? -9.117 -13.148 -6.883 1 72 65 PHE B N 1
ATOM 2823 C CA . PHE B 1 65 ? -8.102 -14.125 -7.234 1 72 65 PHE B CA 1
ATOM 2824 C C . PHE B 1 65 ? -8.734 -15.422 -7.723 1 72 65 PHE B C 1
ATOM 2826 O O . PHE B 1 65 ? -8.273 -16.016 -8.695 1 72 65 PHE B O 1
ATOM 2833 N N . LEU B 1 66 ? -9.805 -15.883 -7.07 1 66.88 66 LEU B N 1
ATOM 2834 C CA . LEU B 1 66 ? -10.453 -17.125 -7.473 1 66.88 66 LEU B CA 1
ATOM 2835 C C . LEU B 1 66 ? -11.148 -16.969 -8.82 1 66.88 66 LEU B C 1
ATOM 2837 O O . LEU B 1 66 ? -11.18 -17.891 -9.625 1 66.88 66 LEU B O 1
ATOM 2841 N N . ALA B 1 67 ? -11.586 -15.797 -9.047 1 62.31 67 ALA B N 1
ATOM 2842 C CA . ALA B 1 67 ? -12.344 -15.578 -10.273 1 62.31 67 ALA B CA 1
ATOM 2843 C C . ALA B 1 67 ? -11.414 -15.352 -11.461 1 62.31 67 ALA B C 1
ATOM 2845 O O . ALA B 1 67 ? -11.672 -15.859 -12.555 1 62.31 67 ALA B O 1
ATOM 2846 N N . VAL B 1 68 ? -10.328 -14.547 -11.203 1 60.84 68 VAL B N 1
ATOM 2847 C CA . VAL B 1 68 ? -9.555 -14.148 -12.375 1 60.84 68 VAL B CA 1
ATOM 2848 C C . VAL B 1 68 ? -8.078 -14.477 -12.156 1 60.84 68 VAL B C 1
ATOM 2850 O O . VAL B 1 68 ? -7.234 -14.156 -13 1 60.84 68 VAL B O 1
ATOM 2853 N N . HIS B 1 69 ? -7.758 -15.133 -11.086 1 65 69 HIS B N 1
ATOM 2854 C CA . HIS B 1 69 ? -6.438 -15.648 -10.758 1 65 69 HIS B CA 1
ATOM 2855 C C . HIS B 1 69 ? -5.406 -14.531 -10.664 1 65 69 HIS B C 1
ATOM 2857 O O . HIS B 1 69 ? -4.254 -14.711 -11.055 1 65 69 HIS B O 1
ATOM 2863 N N . ARG B 1 70 ? -6.066 -13.305 -10.422 1 68.62 70 ARG B N 1
ATOM 2864 C CA . ARG B 1 70 ? -5.199 -12.148 -10.242 1 68.62 70 ARG B CA 1
ATOM 2865 C C . ARG B 1 70 ? -5.656 -11.297 -9.062 1 68.62 70 ARG B C 1
ATOM 2867 O O . ARG B 1 70 ? -6.855 -11.078 -8.875 1 68.62 70 ARG B O 1
ATOM 2874 N N . TYR B 1 71 ? -4.707 -10.938 -8.234 1 72.38 71 TYR B N 1
ATOM 2875 C CA . TYR B 1 71 ? -5.039 -9.969 -7.199 1 72.38 71 TYR B CA 1
ATOM 2876 C C . TYR B 1 71 ? -5.254 -8.586 -7.801 1 72.38 71 TYR B C 1
ATOM 2878 O O . TYR B 1 71 ? -4.41 -8.094 -8.555 1 72.38 71 TYR B O 1
ATOM 2886 N N . THR B 1 72 ? -6.426 -7.977 -7.52 1 74.62 72 THR B N 1
ATOM 2887 C CA . THR B 1 72 ? -6.832 -6.754 -8.195 1 74.62 72 THR B CA 1
ATOM 2888 C C . THR B 1 72 ? -6.562 -5.535 -7.32 1 74.62 72 THR B C 1
ATOM 2890 O O . THR B 1 72 ? -6.711 -4.395 -7.77 1 74.62 72 THR B O 1
ATOM 2893 N N . SER B 1 73 ? -6.223 -5.758 -6.105 1 77.56 73 SER B N 1
ATOM 2894 C CA . SER B 1 73 ? -6.012 -4.621 -5.215 1 77.56 73 SER B CA 1
ATOM 2895 C C . SER B 1 73 ? -4.531 -4.309 -5.055 1 77.56 73 SER B C 1
ATOM 2897 O O . SER B 1 73 ? -4.164 -3.262 -4.516 1 77.56 73 SER B O 1
ATOM 2899 N N . HIS B 1 74 ? -3.699 -5.219 -5.457 1 83.38 74 HIS B N 1
ATOM 2900 C CA . HIS B 1 74 ? -2.266 -5.039 -5.25 1 83.38 74 HIS B CA 1
ATOM 2901 C C . HIS B 1 74 ? -1.616 -4.367 -6.453 1 83.38 74 HIS B C 1
ATOM 2903 O O . HIS B 1 74 ? -1.097 -5.047 -7.344 1 83.38 74 HIS B O 1
ATOM 2909 N N . VAL B 1 75 ? -1.682 -3.008 -6.531 1 87.62 75 VAL B N 1
ATOM 2910 C CA . VAL B 1 75 ? -1.185 -2.236 -7.664 1 87.62 75 VAL B CA 1
ATOM 2911 C C . VAL B 1 75 ? 0.322 -2.441 -7.809 1 87.62 75 VAL B C 1
ATOM 2913 O O . VAL B 1 75 ? 0.845 -2.479 -8.93 1 87.62 75 VAL B O 1
ATOM 2916 N N . SER B 1 76 ? 1.017 -2.662 -6.652 1 87.44 76 SER B N 1
ATOM 2917 C CA . SER B 1 76 ? 2.441 -2.959 -6.742 1 87.44 76 SER B CA 1
ATOM 2918 C C . SER B 1 76 ? 2.691 -4.234 -7.535 1 87.44 76 SER B C 1
ATOM 2920 O O . SER B 1 76 ? 3.6 -4.289 -8.367 1 87.44 76 SER B O 1
ATOM 2922 N N . GLY B 1 77 ? 1.862 -5.227 -7.316 1 86 77 GLY B N 1
ATOM 2923 C CA . GLY B 1 77 ? 1.957 -6.457 -8.086 1 86 77 GLY B CA 1
ATOM 2924 C C . GLY B 1 77 ? 1.601 -6.277 -9.547 1 86 77 GLY B C 1
ATOM 2925 O O . GLY B 1 77 ? 2.23 -6.875 -10.422 1 86 77 GLY B O 1
ATOM 2926 N N . ILE B 1 78 ? 0.592 -5.445 -9.867 1 88.94 78 ILE B N 1
ATOM 2927 C CA . ILE B 1 78 ? 0.165 -5.172 -11.242 1 88.94 78 ILE B CA 1
ATOM 2928 C C . ILE B 1 78 ? 1.302 -4.508 -12.016 1 88.94 78 ILE B C 1
ATOM 2930 O O . ILE B 1 78 ? 1.641 -4.934 -13.117 1 88.94 78 ILE B O 1
ATOM 2934 N N . VAL B 1 79 ? 1.901 -3.539 -11.398 1 91.56 79 VAL B N 1
ATOM 2935 C CA . VAL B 1 79 ? 2.961 -2.785 -12.062 1 91.56 79 VAL B CA 1
ATOM 2936 C C . VAL B 1 79 ? 4.199 -3.666 -12.227 1 91.56 79 VAL B C 1
ATOM 2938 O O . VAL B 1 79 ? 4.867 -3.625 -13.258 1 91.56 79 VAL B O 1
ATOM 2941 N N . SER B 1 80 ? 4.535 -4.449 -11.172 1 89.69 80 SER B N 1
ATOM 2942 C CA . SER B 1 80 ? 5.664 -5.371 -11.273 1 89.69 80 SER B CA 1
ATOM 2943 C C . SER B 1 80 ? 5.418 -6.426 -12.352 1 89.69 80 SER B C 1
ATOM 2945 O O . SER B 1 80 ? 6.324 -6.762 -13.117 1 89.69 80 SER B O 1
ATOM 2947 N N . GLY B 1 81 ? 4.164 -6.977 -12.359 1 88.94 81 GLY B N 1
ATOM 2948 C CA . GLY B 1 81 ? 3.818 -7.914 -13.414 1 88.94 81 GLY B CA 1
ATOM 2949 C C . GLY B 1 81 ? 3.896 -7.305 -14.805 1 88.94 81 GLY B C 1
ATOM 2950 O O . GLY B 1 81 ? 4.312 -7.969 -15.758 1 88.94 81 GLY B O 1
ATOM 2951 N N . MET B 1 82 ? 3.414 -6.055 -14.891 1 91.62 82 MET B N 1
ATOM 2952 C CA . MET B 1 82 ? 3.5 -5.32 -16.156 1 91.62 82 MET B CA 1
ATOM 2953 C C . MET B 1 82 ? 4.949 -5.207 -16.625 1 91.62 82 MET B C 1
ATOM 2955 O O . MET B 1 82 ? 5.246 -5.418 -17.797 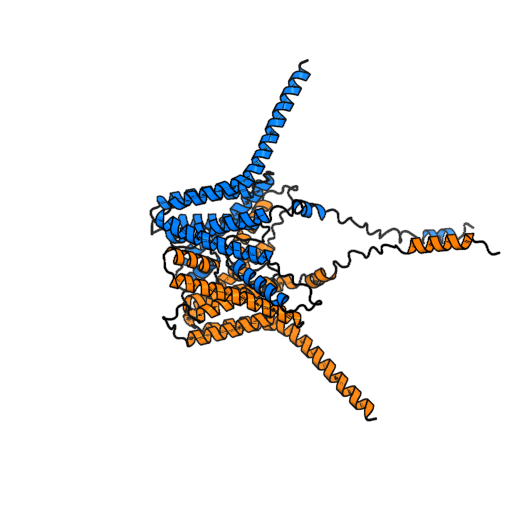1 91.62 82 MET B O 1
ATOM 2959 N N . ALA B 1 83 ? 5.852 -4.836 -15.703 1 92.62 83 ALA B N 1
ATOM 2960 C CA . ALA B 1 83 ? 7.27 -4.711 -16.016 1 92.62 83 ALA B CA 1
ATOM 2961 C C . ALA B 1 83 ? 7.852 -6.047 -16.469 1 92.62 83 ALA B C 1
ATOM 2963 O O . ALA B 1 83 ? 8.594 -6.105 -17.453 1 92.62 83 ALA B O 1
ATOM 2964 N N . ASP B 1 84 ? 7.508 -7.117 -15.773 1 89.25 84 ASP B N 1
ATOM 2965 C CA . ASP B 1 84 ? 7.973 -8.453 -16.141 1 89.25 84 ASP B CA 1
ATOM 2966 C C . ASP B 1 84 ? 7.465 -8.859 -17.516 1 89.25 84 ASP B C 1
ATOM 2968 O O . ASP B 1 84 ? 8.234 -9.359 -18.344 1 89.25 84 ASP B O 1
ATOM 2972 N N . ALA B 1 85 ? 6.145 -8.695 -17.75 1 89.94 85 ALA B N 1
ATOM 2973 C CA . ALA B 1 85 ? 5.531 -9.055 -19.016 1 89.94 85 ALA B CA 1
ATOM 2974 C C . ALA B 1 85 ? 6.148 -8.258 -20.172 1 89.94 85 ALA B C 1
ATOM 2976 O O . ALA B 1 85 ? 6.395 -8.797 -21.25 1 89.94 85 ALA B O 1
ATOM 2977 N N . TRP B 1 86 ? 6.383 -6.945 -19.891 1 91.19 86 TRP B N 1
ATOM 2978 C CA . TRP B 1 86 ? 7.023 -6.098 -20.891 1 91.19 86 TRP B CA 1
ATOM 2979 C C . TRP B 1 86 ? 8.438 -6.578 -21.188 1 91.19 86 TRP B C 1
ATOM 2981 O O . TRP B 1 86 ? 8.828 -6.688 -22.359 1 91.19 86 TRP B O 1
ATOM 2991 N N . ALA B 1 87 ? 9.219 -6.945 -20.25 1 90.94 87 ALA B N 1
ATOM 2992 C CA . ALA B 1 87 ? 10.602 -7.387 -20.391 1 90.94 87 ALA B CA 1
ATOM 2993 C C . ALA B 1 87 ? 10.68 -8.742 -21.094 1 90.94 87 ALA B C 1
ATOM 2995 O O . ALA B 1 87 ? 11.633 -9.016 -21.828 1 90.94 87 ALA B O 1
ATOM 2996 N N . THR B 1 88 ? 9.703 -9.633 -20.922 1 88.75 88 THR B N 1
ATOM 2997 C CA . THR B 1 88 ? 9.727 -10.977 -21.484 1 88.75 88 THR B CA 1
ATOM 2998 C C . THR B 1 88 ? 9 -11.008 -22.828 1 88.75 88 THR B C 1
ATOM 3000 O O . THR B 1 88 ? 8.914 -12.055 -23.469 1 88.75 88 THR B O 1
ATOM 3003 N N . GLY B 1 89 ? 8.438 -9.898 -23.203 1 91.12 89 GLY B N 1
ATOM 3004 C CA . GLY B 1 89 ? 7.824 -9.805 -24.531 1 91.12 89 GLY B CA 1
ATOM 3005 C C . GLY B 1 89 ? 6.359 -10.195 -24.531 1 91.12 89 GLY B C 1
ATOM 3006 O O . GLY B 1 89 ? 5.762 -10.367 -25.594 1 91.12 89 GLY B O 1
ATOM 3007 N N . GLU B 1 90 ? 5.852 -10.438 -23.406 1 92.12 90 GLU B N 1
ATOM 3008 C CA . GLU B 1 90 ? 4.426 -10.734 -23.297 1 92.12 90 GLU B CA 1
ATOM 3009 C C . GLU B 1 90 ? 3.594 -9.461 -23.312 1 92.12 90 GLU B C 1
ATOM 3011 O O . GLU B 1 90 ? 2.943 -9.125 -22.328 1 92.12 90 GLU B O 1
ATOM 3016 N N . ILE B 1 91 ? 3.445 -8.914 -24.469 1 90.81 91 ILE B N 1
ATOM 3017 C CA . ILE B 1 91 ? 2.875 -7.586 -24.641 1 90.81 91 ILE B CA 1
ATOM 3018 C C . ILE B 1 91 ? 1.388 -7.613 -24.297 1 90.81 91 ILE B C 1
ATOM 3020 O O . ILE B 1 91 ? 0.867 -6.68 -23.688 1 90.81 91 ILE B O 1
ATOM 3024 N N . ARG B 1 92 ? 0.701 -8.641 -24.719 1 90.38 92 ARG B N 1
ATOM 3025 C CA . ARG B 1 92 ? -0.723 -8.75 -24.422 1 90.38 92 ARG B CA 1
ATOM 3026 C C . ARG B 1 92 ? -0.97 -8.727 -22.906 1 90.38 92 ARG B C 1
ATOM 3028 O O . ARG B 1 92 ? -1.877 -8.039 -22.438 1 90.38 92 ARG B O 1
ATOM 3035 N N . LEU B 1 93 ? -0.132 -9.477 -22.203 1 88.31 93 LEU B N 1
ATOM 3036 C CA . LEU B 1 93 ? -0.246 -9.492 -20.75 1 88.31 93 LEU B CA 1
ATOM 3037 C C . LEU B 1 93 ? 0.099 -8.133 -20.172 1 88.31 93 LEU B C 1
ATOM 3039 O O . LEU B 1 93 ? -0.591 -7.641 -19.266 1 88.31 93 LEU B O 1
ATOM 3043 N N . ALA B 1 94 ? 1.149 -7.516 -20.656 1 92 94 ALA B N 1
ATOM 3044 C CA . ALA B 1 94 ? 1.544 -6.188 -20.203 1 92 94 ALA B CA 1
ATOM 3045 C C . ALA B 1 94 ? 0.413 -5.18 -20.391 1 92 94 ALA B C 1
ATOM 3047 O O . ALA B 1 94 ? 0.147 -4.363 -19.5 1 92 94 ALA B O 1
ATOM 3048 N N . LEU B 1 95 ? -0.255 -5.234 -21.531 1 91.56 95 LEU B N 1
ATOM 3049 C CA . LEU B 1 95 ? -1.35 -4.316 -21.828 1 91.56 95 LEU B CA 1
ATOM 3050 C C . LEU B 1 95 ? -2.553 -4.602 -20.938 1 91.56 95 LEU B C 1
ATOM 3052 O O . LEU B 1 95 ? -3.256 -3.676 -20.516 1 91.56 95 LEU B O 1
ATOM 3056 N N . SER B 1 96 ? -2.824 -5.832 -20.703 1 90 96 SER B N 1
ATOM 3057 C CA . SER B 1 96 ? -3.906 -6.195 -19.797 1 90 96 SER B CA 1
ATOM 3058 C C . SER B 1 96 ? -3.674 -5.617 -18.406 1 90 96 SER B C 1
ATOM 3060 O O . SER B 1 96 ? -4.598 -5.09 -17.781 1 90 96 SER B O 1
ATOM 3062 N N . LEU B 1 97 ? -2.406 -5.738 -17.906 1 91.44 97 LEU B N 1
ATOM 3063 C CA . LEU B 1 97 ? -2.064 -5.211 -16.594 1 91.44 97 LEU B CA 1
ATOM 3064 C C . LEU B 1 97 ? -2.135 -3.688 -16.594 1 91.44 97 LEU B C 1
ATOM 3066 O O . LEU B 1 97 ? -2.512 -3.088 -15.578 1 91.44 97 LEU B O 1
ATOM 3070 N N . LEU B 1 98 ? -1.83 -3.098 -17.734 1 93.12 98 LEU B N 1
ATOM 3071 C CA . LEU B 1 98 ? -1.986 -1.653 -17.859 1 93.12 98 LEU B CA 1
ATOM 3072 C C . LEU B 1 98 ? -3.453 -1.253 -17.75 1 93.12 98 LEU B C 1
ATOM 3074 O O . LEU B 1 98 ? -3.781 -0.258 -17.094 1 93.12 98 LEU B O 1
ATOM 3078 N N . VAL B 1 99 ? -4.289 -1.971 -18.406 1 93.25 99 VAL B N 1
ATOM 3079 C CA . VAL B 1 99 ? -5.723 -1.707 -18.328 1 93.25 99 VAL B CA 1
ATOM 3080 C C . VAL B 1 99 ? -6.195 -1.829 -16.891 1 93.25 99 VAL B C 1
ATOM 3082 O O . VAL B 1 99 ? -7 -1.019 -16.422 1 93.25 99 VAL B O 1
ATOM 3085 N N . MET B 1 100 ? -5.699 -2.838 -16.188 1 92.62 100 MET B N 1
ATOM 3086 C CA . MET B 1 100 ? -6.047 -3.014 -14.781 1 92.62 100 MET B CA 1
ATOM 3087 C C . MET B 1 100 ? -5.633 -1.796 -13.961 1 92.62 100 MET B C 1
ATOM 3089 O O . MET B 1 100 ? -6.414 -1.293 -13.148 1 92.62 100 MET B O 1
ATOM 3093 N N . LEU B 1 101 ? -4.43 -1.354 -14.219 1 94.5 101 LEU B N 1
ATOM 3094 C CA . LEU B 1 101 ? -3.922 -0.173 -13.531 1 94.5 101 LEU B CA 1
ATOM 3095 C C . LEU B 1 101 ? -4.797 1.042 -13.82 1 94.5 101 LEU B C 1
ATOM 3097 O O . LEU B 1 101 ? -5.168 1.777 -12.898 1 94.5 101 LEU B O 1
ATOM 3101 N N . CYS B 1 102 ? -5.156 1.229 -15.102 1 96.38 102 CYS B N 1
ATOM 3102 C CA . CYS B 1 102 ? -5.98 2.363 -15.5 1 96.38 102 CYS B CA 1
ATOM 3103 C C . CYS B 1 102 ? -7.363 2.285 -14.859 1 96.38 102 CYS B C 1
ATOM 3105 O O . CYS B 1 102 ? -7.926 3.307 -14.461 1 96.38 102 CYS B O 1
ATOM 3107 N N . CYS B 1 103 ? -7.891 1.13 -14.781 1 96 103 CYS B N 1
ATOM 3108 C CA . CYS B 1 103 ? -9.188 0.955 -14.141 1 96 103 CYS B CA 1
ATOM 3109 C C . CYS B 1 103 ? -9.109 1.284 -12.656 1 96 103 CYS B C 1
ATOM 3111 O O . CYS B 1 103 ? -10.008 1.933 -12.109 1 96 103 CYS B O 1
ATOM 3113 N N . PHE B 1 104 ? -8.094 0.828 -12 1 95.62 104 PHE B N 1
ATOM 3114 C CA . PHE B 1 104 ? -7.891 1.152 -10.594 1 95.62 104 PHE B CA 1
ATOM 3115 C C . PHE B 1 104 ? -7.809 2.66 -10.391 1 95.62 104 PHE B C 1
ATOM 3117 O O . PHE B 1 104 ? -8.508 3.219 -9.539 1 95.62 104 PHE B O 1
ATOM 3124 N N . VAL B 1 105 ? -6.996 3.326 -11.211 1 97 105 VAL B N 1
ATOM 3125 C CA . VAL B 1 105 ? -6.836 4.773 -11.125 1 97 105 VAL B CA 1
ATOM 3126 C C . VAL B 1 105 ? -8.164 5.461 -11.438 1 97 105 VAL B C 1
ATOM 3128 O O . VAL B 1 105 ? -8.531 6.445 -10.797 1 97 105 VAL B O 1
ATOM 3131 N N . GLY B 1 106 ? -8.812 4.945 -12.461 1 97.31 106 GLY B N 1
ATOM 3132 C CA . GLY B 1 106 ? -10.133 5.469 -12.789 1 97.31 106 GLY B CA 1
ATOM 3133 C C . GLY B 1 106 ? -11.117 5.367 -11.633 1 97.31 106 GLY B C 1
ATOM 3134 O O . GLY B 1 106 ? -11.922 6.277 -11.422 1 97.31 106 GLY B O 1
ATOM 3135 N N . GLY B 1 107 ? -11.078 4.223 -10.938 1 96.94 107 GLY B N 1
ATOM 3136 C CA . GLY B 1 107 ? -11.922 4.078 -9.758 1 96.94 107 GLY B CA 1
ATOM 3137 C C . GLY B 1 107 ? -11.586 5.074 -8.664 1 96.94 107 GLY B C 1
ATOM 3138 O O . GLY B 1 107 ? -12.484 5.641 -8.039 1 96.94 107 GLY B O 1
ATOM 3139 N N . ALA B 1 108 ? -10.328 5.25 -8.406 1 96 108 ALA B N 1
ATOM 3140 C CA . ALA B 1 108 ? -9.898 6.23 -7.414 1 96 108 ALA B CA 1
ATOM 3141 C C . ALA B 1 108 ? -10.336 7.637 -7.801 1 96 108 ALA B C 1
ATOM 3143 O O . ALA B 1 108 ? -10.812 8.406 -6.961 1 96 108 ALA B O 1
ATOM 3144 N N . MET B 1 109 ? -10.164 7.922 -9.133 1 95.56 109 MET B N 1
ATOM 3145 C CA . MET B 1 109 ? -10.602 9.219 -9.641 1 95.56 109 MET B CA 1
ATOM 3146 C C . MET B 1 109 ? -12.102 9.406 -9.469 1 95.56 109 MET B C 1
ATOM 3148 O O . MET B 1 109 ? -12.555 10.445 -8.992 1 95.56 109 MET B O 1
ATOM 3152 N N . HIS B 1 110 ? -12.797 8.453 -9.812 1 96.5 110 HIS B N 1
ATOM 3153 C CA . HIS B 1 110 ? -14.25 8.508 -9.742 1 96.5 110 HIS B CA 1
ATOM 3154 C C . HIS B 1 110 ? -14.727 8.695 -8.312 1 96.5 110 HIS B C 1
ATOM 3156 O O . HIS B 1 110 ? -15.594 9.531 -8.047 1 96.5 110 HIS B O 1
ATOM 3162 N N . SER B 1 111 ? -14.242 7.898 -7.41 1 95.25 111 SER B N 1
ATOM 3163 C CA . SER B 1 111 ? -14.633 8.016 -6.012 1 95.25 111 SER B CA 1
ATOM 3164 C C . SER B 1 111 ? -14.32 9.406 -5.469 1 95.25 111 SER B C 1
ATOM 3166 O O . SER B 1 111 ? -15.141 9.992 -4.75 1 95.25 111 SER B O 1
ATOM 3168 N N . THR B 1 112 ? -13.141 9.922 -5.816 1 92.81 112 THR B N 1
ATOM 3169 C CA . THR B 1 112 ? -12.789 11.273 -5.398 1 92.81 112 THR B CA 1
ATOM 3170 C C . THR B 1 112 ? -13.766 12.289 -5.973 1 92.81 112 THR B C 1
ATOM 3172 O O . THR B 1 112 ? -14.211 13.195 -5.27 1 92.81 112 THR B O 1
ATOM 3175 N N . TRP B 1 113 ? -14.039 12.109 -7.254 1 91.88 113 TRP B N 1
ATOM 3176 C CA . TRP B 1 113 ? -15.008 12.984 -7.898 1 91.88 113 TRP B CA 1
ATOM 3177 C C . TRP B 1 113 ? -16.344 12.945 -7.172 1 91.88 113 TRP B C 1
ATOM 3179 O O . TRP B 1 113 ? -16.953 13.984 -6.922 1 91.88 113 TRP B O 1
ATOM 3189 N N . LEU B 1 114 ? -16.766 11.844 -6.863 1 91.06 114 LEU B N 1
ATOM 3190 C CA . LEU B 1 114 ? -18.047 11.672 -6.188 1 91.06 114 LEU B CA 1
ATOM 3191 C C . LEU B 1 114 ? -18.031 12.312 -4.801 1 91.06 114 LEU B C 1
ATOM 3193 O O . LEU B 1 114 ? -18.984 12.969 -4.398 1 91.06 114 LEU B O 1
ATOM 3197 N N . ILE B 1 115 ? -17.016 12.109 -4.031 1 88.44 115 ILE B N 1
ATOM 3198 C CA . ILE B 1 115 ? -16.891 12.672 -2.693 1 88.44 115 ILE B CA 1
ATOM 3199 C C . ILE B 1 115 ? -16.859 14.195 -2.771 1 88.44 115 ILE B C 1
ATOM 3201 O O . ILE B 1 115 ? -17.5 14.875 -1.967 1 88.44 115 ILE B O 1
ATOM 3205 N N . LEU B 1 116 ? -16.109 14.711 -3.82 1 84.56 116 LEU B N 1
ATOM 3206 C CA . LEU B 1 116 ? -16.062 16.156 -4.02 1 84.56 116 LEU B CA 1
ATOM 3207 C C . LEU B 1 116 ? -17.438 16.688 -4.422 1 84.56 116 LEU B C 1
ATOM 3209 O O . LEU B 1 116 ? -17.844 17.766 -3.965 1 84.56 116 LEU B O 1
ATOM 3213 N N . TRP B 1 117 ? -18 15.984 -5.285 1 84.44 117 TRP B N 1
ATOM 3214 C CA . TRP B 1 117 ? -19.344 16.359 -5.723 1 84.44 117 TRP B CA 1
ATOM 3215 C C . TRP B 1 117 ? -20.312 16.359 -4.551 1 84.44 117 TRP B C 1
ATOM 3217 O O . TRP B 1 117 ? -21.109 17.297 -4.395 1 84.44 117 TRP B O 1
ATOM 3227 N N . ALA B 1 118 ? -20.281 15.352 -3.799 1 81.62 118 ALA B N 1
ATOM 3228 C CA . ALA B 1 118 ? -21.172 15.258 -2.646 1 81.62 118 ALA B CA 1
ATOM 3229 C C . ALA B 1 118 ? -20.891 16.375 -1.648 1 81.62 118 ALA B C 1
ATOM 3231 O O . ALA B 1 118 ? -21.828 16.938 -1.047 1 81.62 118 ALA B O 1
ATOM 3232 N N . ARG B 1 119 ? -19.688 16.672 -1.445 1 76.38 119 ARG B N 1
ATOM 3233 C CA . ARG B 1 119 ? -19.312 17.781 -0.571 1 76.38 119 ARG B CA 1
ATOM 3234 C C . ARG B 1 119 ? -19.859 19.109 -1.092 1 76.38 119 ARG B C 1
ATOM 3236 O O . ARG B 1 119 ? -20.312 19.953 -0.311 1 76.38 119 ARG B O 1
ATOM 3243 N N . ARG B 1 120 ? -19.781 19.234 -2.398 1 75.62 120 ARG B N 1
ATOM 3244 C CA . ARG B 1 120 ? -20.312 20.453 -3.012 1 75.62 120 ARG B CA 1
ATOM 3245 C C . ARG B 1 120 ? -21.828 20.547 -2.809 1 75.62 120 ARG B C 1
ATOM 3247 O O . ARG B 1 120 ? -22.359 21.641 -2.686 1 75.62 120 ARG B O 1
ATOM 3254 N N . GLN B 1 121 ? -22.391 19.469 -2.857 1 75 121 GLN B N 1
ATOM 3255 C CA . GLN B 1 121 ? -23.844 19.469 -2.666 1 75 121 GLN B CA 1
ATOM 3256 C C . GLN B 1 121 ? -24.203 19.531 -1.185 1 75 121 GLN B C 1
ATOM 3258 O O . GLN B 1 121 ? -25.375 19.438 -0.82 1 75 121 GLN B O 1
ATOM 3263 N N . ARG B 1 122 ? -23.188 19.734 -0.336 1 63.41 122 ARG B N 1
ATOM 3264 C CA . ARG B 1 122 ? -23.344 19.875 1.108 1 63.41 122 ARG B CA 1
ATOM 3265 C C . ARG B 1 122 ? -23.906 18.594 1.73 1 63.41 122 ARG B C 1
ATOM 3267 O O . ARG B 1 122 ? -24.672 18.656 2.684 1 63.41 122 ARG B O 1
ATOM 3274 N N . LEU B 1 123 ? -23.625 17.609 0.979 1 63.5 123 LEU B N 1
ATOM 3275 C CA . LEU B 1 123 ? -24 16.328 1.563 1 63.5 123 LEU B CA 1
ATOM 3276 C C . LEU B 1 123 ? -22.906 15.805 2.486 1 63.5 123 LEU B C 1
ATOM 3278 O O . LEU B 1 123 ? -21.719 15.852 2.141 1 63.5 123 LEU B O 1
ATOM 3282 N N . ARG B 1 124 ? -23.062 15.805 3.766 1 56.72 124 ARG B N 1
ATOM 3283 C CA . ARG B 1 124 ? -22.078 15.375 4.766 1 56.72 124 ARG B CA 1
ATOM 3284 C C . ARG B 1 124 ? -21.656 13.93 4.535 1 56.72 124 ARG B C 1
ATOM 3286 O O . ARG B 1 124 ? -20.594 13.508 4.996 1 56.72 124 ARG B O 1
ATOM 3293 N N . GLY B 1 125 ? -22.375 13.18 3.639 1 69.44 125 GLY B N 1
ATOM 3294 C CA . GLY B 1 125 ? -22.188 11.742 3.51 1 69.44 125 GLY B CA 1
ATOM 3295 C C . GLY B 1 125 ? -21.469 11.352 2.234 1 69.44 125 GLY B C 1
ATOM 3296 O O . GLY B 1 125 ? -21.797 10.336 1.613 1 69.44 125 GLY B O 1
ATOM 3297 N N . GLY B 1 126 ? -20.578 12.172 1.691 1 77 126 GLY B N 1
ATOM 3298 C CA . GLY B 1 126 ? -19.922 11.852 0.439 1 77 126 GLY B CA 1
ATOM 3299 C C . GLY B 1 126 ? -19.203 10.516 0.466 1 77 126 GLY B C 1
ATOM 3300 O O . GLY B 1 126 ? -19.219 9.781 -0.522 1 77 126 GLY B O 1
ATOM 3301 N N . TYR B 1 127 ? -18.688 10.172 1.61 1 83 127 TYR B N 1
ATOM 3302 C CA . TYR B 1 127 ? -18.016 8.883 1.773 1 83 127 TYR B CA 1
ATOM 3303 C C . TYR B 1 127 ? -19.031 7.738 1.75 1 83 127 TYR B C 1
ATOM 3305 O O . TYR B 1 127 ? -18.766 6.684 1.172 1 83 127 TYR B O 1
ATOM 3313 N N . GLY B 1 128 ? -20.203 8.039 2.297 1 85.94 128 GLY B N 1
ATOM 3314 C CA . GLY B 1 128 ? -21.25 7.035 2.301 1 85.94 128 GLY B CA 1
ATOM 3315 C C . GLY B 1 128 ? -21.781 6.723 0.915 1 85.94 128 GLY B C 1
ATOM 3316 O O . GLY B 1 128 ? -22 5.559 0.573 1 85.94 128 GLY B O 1
ATOM 3317 N N . VAL B 1 129 ? -21.953 7.73 0.125 1 87.5 129 VAL B N 1
ATOM 3318 C CA . VAL B 1 129 ? -22.469 7.551 -1.23 1 87.5 129 VAL B CA 1
ATOM 3319 C C . VAL B 1 129 ? -21.469 6.73 -2.051 1 87.5 129 VAL B C 1
ATOM 3321 O O . VAL B 1 129 ? -21.875 5.844 -2.811 1 87.5 129 VAL B O 1
ATOM 3324 N N . SER B 1 130 ? -20.234 7.07 -1.891 1 92.25 130 SER B N 1
ATOM 3325 C CA . SER B 1 130 ? -19.203 6.316 -2.596 1 92.25 130 SER B CA 1
ATOM 3326 C C . SER B 1 130 ? -19.188 4.855 -2.162 1 92.25 130 SER B C 1
ATOM 3328 O O . SER B 1 130 ? -19.016 3.957 -2.99 1 92.25 130 SER B O 1
ATOM 3330 N N . MET B 1 131 ? -19.406 4.543 -0.873 1 93.25 131 MET B N 1
ATOM 3331 C CA . MET B 1 131 ? -19.469 3.176 -0.36 1 93.25 131 MET B CA 1
ATOM 3332 C C . MET B 1 131 ? -20.672 2.428 -0.926 1 93.25 131 MET B C 1
ATOM 3334 O O . MET B 1 131 ? -20.562 1.249 -1.271 1 93.25 131 MET B O 1
ATOM 3338 N N . MET B 1 132 ? -21.766 3.16 -1.034 1 93.06 132 MET B N 1
ATOM 3339 C CA . MET B 1 132 ? -22.969 2.541 -1.577 1 93.06 132 MET B CA 1
ATOM 3340 C C . MET B 1 132 ? -22.797 2.227 -3.061 1 93.06 132 MET B C 1
ATOM 3342 O O . MET B 1 132 ? -23.25 1.186 -3.535 1 93.06 132 MET B O 1
ATOM 3346 N N . GLU B 1 133 ? -22.234 3.107 -3.748 1 95 133 GLU B N 1
ATOM 3347 C CA . GLU B 1 133 ? -21.953 2.83 -5.152 1 95 133 GLU B CA 1
ATOM 3348 C C . GLU B 1 133 ? -21 1.648 -5.305 1 95 133 GLU B C 1
ATOM 3350 O O . GLU B 1 133 ? -21.188 0.808 -6.188 1 95 133 GLU B O 1
ATOM 3355 N N . GLU B 1 134 ? -19.969 1.656 -4.5 1 95.31 134 GLU B N 1
ATOM 3356 C CA . GLU B 1 134 ? -19.047 0.519 -4.496 1 95.31 134 GLU B CA 1
ATOM 3357 C C . GLU B 1 134 ? -19.797 -0.79 -4.258 1 95.31 134 GLU B C 1
ATOM 3359 O O . GLU B 1 134 ? -19.516 -1.798 -4.91 1 95.31 134 GLU B O 1
ATOM 3364 N N . ALA B 1 135 ? -20.719 -0.808 -3.293 1 96.38 135 ALA B N 1
ATOM 3365 C CA . ALA B 1 135 ? -21.547 -1.984 -3.012 1 96.38 135 ALA B CA 1
ATOM 3366 C C . ALA B 1 135 ? -22.344 -2.408 -4.242 1 96.38 135 ALA B C 1
ATOM 3368 O O . ALA B 1 135 ? -22.406 -3.598 -4.562 1 96.38 135 ALA B O 1
ATOM 3369 N N . LEU B 1 136 ? -22.875 -1.439 -4.945 1 96.38 136 LEU B N 1
ATOM 3370 C CA . LEU B 1 136 ? -23.656 -1.736 -6.145 1 96.38 136 LEU B CA 1
ATOM 3371 C C . LEU B 1 136 ? -22.766 -2.305 -7.242 1 96.38 136 LEU B C 1
ATOM 3373 O O . LEU B 1 136 ? -23.125 -3.281 -7.902 1 96.38 136 LEU B O 1
ATOM 3377 N N . LEU B 1 137 ? -21.703 -1.693 -7.465 1 96.62 137 LEU B N 1
ATOM 3378 C CA . LEU B 1 137 ? -20.75 -2.186 -8.469 1 96.62 137 LEU B CA 1
ATOM 3379 C C . LEU B 1 137 ? -20.281 -3.588 -8.117 1 96.62 137 LEU B C 1
ATOM 3381 O O . LEU B 1 137 ? -20.031 -4.406 -9.008 1 96.62 137 LEU B O 1
ATOM 3385 N N . LEU B 1 138 ? -20.047 -3.92 -6.805 1 94.69 138 LEU B N 1
ATOM 3386 C CA . LEU B 1 138 ? -19.672 -5.262 -6.367 1 94.69 138 LEU B CA 1
ATOM 3387 C C . LEU B 1 138 ? -20.75 -6.27 -6.723 1 94.69 138 LEU B C 1
ATOM 3389 O O . LEU B 1 138 ? -20.453 -7.406 -7.094 1 94.69 138 LEU B O 1
ATOM 3393 N N . LEU B 1 139 ? -22.062 -5.816 -6.609 1 93.69 139 LEU B N 1
ATOM 3394 C CA . LEU B 1 139 ? -23.156 -6.676 -7.023 1 93.69 139 LEU B CA 1
ATOM 3395 C C . LEU B 1 139 ? -23.125 -6.922 -8.531 1 93.69 139 LEU B C 1
ATOM 3397 O O . LEU B 1 139 ? -23.359 -8.039 -8.984 1 93.69 139 LEU B O 1
ATOM 3401 N N . VAL B 1 140 ? -22.828 -5.898 -9.25 1 92.62 140 VAL B N 1
ATOM 3402 C CA . VAL B 1 140 ? -22.719 -6.035 -10.695 1 92.62 140 VAL B CA 1
ATOM 3403 C C . VAL B 1 140 ? -21.562 -6.988 -11.031 1 92.62 140 VAL B C 1
ATOM 3405 O O . VAL B 1 140 ? -21.688 -7.82 -11.93 1 92.62 140 VAL B O 1
ATOM 3408 N N . PHE B 1 141 ? -20.516 -6.855 -10.281 1 89.88 141 PHE B N 1
ATOM 3409 C CA . PHE B 1 141 ? -19.406 -7.785 -10.445 1 89.88 141 PHE B CA 1
ATOM 3410 C C . PHE B 1 141 ? -19.859 -9.219 -10.211 1 89.88 141 PHE B C 1
ATOM 3412 O O . PHE B 1 141 ? -19.516 -10.117 -10.984 1 89.88 141 PHE B O 1
ATOM 3419 N N . GLY B 1 142 ? -20.516 -9.492 -9.148 1 86.12 142 GLY B N 1
ATOM 3420 C CA . GLY B 1 142 ? -21.031 -10.828 -8.867 1 86.12 142 GLY B CA 1
ATOM 3421 C C . GLY B 1 142 ? -21.922 -11.367 -9.969 1 86.12 142 GLY B C 1
ATOM 3422 O O . GLY B 1 142 ? -21.812 -12.539 -10.336 1 86.12 142 GLY B O 1
ATOM 3423 N N . LEU B 1 143 ? -22.781 -10.508 -10.523 1 86.19 143 LEU B N 1
ATOM 3424 C CA . LEU B 1 143 ? -23.703 -10.914 -11.578 1 86.19 143 LEU B CA 1
ATOM 3425 C C . LEU B 1 143 ? -22.953 -11.227 -12.867 1 86.19 143 LEU B C 1
ATOM 3427 O O . LEU B 1 143 ? -23.25 -12.211 -13.539 1 86.19 143 LEU B O 1
ATOM 3431 N N . LEU B 1 144 ? -22.016 -10.406 -13.164 1 82.31 144 LEU B N 1
ATOM 3432 C CA . LEU B 1 144 ? -21.203 -10.648 -14.352 1 82.31 144 LEU B CA 1
ATOM 3433 C C . LEU B 1 144 ? -20.391 -11.93 -14.203 1 82.31 144 LEU B C 1
ATOM 3435 O O . LEU B 1 144 ? -20.188 -12.664 -15.172 1 82.31 144 LEU B O 1
ATOM 3439 N N . GLY B 1 145 ? -19.812 -12.109 -13.055 1 79 145 GLY B N 1
ATOM 3440 C CA . GLY B 1 145 ? -19.047 -13.32 -12.797 1 79 145 GLY B CA 1
ATOM 3441 C C . GLY B 1 145 ? -19.875 -14.586 -12.883 1 79 145 GLY B C 1
ATOM 3442 O O . GLY B 1 145 ? -19.391 -15.609 -13.383 1 79 145 GLY B O 1
ATOM 3443 N N . ALA B 1 146 ? -21.125 -14.516 -12.375 1 75.25 146 ALA B N 1
ATOM 3444 C CA . ALA B 1 146 ? -22.016 -15.672 -12.453 1 75.25 146 ALA B CA 1
ATOM 3445 C C . ALA B 1 146 ? -22.438 -15.945 -13.891 1 75.25 146 ALA B C 1
ATOM 3447 O O . ALA B 1 146 ? -22.625 -17.094 -14.281 1 75.25 146 ALA B O 1
ATOM 3448 N N . GLY B 1 147 ? -22.609 -14.875 -14.492 1 70.75 147 GLY B N 1
ATOM 3449 C CA . GLY B 1 147 ? -23.078 -15.039 -15.852 1 70.75 147 GLY B CA 1
ATOM 3450 C C . GLY B 1 147 ? -21.953 -15.25 -16.859 1 70.75 147 GLY B C 1
ATOM 3451 O O . GLY B 1 147 ? -22.125 -15.953 -17.844 1 70.75 147 GLY B O 1
ATOM 3452 N N . LEU B 1 148 ? -21.109 -14.281 -16.594 1 55.78 148 LEU B N 1
ATOM 3453 C CA . LEU B 1 148 ? -20.062 -14.328 -17.609 1 55.78 148 LEU B CA 1
ATOM 3454 C C . LEU B 1 148 ? -19.188 -15.578 -17.438 1 55.78 148 LEU B C 1
ATOM 3456 O O . LEU B 1 148 ? -18.453 -15.695 -16.453 1 55.78 148 LEU B O 1
ATOM 3460 N N . SER B 1 149 ? -19.859 -16.656 -17.547 1 51.19 149 SER B N 1
ATOM 3461 C CA . SER B 1 149 ? -18.969 -17.797 -17.75 1 51.19 149 SER B CA 1
ATOM 3462 C C . SER B 1 149 ? -17.594 -17.344 -18.25 1 51.19 149 SER B C 1
ATOM 3464 O O . SER B 1 149 ? -17.5 -16.406 -19.031 1 51.19 149 SER B O 1
ATOM 3466 N N . LEU B 1 150 ? -16.656 -17.312 -17.359 1 48.72 150 LEU B N 1
ATOM 3467 C CA . LEU B 1 150 ? -15.266 -16.922 -17.578 1 48.72 150 LEU B CA 1
ATOM 3468 C C . LEU B 1 150 ? -14.938 -16.953 -19.078 1 48.72 150 LEU B C 1
ATOM 3470 O O . LEU B 1 150 ? -14.82 -18.031 -19.672 1 48.72 150 LEU B O 1
ATOM 3474 N N . HIS B 1 15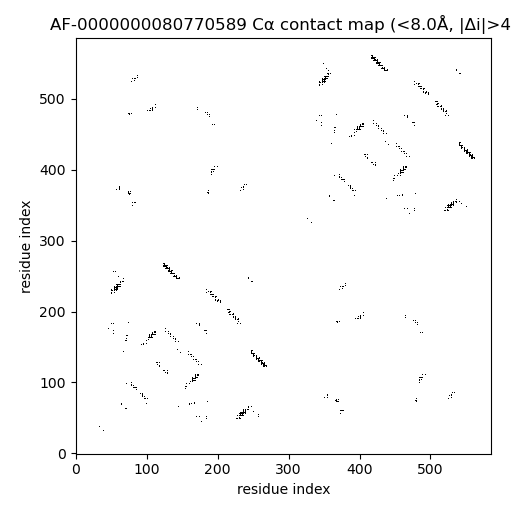1 ? -15.664 -16.188 -19.953 1 47.38 151 HIS B N 1
ATOM 3475 C CA . HIS B 1 151 ? -15.164 -16.219 -21.328 1 47.38 151 HIS B CA 1
ATOM 3476 C C . HIS B 1 151 ? -13.648 -16.047 -21.359 1 47.38 151 HIS B C 1
ATOM 3478 O O . HIS B 1 151 ? -13.125 -15.016 -20.906 1 47.38 151 HIS B O 1
ATOM 3484 N N . LYS B 1 152 ? -13.016 -17.109 -21.281 1 50.03 152 LYS B N 1
ATOM 3485 C CA . LYS B 1 152 ? -11.594 -17.406 -21.297 1 50.03 152 LYS B CA 1
ATOM 3486 C C . LYS B 1 152 ? -10.859 -16.547 -22.312 1 50.03 152 LYS B C 1
ATOM 3488 O O . LYS B 1 152 ? -9.625 -16.469 -22.312 1 50.03 152 LYS B O 1
ATOM 3493 N N . GLY B 1 153 ? -11.719 -15.797 -23.266 1 49.16 153 GLY B N 1
ATOM 3494 C CA . GLY B 1 153 ? -10.984 -15.266 -24.406 1 49.16 153 GLY B CA 1
ATOM 3495 C C . GLY B 1 153 ? -10.648 -13.797 -24.266 1 49.16 153 GLY B C 1
ATOM 3496 O O . GLY B 1 153 ? -10.016 -13.211 -25.141 1 49.16 153 GLY B O 1
ATOM 3497 N N . LEU B 1 154 ? -11.383 -13.094 -23.469 1 52.62 154 LEU B N 1
ATOM 3498 C CA . LEU B 1 154 ? -11.125 -11.656 -23.562 1 52.62 154 LEU B CA 1
ATOM 3499 C C . LEU B 1 154 ? -9.805 -11.289 -22.891 1 52.62 154 LEU B C 1
ATOM 3501 O O . LEU B 1 154 ? -9.352 -11.992 -21.984 1 52.62 154 LEU B O 1
ATOM 3505 N N . PHE B 1 155 ? -9.055 -10.344 -23.562 1 58.25 155 PHE B N 1
ATOM 3506 C CA . PHE B 1 155 ? -7.789 -9.734 -23.172 1 58.25 155 PHE B CA 1
ATOM 3507 C C . PHE B 1 155 ? -7.73 -9.516 -21.672 1 58.25 155 PHE B C 1
ATOM 3509 O O . PHE B 1 155 ? -6.84 -10.039 -21 1 58.25 155 PHE B O 1
ATOM 3516 N N . THR B 1 156 ? -8.523 -8.578 -21.203 1 63.59 156 THR B N 1
ATOM 3517 C CA . THR B 1 156 ? -8.766 -8.398 -19.781 1 63.59 156 THR B CA 1
ATOM 3518 C C . THR B 1 156 ? -10.25 -8.562 -19.469 1 63.59 156 THR B C 1
ATOM 3520 O O . THR B 1 156 ? -11.07 -7.758 -19.906 1 63.59 156 THR B O 1
ATOM 3523 N N . PRO B 1 157 ? -10.578 -9.656 -18.734 1 76.31 157 PRO B N 1
ATOM 3524 C CA . PRO B 1 157 ? -11.992 -9.875 -18.422 1 76.31 157 PRO B CA 1
ATOM 3525 C C . PRO B 1 157 ? -12.633 -8.672 -17.734 1 76.31 157 PRO B C 1
ATOM 3527 O O . PRO B 1 157 ? -11.992 -8.023 -16.906 1 76.31 157 PRO B O 1
ATOM 3530 N N . PRO B 1 158 ? -13.836 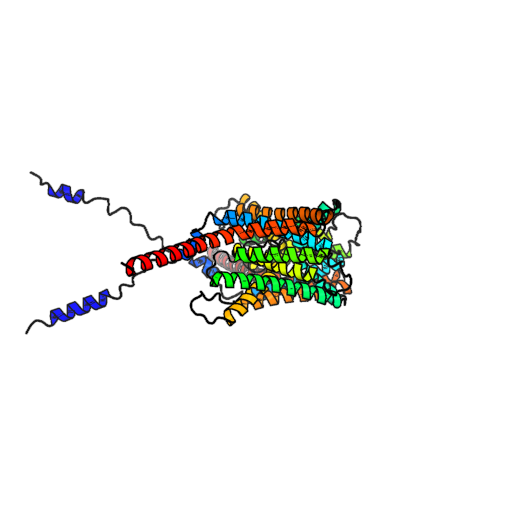-8.164 -18.266 1 83.69 158 PRO B N 1
ATOM 3531 C CA . PRO B 1 158 ? -14.562 -7.043 -17.672 1 83.69 158 PRO B CA 1
ATOM 3532 C C . PRO B 1 158 ? -14.68 -7.16 -16.156 1 83.69 158 PRO B C 1
ATOM 3534 O O . PRO B 1 158 ? -14.711 -6.145 -15.453 1 83.69 158 PRO B O 1
ATOM 3537 N N . THR B 1 159 ? -14.68 -8.375 -15.734 1 84.88 159 THR B N 1
ATOM 3538 C CA . THR B 1 159 ? -14.781 -8.586 -14.289 1 84.88 159 THR B CA 1
ATOM 3539 C C . THR B 1 159 ? -13.516 -8.109 -13.586 1 84.88 159 THR B C 1
ATOM 3541 O O . THR B 1 159 ? -13.586 -7.512 -12.508 1 84.88 159 THR B O 1
ATOM 3544 N N . VAL B 1 160 ? -12.445 -8.32 -14.203 1 86.56 160 VAL B N 1
ATOM 3545 C CA . VAL B 1 160 ? -11.172 -7.891 -13.633 1 86.56 160 VAL B CA 1
ATOM 3546 C C . VAL B 1 160 ? -11.094 -6.363 -13.648 1 86.56 160 VAL B C 1
ATOM 3548 O O . VAL B 1 160 ? -10.688 -5.75 -12.656 1 86.56 160 VAL B O 1
ATOM 3551 N N . MET B 1 161 ? -11.531 -5.777 -14.781 1 89.44 161 MET B N 1
ATOM 3552 C CA . MET B 1 161 ? -11.547 -4.32 -14.898 1 89.44 161 MET B CA 1
ATOM 3553 C C . MET B 1 161 ? -12.445 -3.697 -13.836 1 89.44 161 MET B C 1
ATOM 3555 O O . MET B 1 161 ? -12.062 -2.721 -13.188 1 89.44 161 MET B O 1
ATOM 3559 N N . LEU B 1 162 ? -13.57 -4.297 -13.695 1 91.31 162 LEU B N 1
ATOM 3560 C CA . LEU B 1 162 ? -14.539 -3.789 -12.727 1 91.31 162 LEU B CA 1
ATOM 3561 C C . LEU B 1 162 ? -14.008 -3.914 -11.305 1 91.31 162 LEU B C 1
ATOM 3563 O O . LEU B 1 162 ? -14.148 -2.99 -10.5 1 91.31 162 LEU B O 1
ATOM 3567 N N . LEU B 1 163 ? -13.43 -5.023 -11.016 1 91.44 163 LEU B N 1
ATOM 3568 C CA . LEU B 1 163 ? -12.883 -5.227 -9.672 1 91.44 163 LEU B CA 1
ATOM 3569 C C . LEU B 1 163 ? -11.758 -4.242 -9.391 1 91.44 163 LEU B C 1
ATOM 3571 O O . LEU B 1 163 ? -11.641 -3.715 -8.281 1 91.44 163 LEU B O 1
ATOM 3575 N N . CYS B 1 164 ? -10.867 -4.059 -10.367 1 93.19 164 CYS B N 1
ATOM 3576 C CA . CYS B 1 164 ? -9.812 -3.062 -10.203 1 93.19 164 CYS B CA 1
ATOM 3577 C C . CYS B 1 164 ? -10.406 -1.681 -9.945 1 93.19 164 CYS B C 1
ATOM 3579 O O . CYS B 1 164 ? -9.93 -0.946 -9.086 1 93.19 164 CYS B O 1
ATOM 3581 N N . PHE B 1 165 ? -11.43 -1.312 -10.727 1 95.69 165 PHE B N 1
ATOM 3582 C CA . PHE B 1 165 ? -12.125 -0.045 -10.555 1 95.69 165 PHE B CA 1
ATOM 3583 C C . PHE B 1 165 ? -12.711 0.067 -9.148 1 95.69 165 PHE B C 1
ATOM 3585 O O . PHE B 1 165 ? -12.523 1.08 -8.477 1 95.69 165 PHE B O 1
ATOM 3592 N N . ILE B 1 166 ? -13.359 -0.982 -8.68 1 95.25 166 ILE B N 1
ATOM 3593 C CA . ILE B 1 166 ? -13.977 -1.022 -7.359 1 95.25 166 ILE B CA 1
ATOM 3594 C C . ILE B 1 166 ? -12.906 -0.86 -6.281 1 95.25 166 ILE B C 1
ATOM 3596 O O . ILE B 1 166 ? -13.094 -0.122 -5.312 1 95.25 166 ILE B O 1
ATOM 3600 N N . MET B 1 167 ? -11.789 -1.573 -6.453 1 93.44 167 MET B N 1
ATOM 3601 C CA . MET B 1 167 ? -10.719 -1.506 -5.465 1 93.44 167 MET B CA 1
ATOM 3602 C C . MET B 1 167 ? -10.102 -0.109 -5.418 1 93.44 167 MET B C 1
ATOM 3604 O O . MET B 1 167 ? -9.711 0.365 -4.352 1 93.44 167 MET B O 1
ATOM 3608 N N . GLY B 1 168 ? -10 0.57 -6.578 1 94.25 168 GLY B N 1
ATOM 3609 C CA . GLY B 1 168 ? -9.586 1.963 -6.594 1 94.25 168 GLY B CA 1
ATOM 3610 C C . GLY B 1 168 ? -10.516 2.873 -5.812 1 94.25 168 GLY B C 1
ATOM 3611 O O . GLY B 1 168 ? -10.062 3.723 -5.043 1 94.25 168 GLY B O 1
ATOM 3612 N N . MET B 1 169 ? -11.805 2.641 -6.062 1 95.44 169 MET B N 1
ATOM 3613 C CA . MET B 1 169 ? -12.797 3.393 -5.301 1 95.44 169 MET B CA 1
ATOM 3614 C C . MET B 1 169 ? -12.648 3.123 -3.807 1 95.44 169 MET B C 1
ATOM 3616 O O . MET B 1 169 ? -12.641 4.055 -3.002 1 95.44 169 MET B O 1
ATOM 3620 N N . HIS B 1 170 ? -12.531 1.85 -3.428 1 93.62 170 HIS B N 1
ATOM 3621 C CA . HIS B 1 170 ? -12.469 1.396 -2.043 1 93.62 170 HIS B CA 1
ATOM 3622 C C . HIS B 1 170 ? -11.297 2.029 -1.308 1 93.62 170 HIS B C 1
ATOM 3624 O O . HIS B 1 170 ? -11.461 2.564 -0.208 1 93.62 170 HIS B O 1
ATOM 3630 N N . ASN B 1 171 ? -10.148 2.094 -1.93 1 90.88 171 ASN B N 1
ATOM 3631 C CA . ASN B 1 171 ? -8.953 2.67 -1.319 1 90.88 171 ASN B CA 1
ATOM 3632 C C . ASN B 1 171 ? -9.094 4.176 -1.13 1 90.88 171 ASN B C 1
ATOM 3634 O O . ASN B 1 171 ? -8.617 4.73 -0.139 1 90.88 171 ASN B O 1
ATOM 3638 N N . THR B 1 172 ? -9.672 4.789 -1.998 1 91.88 172 THR B N 1
ATOM 3639 C CA . THR B 1 172 ? -9.852 6.238 -1.952 1 91.88 172 THR B CA 1
ATOM 3640 C C . THR B 1 172 ? -10.766 6.629 -0.792 1 91.88 172 THR B C 1
ATOM 3642 O O . THR B 1 172 ? -10.5 7.609 -0.094 1 91.88 172 THR B O 1
ATOM 3645 N N . ILE B 1 173 ? -11.836 5.898 -0.655 1 88.31 173 ILE B N 1
ATOM 3646 C CA . ILE B 1 173 ? -12.773 6.176 0.425 1 88.31 173 ILE B CA 1
ATOM 3647 C C . ILE B 1 173 ? -12.047 6.141 1.766 1 88.31 173 ILE B C 1
ATOM 3649 O O . ILE B 1 173 ? -12.156 7.074 2.562 1 88.31 173 ILE B O 1
ATOM 3653 N N . VAL B 1 174 ? -11.234 5.086 2.076 1 85.12 174 VAL B N 1
ATOM 3654 C CA . VAL B 1 174 ? -10.539 4.918 3.35 1 85.12 174 VAL B CA 1
ATOM 3655 C C . VAL B 1 174 ? -9.445 5.973 3.486 1 85.12 174 VAL B C 1
ATOM 3657 O O . VAL B 1 174 ? -9.242 6.535 4.566 1 85.12 174 VAL B O 1
ATOM 3660 N N . THR B 1 175 ? -8.742 6.273 2.318 1 84 175 THR B N 1
ATOM 3661 C CA . THR B 1 175 ? -7.695 7.285 2.316 1 84 175 THR B CA 1
ATOM 3662 C C . THR B 1 175 ? -8.266 8.656 2.674 1 84 175 THR B C 1
ATOM 3664 O O . THR B 1 175 ? -7.723 9.352 3.533 1 84 175 THR B O 1
ATOM 3667 N N . LYS B 1 176 ? -9.328 8.992 2.133 1 83.06 176 LYS B N 1
ATOM 3668 C CA . LYS B 1 176 ? -9.93 10.297 2.373 1 83.06 176 LYS B CA 1
ATOM 3669 C C . LYS B 1 176 ? -10.57 10.367 3.756 1 83.06 176 LYS B C 1
ATOM 3671 O O . LYS B 1 176 ? -10.5 11.391 4.434 1 83.06 176 LYS B O 1
ATOM 3676 N N . LEU B 1 177 ? -11.164 9.328 4.16 1 76.94 177 LEU B N 1
ATOM 3677 C CA . LEU B 1 177 ? -11.789 9.273 5.473 1 76.94 177 LEU B CA 1
ATOM 3678 C C . LEU B 1 177 ? -10.758 9.406 6.582 1 76.94 177 LEU B C 1
ATOM 3680 O O . LEU B 1 177 ? -11.031 9.992 7.633 1 76.94 177 LEU B O 1
ATOM 3684 N N . SER B 1 178 ? -9.586 8.844 6.41 1 75.31 178 SER B N 1
ATOM 3685 C CA . SER B 1 178 ? -8.555 8.836 7.441 1 75.31 178 SER B CA 1
ATOM 3686 C C . SER B 1 178 ? -7.609 10.023 7.289 1 75.31 178 SER B C 1
ATOM 3688 O O . SER B 1 178 ? -6.664 10.18 8.062 1 75.31 178 SER B O 1
ATOM 3690 N N . GLY B 1 179 ? -7.891 10.969 6.332 1 71.5 179 GLY B N 1
ATOM 3691 C CA . GLY B 1 179 ? -6.988 12.078 6.082 1 71.5 179 GLY B CA 1
ATOM 3692 C C . GLY B 1 179 ? -5.625 11.641 5.586 1 71.5 179 GLY B C 1
ATOM 3693 O O . GLY B 1 179 ? -4.617 12.297 5.875 1 71.5 179 GLY B O 1
ATOM 3694 N N . GLY B 1 180 ? -5.613 10.438 4.965 1 68.25 180 GLY B N 1
ATOM 3695 C CA . GLY B 1 180 ? -4.367 9.961 4.379 1 68.25 180 GLY B CA 1
ATOM 3696 C C . GLY B 1 180 ? -3.611 9.008 5.285 1 68.25 180 GLY B C 1
ATOM 3697 O O . GLY B 1 180 ? -2.607 8.422 4.879 1 68.25 180 GLY B O 1
ATOM 3698 N N . LEU B 1 181 ? -4.137 8.742 6.535 1 61.16 181 LEU B N 1
ATOM 3699 C CA . LEU B 1 181 ? -3.424 7.949 7.527 1 61.16 181 LEU B CA 1
ATOM 3700 C C . LEU B 1 181 ? -3.572 6.457 7.234 1 61.16 181 LEU B C 1
ATOM 3702 O O . LEU B 1 181 ? -2.617 5.691 7.387 1 61.16 181 LEU B O 1
ATOM 3706 N N . LEU B 1 182 ? -4.848 6.051 6.883 1 68.94 182 LEU B N 1
ATOM 3707 C CA . LEU B 1 182 ? -5.125 4.629 6.711 1 68.94 182 LEU B CA 1
ATOM 3708 C C . LEU B 1 182 ? -5.441 4.309 5.254 1 68.94 182 LEU B C 1
ATOM 3710 O O . LEU B 1 182 ? -6.055 5.121 4.555 1 68.94 182 LEU B O 1
ATOM 3714 N N . ARG B 1 183 ? -4.746 3.32 4.77 1 69.69 183 ARG B N 1
ATOM 3715 C CA . ARG B 1 183 ? -5.105 2.736 3.482 1 69.69 183 ARG B CA 1
ATOM 3716 C C . ARG B 1 183 ? -5.438 1.255 3.625 1 69.69 183 ARG B C 1
ATOM 3718 O O . ARG B 1 183 ? -4.688 0.504 4.254 1 69.69 183 ARG B O 1
ATOM 3725 N N . SER B 1 184 ? -6.715 0.844 3.221 1 72 184 SER B N 1
ATOM 3726 C CA . SER B 1 184 ? -7.309 -0.456 3.512 1 72 184 SER B CA 1
ATOM 3727 C C . SER B 1 184 ? -6.613 -1.569 2.734 1 72 184 SER B C 1
ATOM 3729 O O . SER B 1 184 ? -6.66 -2.734 3.137 1 72 184 SER B O 1
ATOM 3731 N N . THR B 1 185 ? -6.008 -1.234 1.535 1 75.12 185 THR B N 1
ATOM 3732 C CA . THR B 1 185 ? -5.465 -2.301 0.704 1 75.12 185 THR B CA 1
ATOM 3733 C C . THR B 1 185 ? -3.947 -2.172 0.583 1 75.12 185 THR B C 1
ATOM 3735 O O . THR B 1 185 ? -3.309 -2.941 -0.136 1 75.12 185 THR B O 1
ATOM 3738 N N . HIS B 1 186 ? -3.455 -1.169 1.224 1 79.94 186 HIS B N 1
ATOM 3739 C CA . HIS B 1 186 ? -2.021 -0.917 1.128 1 79.94 186 HIS B CA 1
ATOM 3740 C C . HIS B 1 186 ? -1.271 -1.559 2.289 1 79.94 186 HIS B C 1
ATOM 3742 O O . HIS B 1 186 ? -0.825 -0.864 3.205 1 79.94 186 HIS B O 1
ATOM 3748 N N . MET B 1 187 ? -0.998 -2.891 2.244 1 85.94 187 MET B N 1
ATOM 3749 C CA . MET B 1 187 ? -0.43 -3.635 3.365 1 85.94 187 MET B CA 1
ATOM 3750 C C . MET B 1 187 ? 1.081 -3.441 3.438 1 85.94 187 MET B C 1
ATOM 3752 O O . MET B 1 187 ? 1.679 -3.578 4.504 1 85.94 187 MET B O 1
ATOM 3756 N N . THR B 1 188 ? 1.586 -3.059 2.246 1 88.12 188 THR B N 1
ATOM 3757 C CA . THR B 1 188 ? 3.018 -2.783 2.273 1 88.12 188 THR B CA 1
ATOM 3758 C C . THR B 1 188 ? 3.322 -1.6 3.188 1 88.12 188 THR B C 1
ATOM 3760 O O . THR B 1 188 ? 4.234 -1.667 4.016 1 88.12 188 THR B O 1
ATOM 3763 N N . GLY B 1 189 ? 2.545 -0.559 3.061 1 87.12 189 GLY B N 1
ATOM 3764 C CA . GLY B 1 189 ? 2.703 0.582 3.947 1 87.12 189 GLY B CA 1
ATOM 3765 C C . GLY B 1 189 ? 2.441 0.247 5.402 1 87.12 189 GLY B C 1
ATOM 3766 O O . GLY B 1 189 ? 3.18 0.685 6.289 1 87.12 189 GLY B O 1
ATOM 3767 N N . ILE B 1 190 ? 1.479 -0.565 5.715 1 88.06 190 ILE B N 1
ATOM 3768 C CA . ILE B 1 190 ? 1.105 -0.963 7.066 1 88.06 190 ILE B CA 1
ATOM 3769 C C . ILE B 1 190 ? 2.227 -1.793 7.691 1 88.06 190 ILE B C 1
ATOM 3771 O O . ILE B 1 190 ? 2.58 -1.596 8.852 1 88.06 190 ILE B O 1
ATOM 3775 N N . ALA B 1 191 ? 2.725 -2.729 6.914 1 92.19 191 ALA B N 1
ATOM 3776 C CA . ALA B 1 191 ? 3.82 -3.561 7.406 1 92.19 191 ALA B CA 1
ATOM 3777 C C . ALA B 1 191 ? 5.047 -2.715 7.734 1 92.19 191 ALA B C 1
ATOM 3779 O O . ALA B 1 191 ? 5.73 -2.961 8.734 1 92.19 191 ALA B O 1
ATOM 3780 N N . THR B 1 192 ? 5.34 -1.75 6.801 1 91.81 192 THR B N 1
ATOM 3781 C CA . THR B 1 192 ? 6.449 -0.841 7.07 1 91.81 192 THR B CA 1
ATOM 3782 C C . THR B 1 192 ? 6.211 -0.07 8.367 1 91.81 192 THR B C 1
ATOM 3784 O O . THR B 1 192 ? 7.098 0.003 9.219 1 91.81 192 THR B O 1
ATOM 3787 N N . ASP B 1 193 ? 5.023 0.433 8.602 1 90.06 193 ASP B N 1
ATOM 3788 C CA . ASP B 1 193 ? 4.703 1.221 9.789 1 90.06 193 ASP B CA 1
ATOM 3789 C C . ASP B 1 193 ? 4.734 0.358 11.047 1 90.06 193 ASP B C 1
ATOM 3791 O O . ASP B 1 193 ? 5.102 0.835 12.125 1 90.06 193 ASP B O 1
ATOM 3795 N N . LEU B 1 194 ? 4.324 -0.848 10.898 1 92.5 194 LEU B N 1
ATOM 3796 C CA . LEU B 1 194 ? 4.441 -1.783 12.016 1 92.5 194 LEU B CA 1
ATOM 3797 C C . LEU B 1 194 ? 5.895 -1.932 12.445 1 92.5 194 LEU B C 1
ATOM 3799 O O . LEU B 1 194 ? 6.195 -1.901 13.641 1 92.5 194 LEU B O 1
ATOM 3803 N N . GLY B 1 195 ? 6.734 -2.16 11.492 1 94.38 195 GLY B N 1
ATOM 3804 C CA . GLY B 1 195 ? 8.156 -2.242 11.797 1 94.38 195 GLY B CA 1
ATOM 3805 C C . GLY B 1 195 ? 8.695 -0.986 12.453 1 94.38 195 GLY B C 1
ATOM 3806 O O . GLY B 1 195 ? 9.469 -1.062 13.406 1 94.38 195 GLY B O 1
ATOM 3807 N N . ILE B 1 196 ? 8.312 0.149 11.914 1 91.69 196 ILE B N 1
ATOM 3808 C CA . ILE B 1 196 ? 8.758 1.429 12.453 1 91.69 196 ILE B CA 1
ATOM 3809 C C . ILE B 1 196 ? 8.305 1.559 13.906 1 91.69 196 ILE B C 1
ATOM 3811 O O . ILE B 1 196 ? 9.109 1.894 14.789 1 91.69 196 ILE B O 1
ATOM 3815 N N . GLU B 1 197 ? 7.059 1.278 14.219 1 90.75 197 GLU B N 1
ATOM 3816 C CA . GLU B 1 197 ? 6.531 1.414 15.57 1 90.75 197 GLU B CA 1
ATOM 3817 C C . GLU B 1 197 ? 7.16 0.391 16.516 1 90.75 197 GLU B C 1
ATOM 3819 O O . GLU B 1 197 ? 7.371 0.673 17.703 1 90.75 197 GLU B O 1
ATOM 3824 N N . LEU B 1 198 ? 7.371 -0.812 16.031 1 91.69 198 LEU B N 1
ATOM 3825 C CA . LEU B 1 198 ? 8.047 -1.829 16.828 1 91.69 198 LEU B CA 1
ATOM 3826 C C . LEU B 1 198 ? 9.438 -1.363 17.234 1 91.69 198 LEU B C 1
ATOM 3828 O O . LEU B 1 198 ? 9.859 -1.572 18.375 1 91.69 198 LEU B O 1
ATOM 3832 N N . ALA B 1 199 ? 10.195 -0.795 16.266 1 92.31 199 ALA B N 1
ATOM 3833 C CA . ALA B 1 199 ? 11.531 -0.285 16.562 1 92.31 199 ALA B CA 1
ATOM 3834 C C . ALA B 1 199 ? 11.477 0.821 17.625 1 92.31 199 ALA B C 1
ATOM 3836 O O . ALA B 1 199 ? 12.273 0.835 18.562 1 92.31 199 ALA B O 1
ATOM 3837 N N . LYS B 1 200 ? 10.508 1.735 17.469 1 88.25 200 LYS B N 1
ATOM 3838 C CA . LYS B 1 200 ? 10.359 2.834 18.422 1 88.25 200 LYS B CA 1
ATOM 3839 C C . LYS B 1 200 ? 10.047 2.314 19.828 1 88.25 200 LYS B C 1
ATOM 3841 O O . LYS B 1 200 ? 10.555 2.844 20.812 1 88.25 200 LYS B O 1
ATOM 3846 N N . MET B 1 201 ? 9.188 1.356 19.906 1 85.94 201 MET B N 1
ATOM 3847 C CA . MET B 1 201 ? 8.828 0.767 21.203 1 85.94 201 MET B CA 1
ATOM 3848 C C . MET B 1 201 ? 10.039 0.098 21.844 1 85.94 201 MET B C 1
ATOM 3850 O O . MET B 1 201 ? 10.188 0.123 23.062 1 85.94 201 MET B O 1
ATOM 3854 N N . SER B 1 202 ? 10.773 -0.578 21.016 1 83.19 202 SER B N 1
ATOM 3855 C CA . SER B 1 202 ? 11.945 -1.281 21.531 1 83.19 202 SER B CA 1
ATOM 3856 C C . SER B 1 202 ? 13.062 -0.308 21.875 1 83.19 202 SER B C 1
ATOM 3858 O O . SER B 1 202 ? 13.875 -0.579 22.766 1 83.19 202 SER B O 1
ATOM 3860 N N . TYR B 1 203 ? 13.25 0.678 21.047 1 74.25 203 TYR B N 1
ATOM 3861 C CA . TYR B 1 203 ? 14.328 1.635 21.266 1 74.25 203 TYR B CA 1
ATOM 3862 C C . TYR B 1 203 ? 14.07 2.477 22.516 1 74.25 203 TYR B C 1
ATOM 3864 O O . TYR B 1 203 ? 14.984 2.742 23.297 1 74.25 203 TYR B O 1
ATOM 3872 N N . TYR B 1 204 ? 12.898 2.926 22.688 1 60.56 204 TYR B N 1
ATOM 3873 C CA . TYR B 1 204 ? 12.594 3.779 23.828 1 60.56 204 TYR B CA 1
ATOM 3874 C C . TYR B 1 204 ? 12.539 2.967 25.125 1 60.56 204 TYR B C 1
ATOM 3876 O O . TYR B 1 204 ? 12.859 3.477 26.203 1 60.56 204 TYR B O 1
ATOM 3884 N N . ASN B 1 205 ? 11.852 1.782 24.953 1 56.62 205 ASN B N 1
ATOM 3885 C CA . ASN B 1 205 ? 11.859 1.037 26.203 1 56.62 205 ASN B CA 1
ATOM 3886 C C . ASN B 1 205 ? 13.281 0.843 26.734 1 56.62 205 ASN B C 1
ATOM 3888 O O . ASN B 1 205 ? 13.484 0.657 27.922 1 56.62 205 ASN B O 1
ATOM 3892 N N . ARG B 1 206 ? 14.172 0.846 25.812 1 52.12 206 ARG B N 1
ATOM 3893 C CA . ARG B 1 206 ? 15.508 0.583 26.328 1 52.12 206 ARG B CA 1
ATOM 3894 C C . ARG B 1 206 ? 16.109 1.835 26.969 1 52.12 206 ARG B C 1
ATOM 3896 O O . ARG B 1 206 ? 16.766 1.755 28.016 1 52.12 206 ARG B O 1
ATOM 3903 N N . GLN B 1 207 ? 16.391 2.982 26.188 1 50.16 207 GLN B N 1
ATOM 3904 C CA . GLN B 1 207 ? 17.25 4.023 26.75 1 50.16 207 GLN B CA 1
ATOM 3905 C C . GLN B 1 207 ? 16.422 5.156 27.344 1 50.16 207 GLN B C 1
ATOM 3907 O O . GLN B 1 207 ? 15.742 5.887 26.609 1 50.16 207 GLN B O 1
ATOM 3912 N N . ALA B 1 208 ? 15.992 4.992 28.578 1 43.56 208 ALA B N 1
ATOM 3913 C CA . ALA B 1 208 ? 15.516 6.016 29.5 1 43.56 208 ALA B CA 1
ATOM 3914 C C . ALA B 1 208 ? 16.312 7.309 29.344 1 43.56 208 ALA B C 1
ATOM 3916 O O . ALA B 1 208 ? 16.406 8.109 30.281 1 43.56 208 ALA B O 1
ATOM 3917 N N . ASN B 1 209 ? 17.172 7.496 28.312 1 46.62 209 ASN B N 1
ATOM 3918 C CA . ASN B 1 209 ? 17.906 8.758 28.422 1 46.62 209 ASN B CA 1
ATOM 3919 C C . ASN B 1 209 ? 17.031 9.945 28.031 1 46.62 209 ASN B C 1
ATOM 3921 O O . ASN B 1 209 ? 16.422 9.945 26.969 1 46.62 209 ASN B O 1
ATOM 3925 N N . PRO B 1 210 ? 16.734 10.984 28.891 1 43.47 210 PRO B N 1
ATOM 3926 C CA . PRO B 1 210 ? 15.891 12.18 28.906 1 43.47 210 PRO B CA 1
ATOM 3927 C C . PRO B 1 210 ? 16.078 13.047 27.656 1 43.47 210 PRO B C 1
ATOM 3929 O O . PRO B 1 210 ? 15.297 13.969 27.422 1 43.47 210 PRO B O 1
ATOM 3932 N N . ARG B 1 211 ? 17.281 13.188 27.094 1 44.34 211 ARG B N 1
ATOM 3933 C CA . ARG B 1 211 ? 17.578 14.328 26.219 1 44.34 211 ARG B CA 1
ATOM 3934 C C . ARG B 1 211 ? 17 14.133 24.828 1 44.34 211 ARG B C 1
ATOM 3936 O O . ARG B 1 211 ? 17.062 15.023 23.984 1 44.34 211 ARG B O 1
ATOM 3943 N N . VAL B 1 212 ? 16.969 12.961 24.391 1 47 212 VAL B N 1
ATOM 3944 C CA . VAL B 1 212 ? 16.562 12.844 22.984 1 47 212 VAL B CA 1
ATOM 3945 C C . VAL B 1 212 ? 15.047 12.898 22.875 1 47 212 VAL B C 1
ATOM 3947 O O . VAL B 1 212 ? 14.336 12.312 23.688 1 47 212 VAL B O 1
ATOM 3950 N N . ALA B 1 213 ? 14.453 13.93 22.406 1 46.34 213 ALA B N 1
ATOM 3951 C CA . ALA B 1 213 ? 13.055 14.203 22.094 1 46.34 213 ALA B CA 1
ATOM 3952 C C . ALA B 1 213 ? 12.258 12.906 21.938 1 46.34 213 ALA B C 1
ATOM 3954 O O . ALA B 1 213 ? 12.727 11.961 21.312 1 46.34 213 ALA B O 1
ATOM 3955 N N . ALA B 1 214 ? 11.422 12.531 22.922 1 47.28 214 ALA B N 1
ATOM 3956 C CA . ALA B 1 214 ? 10.523 11.406 23.156 1 47.28 214 ALA B CA 1
ATOM 3957 C C . ALA B 1 214 ? 9.906 10.922 21.844 1 47.28 214 ALA B C 1
ATOM 3959 O O . ALA B 1 214 ? 8.992 11.562 21.312 1 47.28 214 ALA B O 1
ATOM 3960 N N . VAL B 1 215 ? 10.797 10.461 20.953 1 54.31 215 VAL B N 1
ATOM 3961 C CA . VAL B 1 215 ? 10.117 9.727 19.891 1 54.31 215 VAL B CA 1
ATOM 3962 C C . VAL B 1 215 ? 9.031 8.836 20.5 1 54.31 215 VAL B C 1
ATOM 3964 O O . VAL B 1 215 ? 9.336 7.906 21.25 1 54.31 215 VAL B O 1
ATOM 3967 N N . ARG B 1 216 ? 7.906 9.352 21.016 1 53.72 216 ARG B N 1
ATOM 3968 C CA . ARG B 1 216 ? 6.836 8.633 21.688 1 53.72 216 ARG B CA 1
ATOM 3969 C C . ARG B 1 216 ? 6.305 7.496 20.828 1 53.72 216 ARG B C 1
ATOM 3971 O O . ARG B 1 216 ? 5.941 7.707 19.672 1 53.72 216 ARG B O 1
ATOM 3978 N N . SER B 1 217 ? 6.93 6.293 21.234 1 60.84 217 SER B N 1
ATOM 3979 C CA . SER B 1 217 ? 6.242 5.125 20.703 1 60.84 217 SER B CA 1
ATOM 3980 C C . SER B 1 217 ? 4.73 5.258 20.859 1 60.84 217 SER B C 1
ATOM 3982 O O . SER B 1 217 ? 4.242 5.723 21.891 1 60.84 217 SER B O 1
ATOM 3984 N N . ASN B 1 218 ? 4.039 5.367 19.703 1 73.62 218 ASN B N 1
ATOM 3985 C CA . ASN B 1 218 ? 2.58 5.41 19.75 1 73.62 218 ASN B CA 1
ATOM 3986 C C . ASN B 1 218 ? 1.977 4.012 19.688 1 73.62 218 ASN B C 1
ATOM 3988 O O . ASN B 1 218 ? 1.748 3.479 18.594 1 73.62 218 ASN B O 1
ATOM 3992 N N . ARG B 1 219 ? 1.925 3.223 20.859 1 82.69 219 ARG B N 1
ATOM 3993 C CA . ARG B 1 219 ? 1.289 1.913 20.969 1 82.69 219 ARG B CA 1
ATOM 3994 C C . ARG B 1 219 ? -0.083 1.914 20.297 1 82.69 219 ARG B C 1
ATOM 3996 O O . ARG B 1 219 ? -0.522 0.891 19.766 1 82.69 219 ARG B O 1
ATOM 4003 N N . LYS B 1 220 ? -0.597 2.996 20.375 1 83.81 220 LYS B N 1
ATOM 4004 C CA . LYS B 1 220 ? -1.912 3.113 19.75 1 83.81 220 LYS B CA 1
ATOM 4005 C C . LYS B 1 220 ? -1.817 2.975 18.234 1 83.81 220 LYS B C 1
ATOM 4007 O O . LYS B 1 220 ? -2.635 2.289 17.625 1 83.81 220 LYS B O 1
ATOM 4012 N N . LYS B 1 221 ? -0.81 3.607 17.656 1 84.12 221 LYS B N 1
ATOM 4013 C CA . LYS B 1 221 ? -0.612 3.494 16.203 1 84.12 221 LYS B CA 1
ATOM 4014 C C . LYS B 1 221 ? -0.271 2.059 15.812 1 84.12 221 LYS B C 1
ATOM 4016 O O . LYS B 1 221 ? -0.776 1.55 14.812 1 84.12 221 LYS B O 1
ATOM 4021 N N . PHE B 1 222 ? 0.619 1.393 16.688 1 89.06 222 PHE B N 1
ATOM 4022 C CA . PHE B 1 222 ? 0.981 0.003 16.438 1 89.06 222 PHE B CA 1
ATOM 4023 C C . PHE B 1 222 ? -0.258 -0.885 16.422 1 89.06 222 PHE B C 1
ATOM 4025 O O . PHE B 1 222 ? -0.423 -1.709 15.516 1 89.06 222 PHE B O 1
ATOM 4032 N N . ARG B 1 223 ? -1.147 -0.747 17.438 1 88.62 223 ARG B N 1
ATOM 4033 C CA . ARG B 1 223 ? -2.355 -1.557 17.547 1 88.62 223 ARG B CA 1
ATOM 4034 C C . ARG B 1 223 ? -3.279 -1.333 16.359 1 88.62 223 ARG B C 1
ATOM 4036 O O . ARG B 1 223 ? -3.887 -2.277 15.852 1 88.62 223 ARG B O 1
ATOM 4043 N N . VAL B 1 224 ? -3.309 -0.068 15.867 1 86.81 224 VAL B N 1
ATOM 4044 C CA . VAL B 1 224 ? -4.164 0.251 14.734 1 86.81 224 VAL B CA 1
ATOM 4045 C C . VAL B 1 224 ? -3.635 -0.443 13.477 1 86.81 224 VAL B C 1
ATOM 4047 O O . VAL B 1 224 ? -4.395 -1.091 12.75 1 86.81 224 VAL B O 1
ATOM 4050 N N . TYR B 1 225 ? -2.371 -0.371 13.227 1 89.88 225 TYR B N 1
ATOM 4051 C CA . TYR B 1 225 ? -1.767 -0.996 12.055 1 89.88 225 TYR B CA 1
ATOM 4052 C C . TYR B 1 225 ? -1.898 -2.514 12.117 1 89.88 225 TYR B C 1
ATOM 4054 O O . TYR B 1 225 ? -2.225 -3.156 11.117 1 89.88 225 TYR B O 1
ATOM 4062 N N . ALA B 1 226 ? -1.632 -3.059 13.312 1 92.75 226 ALA B N 1
ATOM 4063 C CA . ALA B 1 226 ? -1.738 -4.504 13.492 1 92.75 226 ALA B CA 1
ATOM 4064 C C . ALA B 1 226 ? -3.166 -4.984 13.242 1 92.75 226 ALA B C 1
ATOM 4066 O O . ALA B 1 226 ? -3.381 -6.023 12.617 1 92.75 226 ALA B O 1
ATOM 4067 N N . LEU B 1 227 ? -4.062 -4.23 13.734 1 91.56 227 LEU B N 1
ATOM 4068 C CA . LEU B 1 227 ? -5.461 -4.621 13.586 1 91.56 227 LEU B CA 1
ATOM 4069 C C . LEU B 1 227 ? -5.906 -4.527 12.133 1 91.56 227 LEU B C 1
ATOM 4071 O O . LEU B 1 227 ? -6.68 -5.359 11.656 1 91.56 227 LEU B O 1
ATOM 4075 N N . ILE B 1 228 ? -5.477 -3.506 11.391 1 91.06 228 ILE B N 1
ATOM 4076 C CA . ILE B 1 228 ? -5.797 -3.361 9.977 1 91.06 228 ILE B CA 1
ATOM 4077 C C . ILE B 1 228 ? -5.211 -4.535 9.188 1 91.06 228 ILE B C 1
ATOM 4079 O O . ILE B 1 228 ? -5.891 -5.129 8.352 1 91.06 228 ILE B O 1
ATOM 4083 N N . LEU B 1 229 ? -3.898 -4.895 9.516 1 93.31 229 LEU B N 1
ATOM 4084 C CA . LEU B 1 229 ? -3.246 -6.027 8.867 1 93.31 229 LEU B CA 1
ATOM 4085 C C . LEU B 1 229 ? -4 -7.32 9.148 1 93.31 229 LEU B C 1
ATOM 4087 O O . LEU B 1 229 ? -4.254 -8.109 8.227 1 93.31 229 LEU B O 1
ATOM 4091 N N . LEU B 1 230 ? -4.402 -7.555 10.359 1 95.06 230 LEU B N 1
ATOM 4092 C CA . LEU B 1 230 ? -5.129 -8.75 10.766 1 95.06 230 LEU B CA 1
ATOM 4093 C C . LEU B 1 230 ? -6.508 -8.797 10.117 1 95.06 230 LEU B C 1
ATOM 4095 O O . LEU B 1 230 ? -6.957 -9.859 9.68 1 95.06 230 LEU B O 1
ATOM 4099 N N . ALA B 1 231 ? -7.18 -7.625 10.094 1 94.88 231 ALA B N 1
ATOM 4100 C CA . ALA B 1 231 ? -8.492 -7.555 9.469 1 94.88 231 ALA B CA 1
ATOM 4101 C C . ALA B 1 231 ? -8.406 -7.887 7.977 1 94.88 231 ALA B C 1
ATOM 4103 O O . ALA B 1 231 ? -9.25 -8.609 7.445 1 94.88 231 ALA B O 1
ATOM 4104 N N . PHE B 1 232 ? -7.441 -7.352 7.312 1 94.5 232 PHE B N 1
ATOM 4105 C CA . PHE B 1 232 ? -7.223 -7.652 5.902 1 94.5 232 PHE B CA 1
ATOM 4106 C C . PHE B 1 232 ? -6.977 -9.141 5.695 1 94.5 232 PHE B C 1
ATOM 4108 O O . PHE B 1 232 ? -7.547 -9.75 4.785 1 94.5 232 PHE B O 1
ATOM 4115 N N . PHE B 1 233 ? -6.133 -9.727 6.543 1 95.62 233 PHE B N 1
ATOM 4116 C CA . PHE B 1 233 ? -5.828 -11.148 6.484 1 95.62 233 PHE B CA 1
ATOM 4117 C C . PHE B 1 233 ? -7.082 -11.984 6.719 1 95.62 233 PHE B C 1
ATOM 4119 O O . PHE B 1 233 ? -7.391 -12.891 5.938 1 95.62 233 PHE B O 1
ATOM 4126 N N . LEU B 1 234 ? -7.758 -11.742 7.832 1 96.06 234 LEU B N 1
ATOM 4127 C CA . LEU B 1 234 ? -8.977 -12.469 8.172 1 96.06 234 LEU B CA 1
ATOM 4128 C C . LEU B 1 234 ? -10.023 -12.312 7.074 1 96.06 234 LEU B C 1
ATOM 4130 O O . LEU B 1 234 ? -10.734 -13.266 6.746 1 96.06 234 LEU B O 1
ATOM 4134 N N . GLY B 1 235 ? -10.172 -11.062 6.551 1 95.38 235 GLY B N 1
ATOM 4135 C CA . GLY B 1 235 ? -11.047 -10.867 5.406 1 95.38 235 GLY B CA 1
ATOM 4136 C C . GLY B 1 235 ? -10.672 -11.727 4.211 1 95.38 235 GLY B C 1
ATOM 4137 O O . GLY B 1 235 ? -11.547 -12.289 3.553 1 95.38 235 GLY B O 1
ATOM 4138 N N . GLY B 1 236 ? -9.383 -11.727 3.891 1 94 236 GLY B N 1
ATOM 4139 C CA . GLY B 1 236 ? -8.914 -12.594 2.818 1 94 236 GLY B CA 1
ATOM 4140 C C . GLY B 1 236 ? -9.273 -14.055 3.033 1 94 236 GLY B C 1
ATOM 4141 O O . GLY B 1 236 ? -9.695 -14.734 2.098 1 94 236 GLY B O 1
ATOM 4142 N N . VAL B 1 237 ? -9.094 -14.57 4.27 1 94.19 237 VAL B N 1
ATOM 4143 C CA . VAL B 1 237 ? -9.422 -15.953 4.59 1 94.19 237 VAL B CA 1
ATOM 4144 C C . VAL B 1 237 ? -10.922 -16.188 4.398 1 94.19 237 VAL B C 1
ATOM 4146 O O . VAL B 1 237 ? -11.328 -17.141 3.732 1 94.19 237 VAL B O 1
ATOM 4149 N N . VAL B 1 238 ? -11.727 -15.273 4.938 1 94.81 238 VAL B N 1
ATOM 4150 C CA . VAL B 1 238 ? -13.18 -15.375 4.82 1 94.81 238 VAL B CA 1
ATOM 4151 C C . VAL B 1 238 ? -13.586 -15.273 3.352 1 94.81 238 VAL B C 1
ATOM 4153 O O . VAL B 1 238 ? -14.469 -16 2.893 1 94.81 238 VAL B O 1
ATOM 4156 N N . GLY B 1 239 ? -12.945 -14.328 2.672 1 92.75 239 GLY B N 1
ATOM 4157 C CA . GLY B 1 239 ? -13.227 -14.195 1.251 1 92.75 239 GLY B CA 1
ATOM 4158 C C . GLY B 1 239 ? -12.859 -15.43 0.449 1 92.75 239 GLY B C 1
ATOM 4159 O O . GLY B 1 239 ? -13.641 -15.883 -0.386 1 92.75 239 GLY B O 1
ATOM 4160 N N . ALA B 1 240 ? -11.633 -15.992 0.624 1 90.38 240 ALA B N 1
ATOM 4161 C CA . ALA B 1 240 ? -11.203 -17.203 -0.08 1 90.38 240 ALA B CA 1
ATOM 4162 C C . ALA B 1 240 ? -12.156 -18.359 0.186 1 90.38 240 ALA B C 1
ATOM 4164 O O . ALA B 1 240 ? -12.57 -19.047 -0.745 1 90.38 240 ALA B O 1
ATOM 4165 N N . LEU B 1 241 ? -12.586 -18.516 1.468 1 92.06 241 LEU B N 1
ATOM 4166 C CA . LEU B 1 241 ? -13.508 -19.578 1.824 1 92.06 241 LEU B CA 1
ATOM 4167 C C . LEU B 1 241 ? -14.898 -19.312 1.263 1 92.06 241 LEU B C 1
ATOM 4169 O O . LEU B 1 241 ? -15.578 -20.219 0.791 1 92.06 241 LEU B O 1
ATOM 4173 N N . GLY B 1 242 ? -15.266 -18.094 1.342 1 91.88 242 GLY B N 1
ATOM 4174 C CA . GLY B 1 242 ? -16.562 -17.734 0.821 1 91.88 242 GLY B CA 1
ATOM 4175 C C . GLY B 1 242 ? -16.703 -17.969 -0.672 1 91.88 242 GLY B C 1
ATOM 4176 O O . GLY B 1 242 ? -17.688 -18.562 -1.128 1 91.88 242 GLY B O 1
ATOM 4177 N N . PHE B 1 243 ? -15.805 -17.5 -1.399 1 87.06 243 PHE B N 1
ATOM 4178 C CA . PHE B 1 243 ? -15.859 -17.672 -2.846 1 87.06 243 PHE B CA 1
ATOM 4179 C C . PHE B 1 243 ? -15.641 -19.125 -3.236 1 87.06 243 PHE B C 1
ATOM 4181 O O . PHE B 1 243 ? -16.156 -19.578 -4.258 1 87.06 243 PHE B O 1
ATOM 4188 N N . LYS B 1 244 ? -14.805 -19.859 -2.49 1 85.69 244 LYS B N 1
ATOM 4189 C CA . LYS B 1 244 ? -14.609 -21.281 -2.742 1 85.69 244 LYS B CA 1
ATOM 4190 C C . LYS B 1 244 ? -15.922 -22.047 -2.592 1 85.69 244 LYS B C 1
ATOM 4192 O O . LYS B 1 244 ? -16.234 -22.922 -3.398 1 85.69 244 LYS B O 1
ATOM 4197 N N . HIS B 1 245 ? -16.781 -21.703 -1.645 1 89.75 245 HIS B N 1
ATOM 4198 C CA . HIS B 1 245 ? -17.969 -22.469 -1.332 1 89.75 245 HIS B CA 1
ATOM 4199 C C . HIS B 1 245 ? -19.203 -21.859 -1.979 1 89.75 245 HIS B C 1
ATOM 4201 O O . HIS B 1 245 ? -20.125 -22.578 -2.365 1 89.75 245 HIS B O 1
ATOM 4207 N N . LEU B 1 246 ? -19.219 -20.547 -2.131 1 88.25 246 LEU B N 1
ATOM 4208 C CA . LEU B 1 246 ? -20.422 -19.891 -2.621 1 88.25 246 LEU B CA 1
ATOM 4209 C C . LEU B 1 246 ? -20.203 -19.297 -4.004 1 88.25 246 LEU B C 1
ATOM 4211 O O . LEU B 1 246 ? -21.141 -18.797 -4.633 1 88.25 246 LEU B O 1
ATOM 4215 N N . GLY B 1 247 ? -18.984 -19.359 -4.441 1 84.19 247 GLY B N 1
ATOM 4216 C CA . GLY B 1 247 ? -18.688 -18.734 -5.723 1 84.19 247 GLY B CA 1
ATOM 4217 C C . GLY B 1 247 ? -18.953 -17.25 -5.738 1 84.19 247 GLY B C 1
ATOM 4218 O O . GLY B 1 247 ? -18.625 -16.547 -4.781 1 84.19 247 GLY B O 1
ATOM 4219 N N . PHE B 1 248 ? -19.484 -16.766 -6.82 1 84.56 248 PHE B N 1
ATOM 4220 C CA . PHE B 1 248 ? -19.75 -15.352 -7 1 84.56 248 PHE B CA 1
ATOM 4221 C C . PHE B 1 248 ? -20.875 -14.875 -6.09 1 84.56 248 PHE B C 1
ATOM 4223 O O . PHE B 1 248 ? -21.031 -13.672 -5.871 1 84.56 248 PHE B O 1
ATOM 4230 N N . GLY B 1 249 ? -21.672 -15.852 -5.578 1 87.56 249 GLY B N 1
ATOM 4231 C CA . GLY B 1 249 ? -22.719 -15.5 -4.633 1 87.56 249 GLY B CA 1
ATOM 4232 C C . GLY B 1 249 ? -22.203 -14.82 -3.383 1 87.56 249 GLY B C 1
ATOM 4233 O O . GLY B 1 249 ? -22.938 -14.086 -2.717 1 87.56 249 GLY B O 1
ATOM 4234 N N . PHE B 1 250 ? -20.938 -14.992 -3.035 1 91.94 250 PHE B N 1
ATOM 4235 C CA . PHE B 1 250 ? -20.344 -14.414 -1.835 1 91.94 250 PHE B CA 1
ATOM 4236 C C . PHE B 1 250 ? -20.219 -12.906 -1.973 1 91.94 250 PHE B C 1
ATOM 4238 O O . PHE B 1 250 ? -20 -12.203 -0.98 1 91.94 250 PHE B O 1
ATOM 4245 N N . THR B 1 251 ? -20.359 -12.375 -3.174 1 91.12 251 THR B N 1
ATOM 4246 C CA . THR B 1 251 ? -20.359 -10.93 -3.369 1 91.12 251 THR B CA 1
ATOM 4247 C C . THR B 1 251 ? -21.562 -10.281 -2.67 1 91.12 251 THR B C 1
ATOM 4249 O O . THR B 1 251 ? -21.5 -9.117 -2.271 1 91.12 251 THR B O 1
ATOM 4252 N N . LEU B 1 252 ? -22.625 -11.039 -2.512 1 92 252 LEU B N 1
ATOM 4253 C CA . LEU B 1 252 ? -23.859 -10.5 -1.941 1 92 252 LEU B CA 1
ATOM 4254 C C . LEU B 1 252 ? -23.641 -10.055 -0.498 1 92 252 LEU B C 1
ATOM 4256 O O . LEU B 1 252 ? -23.891 -8.898 -0.156 1 92 252 LEU B O 1
ATOM 4260 N N . PRO B 1 253 ? -23.203 -10.977 0.35 1 94.19 253 PRO B N 1
ATOM 4261 C CA . PRO B 1 253 ? -23 -10.523 1.729 1 94.19 253 PRO B CA 1
ATOM 4262 C C . PRO B 1 253 ? -21.938 -9.438 1.845 1 94.19 253 PRO B C 1
ATOM 4264 O O . PRO B 1 253 ? -22.031 -8.562 2.707 1 94.19 253 PRO B O 1
ATOM 4267 N N . LEU B 1 254 ? -20.938 -9.492 1.104 1 95.06 254 LEU B N 1
ATOM 4268 C CA . LEU B 1 254 ? -19.906 -8.453 1.119 1 95.06 254 LEU B CA 1
ATOM 4269 C C . LEU B 1 254 ? -20.5 -7.105 0.705 1 95.06 254 LEU B C 1
ATOM 4271 O O . LEU B 1 254 ? -20.234 -6.086 1.343 1 95.06 254 LEU B O 1
ATOM 4275 N N . ALA B 1 255 ? -21.219 -7.105 -0.428 1 95.75 255 ALA B N 1
ATOM 4276 C CA . ALA B 1 255 ? -21.875 -5.895 -0.904 1 95.75 255 ALA B CA 1
ATOM 4277 C C . ALA B 1 255 ? -22.828 -5.34 0.148 1 95.75 255 ALA B C 1
ATOM 4279 O O . ALA B 1 255 ? -22.906 -4.129 0.36 1 95.75 255 ALA B O 1
ATOM 4280 N N . LEU B 1 256 ? -23.578 -6.285 0.738 1 94.38 256 LEU B N 1
ATOM 4281 C CA . LEU B 1 256 ? -24.5 -5.867 1.781 1 94.38 256 LEU B CA 1
ATOM 4282 C C . LEU B 1 256 ? -23.766 -5.211 2.941 1 94.38 256 LEU B C 1
ATOM 4284 O O . LEU B 1 256 ? -24.188 -4.172 3.449 1 94.38 256 LEU B O 1
ATOM 4288 N N . PHE B 1 257 ? -22.703 -5.855 3.391 1 94.75 257 PHE B N 1
ATOM 4289 C CA . PHE B 1 257 ? -21.891 -5.32 4.473 1 94.75 257 PHE B CA 1
ATOM 4290 C C . PHE B 1 257 ? -21.375 -3.926 4.125 1 94.75 257 PHE B C 1
ATOM 4292 O O . PHE B 1 257 ? -21.484 -3.002 4.934 1 94.75 257 PHE B O 1
ATOM 4299 N N . LEU B 1 258 ? -20.859 -3.736 2.947 1 93.81 258 LEU B N 1
ATOM 4300 C CA . LEU B 1 258 ? -20.375 -2.451 2.469 1 93.81 258 LEU B CA 1
ATOM 4301 C C . LEU B 1 258 ? -21.5 -1.429 2.385 1 93.81 258 LEU B C 1
ATOM 4303 O O . LEU B 1 258 ? -21.328 -0.269 2.764 1 93.81 258 LEU B O 1
ATOM 4307 N N . PHE B 1 259 ? -22.641 -1.781 1.834 1 93.69 259 PHE B N 1
ATOM 4308 C CA . PHE B 1 259 ? -23.812 -0.916 1.732 1 93.69 259 PHE B CA 1
ATOM 4309 C C . PHE B 1 259 ? -24.234 -0.409 3.107 1 93.69 259 PHE B C 1
ATOM 4311 O O . PHE B 1 259 ? -24.516 0.777 3.275 1 93.69 259 PHE B O 1
ATOM 4318 N N . LEU B 1 260 ? -24.219 -1.281 4.086 1 92.06 260 LEU B N 1
ATOM 4319 C CA . LEU B 1 260 ? -24.625 -0.918 5.438 1 92.06 260 LEU B CA 1
ATOM 4320 C C . LEU B 1 260 ? -23.625 0.027 6.078 1 92.06 260 LEU B C 1
ATOM 4322 O O . LEU B 1 260 ? -24 0.938 6.82 1 92.06 260 LEU B O 1
ATOM 4326 N N . LEU B 1 261 ? -22.359 -0.186 5.863 1 87.69 261 LEU B N 1
ATOM 4327 C CA . LEU B 1 261 ? -21.328 0.726 6.348 1 87.69 261 LEU B CA 1
ATOM 4328 C C . LEU B 1 261 ? -21.516 2.121 5.762 1 87.69 261 LEU B C 1
ATOM 4330 O O . LEU B 1 261 ? -21.266 3.121 6.438 1 87.69 261 LEU B O 1
ATOM 4334 N N . GLY B 1 262 ? -21.844 2.225 4.434 1 86.44 262 GLY B N 1
ATOM 4335 C CA . GLY B 1 262 ? -22.047 3.502 3.77 1 86.44 262 GLY B CA 1
ATOM 4336 C C . GLY B 1 262 ? -23.328 4.199 4.199 1 86.44 262 GLY B C 1
ATOM 4337 O O . GLY B 1 262 ? -23.438 5.418 4.07 1 86.44 262 GLY B O 1
ATOM 4338 N N . LEU B 1 263 ? -24.375 3.428 4.629 1 81.56 263 LEU B N 1
ATOM 4339 C CA . LEU B 1 263 ? -25.672 3.984 5.02 1 81.56 263 LEU B CA 1
ATOM 4340 C C . LEU B 1 263 ? -25.547 4.793 6.305 1 81.56 263 LEU B C 1
ATOM 4342 O O . LEU B 1 263 ? -26.25 5.785 6.488 1 81.56 263 LEU B O 1
ATOM 4346 N N . ARG B 1 264 ? -24.625 4.359 7.172 1 70 264 ARG B N 1
ATOM 4347 C CA . ARG B 1 264 ? -24.547 5.02 8.469 1 70 264 ARG B CA 1
ATOM 4348 C C . ARG B 1 264 ? -24.109 6.473 8.32 1 70 264 ARG B C 1
ATOM 4350 O O . ARG B 1 264 ? -24.781 7.383 8.805 1 70 264 ARG B O 1
ATOM 4357 N N . PRO B 1 265 ? -23.062 6.719 7.707 1 60.94 265 PRO B N 1
ATOM 4358 C CA . PRO B 1 265 ? -22.703 8.125 7.527 1 60.94 265 PRO B CA 1
ATOM 4359 C C . PRO B 1 265 ? -23.672 8.859 6.594 1 60.94 265 PRO B C 1
ATOM 4361 O O . PRO B 1 265 ? -23.953 10.039 6.797 1 60.94 265 PRO B O 1
ATOM 4364 N N . ALA B 1 266 ? -24.172 8.172 5.539 1 57.62 266 ALA B N 1
ATOM 4365 C CA . ALA B 1 266 ? -25.109 8.773 4.598 1 57.62 266 ALA B CA 1
ATOM 4366 C C . ALA B 1 266 ? -26.469 9.023 5.258 1 57.62 266 ALA B C 1
ATOM 4368 O O . ALA B 1 266 ? -27.172 9.977 4.914 1 57.62 266 ALA B O 1
ATOM 4369 N N . TRP B 1 267 ? -26.812 8.039 6.109 1 56.22 267 TRP B N 1
ATOM 4370 C CA . TRP B 1 267 ? -28.094 8.156 6.777 1 56.22 267 TRP B CA 1
ATOM 4371 C C . TRP B 1 267 ? -28.125 9.375 7.695 1 56.22 267 TRP B C 1
ATOM 4373 O O . TRP B 1 267 ? -29.141 10.07 7.777 1 56.22 267 TRP B O 1
ATOM 4383 N N . TYR B 1 268 ? -27 9.555 8.406 1 53.72 268 TYR B N 1
ATOM 4384 C CA . TYR B 1 268 ? -27 10.719 9.281 1 53.72 268 TYR B CA 1
ATOM 4385 C C . TYR B 1 268 ? -27.25 12 8.5 1 53.72 268 TYR B C 1
ATOM 4387 O O . TYR B 1 26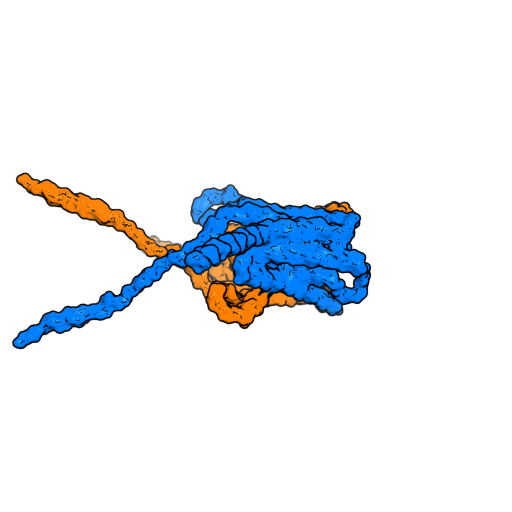8 ? -28 12.875 8.938 1 53.72 268 TYR B O 1
ATOM 4395 N N . ASP B 1 269 ? -26.75 12.023 7.371 1 53.56 269 ASP B N 1
ATOM 4396 C CA . ASP B 1 269 ? -26.938 13.211 6.543 1 53.56 269 ASP B CA 1
ATOM 4397 C C . ASP B 1 269 ? -28.344 13.273 5.984 1 53.56 269 ASP B C 1
ATOM 4399 O O . ASP B 1 269 ? -28.953 14.352 5.922 1 53.56 269 ASP B O 1
ATOM 4403 N N . VAL B 1 270 ? -28.953 12.164 5.449 1 52.47 270 VAL B N 1
ATOM 4404 C CA . VAL B 1 270 ? -30.297 12.102 4.883 1 52.47 270 VAL B CA 1
ATOM 4405 C C . VAL B 1 270 ? -31.328 12.484 5.945 1 52.47 270 VAL B C 1
ATOM 4407 O O . VAL B 1 270 ? -32.281 13.195 5.656 1 52.47 270 VAL B O 1
ATOM 4410 N N . LYS B 1 271 ? -31.141 11.961 7.16 1 52.53 271 LYS B N 1
ATOM 4411 C CA . LYS B 1 271 ? -32.094 12.289 8.227 1 52.53 271 LYS B CA 1
ATOM 4412 C C . LYS B 1 271 ? -32.125 13.789 8.484 1 52.53 271 LYS B C 1
ATOM 4414 O O . LYS B 1 271 ? -33.188 14.367 8.703 1 52.53 271 LYS B O 1
ATOM 4419 N N . LEU B 1 272 ? -30.938 14.328 8.438 1 51.47 272 LEU B N 1
ATOM 4420 C CA . LEU B 1 272 ? -30.844 15.758 8.703 1 51.47 272 LEU B CA 1
ATOM 4421 C C . LEU B 1 272 ? -31.531 16.562 7.598 1 51.47 272 LEU B C 1
ATOM 4423 O O . LEU B 1 272 ? -32.25 17.531 7.875 1 51.47 272 LEU B O 1
ATOM 4427 N N . ARG B 1 273 ? -31.359 16.219 6.41 1 52.12 273 ARG B N 1
ATOM 4428 C CA . ARG B 1 273 ? -31.953 16.875 5.262 1 52.12 273 ARG B CA 1
ATOM 4429 C C . ARG B 1 273 ? -33.469 16.672 5.234 1 52.12 273 ARG B C 1
ATOM 4431 O O . ARG B 1 273 ? -34.219 17.578 4.879 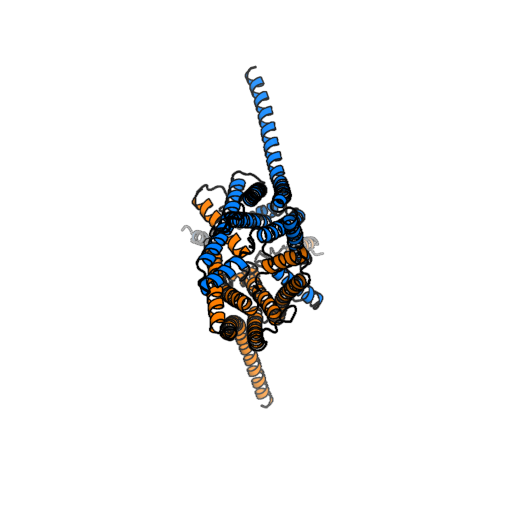1 52.12 273 ARG B O 1
ATOM 4438 N N . TRP B 1 274 ? -33.906 15.391 5.547 1 51.88 274 TRP B N 1
ATOM 4439 C CA . TRP B 1 274 ? -35.344 15.078 5.609 1 51.88 274 TRP B CA 1
ATOM 4440 C C . TRP B 1 274 ? -36.062 15.953 6.641 1 51.88 274 TRP B C 1
ATOM 4442 O O . TRP B 1 274 ? -37.156 16.469 6.387 1 51.88 274 TRP B O 1
ATOM 4452 N N . ARG B 1 275 ? -35.438 16.141 7.801 1 52.31 275 ARG B N 1
ATOM 4453 C CA . ARG B 1 275 ? -36 16.969 8.867 1 52.31 275 ARG B CA 1
ATOM 4454 C C . ARG B 1 275 ? -36.094 18.422 8.414 1 52.31 275 ARG B C 1
ATOM 4456 O O . ARG B 1 275 ? -37.062 19.109 8.742 1 52.31 275 ARG B O 1
ATOM 4463 N N . TRP B 1 276 ? -35.094 18.844 7.695 1 52.31 276 TRP B N 1
ATOM 4464 C CA . TRP B 1 276 ? -35.062 20.203 7.184 1 52.31 276 TRP B CA 1
ATOM 4465 C C . TRP B 1 276 ? -36.156 20.422 6.137 1 52.31 276 TRP B C 1
ATOM 4467 O O . TRP B 1 276 ? -36.875 21.422 6.164 1 52.31 276 TRP B O 1
ATOM 4477 N N . TRP B 1 277 ? -36.406 19.469 5.195 1 51.44 277 TRP B N 1
ATOM 4478 C CA . TRP B 1 277 ? -37.438 19.5 4.16 1 51.44 277 TRP B CA 1
ATOM 4479 C C . TRP B 1 277 ? -38.844 19.469 4.777 1 51.44 277 TRP B C 1
ATOM 4481 O O . TRP B 1 277 ? -39.75 20.188 4.336 1 51.44 277 TRP B O 1
ATOM 4491 N N . ARG B 1 278 ? -39.156 18.656 5.824 1 55.16 278 ARG B N 1
ATOM 4492 C CA . ARG B 1 278 ? -40.438 18.562 6.531 1 55.16 278 ARG B CA 1
ATOM 4493 C C . ARG B 1 278 ? -40.781 19.875 7.219 1 55.16 278 ARG B C 1
ATOM 4495 O O . ARG B 1 278 ? -41.969 20.25 7.285 1 55.16 278 ARG B O 1
ATOM 4502 N N . GLY B 1 279 ? -39.75 20.562 7.789 1 54.38 279 GLY B N 1
ATOM 4503 C CA . GLY B 1 279 ? -39.969 21.844 8.43 1 54.38 279 GLY B CA 1
ATOM 4504 C C . GLY B 1 279 ? -40.406 22.922 7.453 1 54.38 279 GLY B C 1
ATOM 4505 O O . GLY B 1 279 ? -41.25 23.75 7.777 1 54.38 279 GLY B O 1
ATOM 4506 N N . ARG B 1 280 ? -39.844 23.062 6.316 1 54.88 280 ARG B N 1
ATOM 4507 C CA . ARG B 1 280 ? -40.156 24.031 5.277 1 54.88 280 ARG B CA 1
ATOM 4508 C C . ARG B 1 280 ? -41.562 23.797 4.711 1 54.88 280 ARG B C 1
ATOM 4510 O O . ARG B 1 280 ? -42.281 24.75 4.398 1 54.88 280 ARG B O 1
ATOM 4517 N N . TRP B 1 281 ? -42.094 22.516 4.648 1 55.62 281 TRP B N 1
ATOM 4518 C CA . TRP B 1 281 ? -43.406 22.141 4.16 1 55.62 281 TRP B CA 1
ATOM 4519 C C . TRP B 1 281 ? -44.5 22.547 5.152 1 55.62 281 TRP B C 1
ATOM 4521 O O . TRP B 1 281 ? -45.531 23.062 4.758 1 55.62 281 TRP B O 1
ATOM 45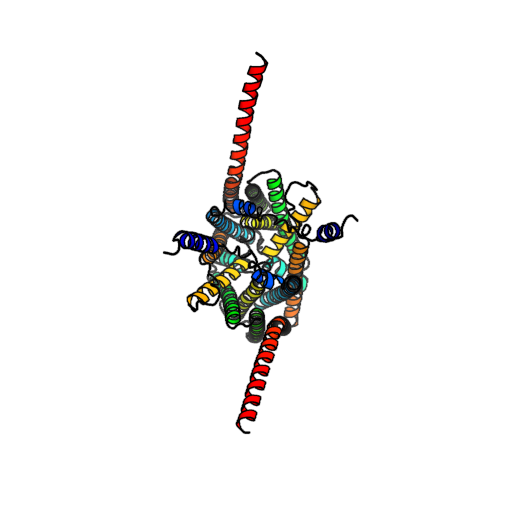31 N N . SER B 1 282 ? -44.25 22.469 6.473 1 57.88 282 SER B N 1
ATOM 4532 C CA . SER B 1 282 ? -45.188 22.828 7.539 1 57.88 282 SER B CA 1
ATOM 4533 C C . SER B 1 282 ? -45.406 24.328 7.613 1 57.88 282 SER B C 1
ATOM 4535 O O . SER B 1 282 ? -46.5 24.797 7.859 1 57.88 282 SER B O 1
ATOM 4537 N N . SER B 1 283 ? -44.375 25.219 7.289 1 59.28 283 SER B N 1
ATOM 4538 C CA . SER B 1 283 ? -44.469 26.672 7.34 1 59.28 283 SER B CA 1
ATOM 4539 C C . SER B 1 283 ? -45.219 27.234 6.152 1 59.28 283 SER B C 1
ATOM 4541 O O . SER B 1 283 ? -45.906 28.25 6.273 1 59.28 283 SER B O 1
ATOM 4543 N N . ARG B 1 284 ? -45.25 26.75 4.961 1 56.5 284 ARG B N 1
ATOM 4544 C CA . ARG B 1 284 ? -45.969 27.141 3.758 1 56.5 284 ARG B CA 1
ATOM 4545 C C . ARG B 1 284 ? -47.469 26.922 3.922 1 56.5 284 ARG B C 1
ATOM 4547 O O . ARG B 1 284 ? -48.281 27.75 3.484 1 56.5 284 ARG B O 1
ATOM 4554 N N . ARG B 1 285 ? -48 25.844 4.562 1 55.31 285 ARG B N 1
ATOM 4555 C CA . ARG B 1 285 ? -49.375 25.5 4.801 1 55.31 285 ARG B CA 1
ATOM 4556 C C . ARG B 1 285 ? -50.031 26.484 5.766 1 55.31 285 ARG B C 1
ATOM 4558 O O . ARG B 1 285 ? -51.188 26.891 5.57 1 55.31 285 ARG B O 1
ATOM 4565 N N . ALA B 1 286 ? -49.312 27.062 6.801 1 60.31 286 ALA B N 1
ATOM 4566 C CA . ALA B 1 286 ? -49.812 27.953 7.84 1 60.31 286 ALA B CA 1
ATOM 4567 C C . ALA B 1 286 ? -50.062 29.359 7.289 1 60.31 286 ALA B C 1
ATOM 4569 O O . ALA B 1 286 ? -51.031 30.016 7.68 1 60.31 286 ALA B O 1
ATOM 4570 N N . ARG B 1 287 ? -49.406 29.969 6.301 1 62.78 287 ARG B N 1
ATOM 4571 C CA . ARG B 1 287 ? -49.531 31.266 5.656 1 62.78 287 ARG B CA 1
ATOM 4572 C C . ARG B 1 287 ? -50.781 31.312 4.754 1 62.78 287 ARG B C 1
ATOM 4574 O O . ARG B 1 287 ? -51.438 32.344 4.652 1 62.78 287 ARG B O 1
ATOM 4581 N N . VAL B 1 288 ? -51.219 30.188 4.188 1 60.25 288 VAL B N 1
ATOM 4582 C CA . VAL B 1 288 ? -52.375 30.062 3.289 1 60.25 288 VAL B CA 1
ATOM 4583 C C . VAL B 1 288 ? -53.656 30.203 4.082 1 60.25 288 VAL B C 1
ATOM 4585 O O . VAL B 1 288 ? -54.594 30.875 3.631 1 60.25 288 VAL B O 1
ATOM 4588 N N . VAL B 1 289 ? -53.656 29.688 5.332 1 64.44 289 VAL B N 1
ATOM 4589 C CA . VAL B 1 289 ? -54.844 29.688 6.207 1 64.44 289 VAL B CA 1
ATOM 4590 C C . VAL B 1 289 ? -55.125 31.109 6.703 1 64.44 289 VAL B C 1
ATOM 4592 O O . VAL B 1 289 ? -56.281 31.516 6.812 1 64.44 289 VAL B O 1
ATOM 4595 N N . ALA B 1 290 ? -54.094 32.031 6.879 1 65.81 290 ALA B N 1
ATOM 4596 C CA . ALA B 1 290 ? -54.188 33.406 7.41 1 65.81 290 ALA B CA 1
ATOM 4597 C C . ALA B 1 290 ? -54.719 34.375 6.355 1 65.81 290 ALA B C 1
ATOM 4599 O O . ALA B 1 290 ? -55.156 35.469 6.684 1 65.81 290 ALA B O 1
ATOM 4600 N N . GLN B 1 291 ? -54.562 34.125 4.992 1 63.03 291 GLN B N 1
ATOM 4601 C CA . GLN B 1 291 ? -55.031 35 3.912 1 63.03 291 GLN B CA 1
ATOM 4602 C C . GLN B 1 291 ? -56.5 34.781 3.621 1 63.03 291 GLN B C 1
ATOM 4604 O O . GLN B 1 291 ? -57.156 35.625 3.012 1 63.03 291 GLN B O 1
ATOM 4609 N N . SER B 1 292 ? -57.125 33.688 3.828 1 61.34 292 SER B N 1
ATOM 4610 C CA . SER B 1 292 ? -58.5 33.375 3.492 1 61.34 292 SER B CA 1
ATOM 4611 C C . SER B 1 292 ? -59.469 33.875 4.578 1 61.34 292 SER B C 1
ATOM 4613 O O . SER B 1 292 ? -60.688 33.781 4.426 1 61.34 292 SER B O 1
ATOM 4615 N N . GLY B 1 293 ? -59.031 34.312 5.863 1 47.97 293 GLY B N 1
ATOM 4616 C CA . GLY B 1 293 ? -59.812 35.062 6.844 1 47.97 293 GLY B CA 1
ATOM 4617 C C . GLY B 1 293 ? -59.625 36.562 6.734 1 47.97 293 GLY B C 1
ATOM 4618 O O . GLY B 1 293 ? -58.625 37.031 6.16 1 47.97 293 GLY B O 1
#

Nearest PDB structures (foldseek):
  7zh0-assembly1_A  TM=4.914E-01  e=1.687E-01  Homo sapiens
  8ex4-assembly1_A  TM=4.412E-01  e=2.708E-01  Homo sapiens
  8sc2-assembly1_A  TM=5.068E-01  e=2.425E+00  Homo sapiens
  8ju0-assembly1_A  TM=4.701E-01  e=2.880E+00  Homo sapiens
  8y66-assembly1_A  TM=3.913E-01  e=2.532E+00  Homo sapiens

Solvent-accessible surface area (backbone atoms only — not comparable to full-atom values): 28822 Å² total; per-residue (Å²): 132,87,72,71,71,66,63,54,58,60,66,67,48,75,70,78,68,58,78,67,78,73,78,75,78,88,60,79,70,49,59,68,44,42,65,40,56,77,39,79,61,57,50,63,54,44,48,52,48,42,27,51,47,2,17,50,43,19,16,52,31,26,26,38,24,74,73,66,72,39,69,50,49,33,39,34,50,38,42,45,48,21,14,41,23,49,53,73,63,38,51,68,58,19,50,30,32,48,48,32,50,51,26,18,22,48,17,4,16,48,34,39,41,46,31,51,51,27,46,70,70,67,37,81,18,19,60,14,52,45,31,35,51,45,16,51,50,39,43,50,43,23,52,44,54,65,63,44,57,80,64,84,75,57,85,60,48,66,60,53,36,49,46,6,18,44,41,15,24,52,34,33,47,39,19,63,74,48,74,65,74,42,53,42,55,34,38,33,54,39,41,31,49,40,9,38,40,50,22,36,45,54,51,48,71,62,58,83,60,87,78,61,76,77,70,68,51,50,66,65,56,37,53,50,35,52,44,30,52,49,25,19,31,53,17,5,24,50,17,27,44,34,28,70,75,48,38,47,60,40,31,50,63,53,21,49,53,39,30,54,61,12,41,53,52,27,42,56,34,51,54,52,53,52,54,53,55,58,54,54,57,60,54,57,62,58,53,58,61,58,69,75,99,132,86,72,69,69,62,59,57,57,54,53,53,54,56,61,66,55,61,70,56,75,72,71,68,68,84,54,74,74,44,54,75,47,38,64,56,51,66,36,78,69,50,51,54,54,46,48,52,47,40,26,51,45,2,17,49,42,19,17,52,31,30,32,36,24,75,74,66,75,39,67,50,50,34,40,34,50,36,43,38,49,23,13,38,23,51,53,72,64,36,51,71,60,18,50,32,31,47,48,34,51,50,26,18,23,48,16,4,16,47,35,40,39,47,30,52,51,26,46,71,69,67,37,81,16,19,63,13,53,46,32,35,49,44,16,49,51,38,42,49,41,23,51,44,54,64,60,42,56,78,65,84,74,55,83,61,45,65,58,54,37,48,46,7,17,43,39,15,24,54,36,34,49,39,20,61,72,49,74,64,74,42,53,42,52,36,39,34,56,37,40,31,50,39,9,38,38,51,23,35,44,55,52,48,70,62,56,81,61,84,79,60,79,75,72,67,51,49,66,64,57,36,53,49,35,51,45,31,54,48,24,20,29,52,17,6,24,51,16,28,45,32,28,71,75,48,37,47,60,39,31,52,62,53,20,50,53,38,30,54,61,11,41,53,52,27,43,58,37,50,54,52,51,51,55,53,55,56,53,59,56,58,58,59,60,58,59,58,63,63,68,80,104

Organism: Chromobacterium violaceum (strain ATCC 12472 / DSM 30191 / JCM 1249 / CCUG 213 / NBRC 12614 / NCIMB 9131 / NCTC 9757 / MK) (NCBI:txid243365)

InterPro domains:
  IPR010699 Protein of unknown function DUF1275 [PF06912] (49-261)

Radius of gyration: 30.77 Å; Cα contacts (8 Å, |Δi|>4): 838; chains: 2; bounding box: 118×112×91 Å